Protein 3M0G (pdb70)

Foldseek 3Di:
DLVVLQVVLLVVLQVCLVLLVVDDDDLLSVLNVLLHDDSLLLLSLLQLLQVLLVHHCLSLLSNLLSLLVSLVCLVCCVVVVPQDDPRHGRSCNVPRPVSSPNSSVVSNVSSLVSLCDCSNDDPQLSVLLNVLQDCCRDCNQVVLVVLVVQQVVDPDHDDPVSVLVSQCRVQLSSSLSSNQNSCSSSVHDSQLSNQLSSLLSLLLQLLVCVVVPPCVHQNDVRSLVSSVVSLVRSQVSCPVSPCSCVSVNVSSVVSND/DLVVLLVVQLVVLQVVLVLLVVPDDDLLSVLNVLLHDDSLLLLSLQQLLLVLLVHHCLSLLSNLLSLLVSLLVLLCCVLVVPQDDPRHGHSCNVPHPVSSPSSSVVSNVSSLVSLCPCSNDDPQLSVVLNVLQDCCRDCNLVVLSVLVSVQVPDPPADDPVSVLSSQCSPFLSSSLSSNQNSVSSSVHDSQLSNQLSSLLSLLLQLLVVLVVCSDGLCNHQNNVRSLVSSVVSLVRSLVSCVVSPPSCVSVSVSSVVSNPD

InterPro domains:
  IPR000092 Polyprenyl synthetase-like [PF00348] (29-252)
  IPR008949 Isoprenoid synthase domain superfamily [G3DSA:1.10.600.10] (1-288)
  IPR008949 Isoprenoid synthase domain superfamily [SSF48576] (4-280)
  IPR033749 Polyprenyl synthetase, conserved site [PS00444] (207-219)
  IPR033749 Polyprenyl synthetase, conserved site [PS00723] (77-93)
  IPR053378 Prenyl diphosphate synthase [NF045485] (7-287)

GO terms:
  GO:0045337 farnesyl diphosphate biosynthetic process (P, IDA)
  GO:0004337 (2E,6E)-farnesyl diphosphate synthase activity (F, IDA)

Organism: Rhodobacter capsulatus (NCBI:txid1061)

Sequence (518 aa):
SLSERLKEVQDAVETAAAAIGRLPAGDLRDAAYAAQGGKRLRAFLAIESAAIHGISAQAPAALAVEALHAYSLVHDDPCDNDDLRRGLPTVHKKWDDATAVLAGDALQTLAFELCTDPVLGSAENRVALVAALAQASGAEGVYGQALDIAAETAAVPLTLDEIIRLQAGKTGALISFAAQAGAILAGADRGPLTAYATALGLAFQIADDILATFVSLLGLAGAKSRAADLVAEAEAALAPYGEAASTLRACARYVIESLSERLKEVQDAVETAAAAIGRLPAGDLRDAAYAAQGGKRLRAFLAIESAAIHGISAQAPAALAVEALHAYSLVHDDPCDNDDLRRGLPTVHKKWDDATAVLAGDALQTLAFELCTDPVLGSAENRVALVAALAQASGAEGVYGQALDIAAETAAVPLTLDEIIRLQAGKTGALISFAAQAGAILAGADRGPLTAYATALGLAFQIADDILDVKATFVSLLGLAGAKSRAADLVAEAEAALAPYGEAASTLRACARYVIER

Radius of gyration: 23.73 Å; Cα contacts (8 Å, |Δi|>4): 856; chains: 2; bounding box: 51×57×70 Å

Solvent-accessible surface area: 20728 Å² total

Structure (mmCIF, N/CA/C/O backbone):
data_3M0G
#
_entry.id   3M0G
#
_cell.length_a   49.230
_cell.length_b   90.680
_cell.length_c   133.000
_cell.angle_alpha   90.000
_cell.angle_beta   90.000
_cell.angle_gamma   90.000
#
_symmetry.space_group_name_H-M   'P 21 21 21'
#
loop_
_entity.id
_entity.type
_entity.pdbx_description
1 polymer 'Farnesyl diphosphate synthase'
2 water water
#
loop_
_atom_site.group_PDB
_atom_site.id
_atom_site.type_symbol
_atom_site.label_atom_id
_atom_site.label_alt_id
_atom_site.label_comp_id
_atom_site.label_asym_id
_atom_site.label_entity_id
_atom_site.label_seq_id
_atom_site.pdbx_PDB_ins_code
_atom_site.Cartn_x
_atom_site.Cartn_y
_atom_site.Cartn_z
_atom_site.occupancy
_atom_site.B_iso_or_equiv
_atom_site.auth_seq_id
_atom_site.auth_comp_id
_atom_site.auth_asym_id
_atom_site.auth_atom_id
_atom_site.pdbx_PDB_model_num
ATOM 1 N N . SER A 1 2 ? 55.642 28.746 64.436 1.00 19.43 2 SER A N 1
ATOM 2 C CA . SER A 1 2 ? 56.252 30.031 64.893 1.00 19.80 2 SER A CA 1
ATOM 3 C C . SER A 1 2 ? 55.201 30.992 65.467 1.00 20.03 2 SER A C 1
ATOM 4 O O . SER A 1 2 ? 55.374 31.516 66.575 1.00 20.17 2 SER A O 1
ATOM 7 N N . LEU A 1 3 ? 54.121 31.226 64.719 1.00 20.29 3 LEU A N 1
ATOM 8 C CA . LEU A 1 3 ? 52.963 31.947 65.259 1.00 20.61 3 LEU A CA 1
ATOM 9 C C . LEU A 1 3 ? 52.378 31.130 66.415 1.00 19.97 3 LEU A C 1
ATOM 10 O O . LEU A 1 3 ? 51.954 31.684 67.425 1.00 19.69 3 LEU A O 1
ATOM 15 N N . SER A 1 4 ? 52.374 29.810 66.249 1.00 19.84 4 SER A N 1
ATOM 16 C CA . SER A 1 4 ? 51.913 28.884 67.281 1.00 19.71 4 SER A CA 1
ATOM 17 C C . SER A 1 4 ? 52.663 29.020 68.610 1.00 19.60 4 SER A C 1
ATOM 18 O O . SER A 1 4 ? 52.048 28.973 69.679 1.00 19.90 4 SER A O 1
ATOM 21 N N . GLU A 1 5 ? 53.983 29.182 68.543 1.00 19.29 5 GLU A N 1
ATOM 22 C CA . GLU A 1 5 ? 54.795 29.374 69.748 1.00 19.41 5 GLU A CA 1
ATOM 23 C C . GLU A 1 5 ? 54.716 30.816 70.232 1.00 18.87 5 GLU A C 1
ATOM 24 O O . GLU A 1 5 ? 54.890 31.088 71.420 1.00 18.06 5 GLU A O 1
ATOM 30 N N . ARG A 1 6 ? 54.455 31.737 69.309 1.00 18.92 6 ARG A N 1
ATOM 31 C CA . ARG A 1 6 ? 54.363 33.154 69.660 1.00 19.11 6 ARG A CA 1
ATOM 32 C C . ARG A 1 6 ? 53.086 33.400 70.444 1.00 18.16 6 ARG A C 1
ATOM 33 O O . ARG A 1 6 ? 53.078 34.179 71.401 1.00 17.72 6 ARG A O 1
ATOM 41 N N . LEU A 1 7 ? 52.015 32.721 70.031 1.00 17.52 7 LEU A N 1
ATOM 42 C CA . LEU A 1 7 ? 50.734 32.788 70.729 1.00 17.07 7 LEU A CA 1
ATOM 43 C C . LEU A 1 7 ? 50.758 32.106 72.107 1.00 17.00 7 LEU A C 1
ATOM 44 O O . LEU A 1 7 ? 50.208 32.641 73.082 1.00 16.44 7 LEU A O 1
ATOM 49 N N . LYS A 1 8 ? 51.392 30.936 72.191 1.00 17.59 8 LYS A N 1
ATOM 50 C CA . LYS A 1 8 ? 51.499 30.233 73.472 1.00 17.94 8 LYS A CA 1
ATOM 51 C C . LYS A 1 8 ? 52.350 30.993 74.500 1.00 17.45 8 LYS A C 1
ATOM 52 O O . LYS A 1 8 ? 52.007 31.000 75.675 1.00 16.96 8 LYS A O 1
ATOM 58 N N . GLU A 1 9 ? 53.423 31.655 74.049 1.00 17.64 9 GLU A N 1
ATOM 59 C CA . GLU A 1 9 ? 54.236 32.538 74.917 1.00 17.53 9 GLU A CA 1
ATOM 60 C C . GLU A 1 9 ? 53.467 33.793 75.362 1.00 16.49 9 GLU A C 1
ATOM 61 O O . GLU A 1 9 ? 53.725 34.350 76.443 1.00 15.83 9 GLU A O 1
ATOM 67 N N . VAL A 1 10 ? 52.559 34.254 74.504 1.00 15.39 10 VAL A N 1
ATOM 68 C CA . VAL A 1 10 ? 51.618 35.311 74.862 1.00 14.72 10 VAL A CA 1
ATOM 69 C C . VAL A 1 10 ? 50.541 34.763 75.820 1.00 13.78 10 VAL A C 1
ATOM 70 O O . VAL A 1 10 ? 50.195 35.429 76.793 1.00 13.40 10 VAL A O 1
ATOM 74 N N . GLN A 1 11 ? 50.074 33.530 75.591 1.00 12.94 11 GLN A N 1
ATOM 75 C CA . GLN A 1 11 ? 49.026 32.932 76.441 1.00 12.81 11 GLN A CA 1
ATOM 76 C C . GLN A 1 11 ? 49.478 32.686 77.876 1.00 12.92 11 GLN A C 1
ATOM 77 O O . GLN A 1 11 ? 48.693 32.885 78.810 1.00 12.76 11 GLN A O 1
ATOM 83 N N . ASP A 1 12 ? 50.728 32.241 78.041 1.00 13.18 12 ASP A N 1
ATOM 84 C CA . ASP A 1 12 ? 51.311 31.977 79.362 1.00 13.16 12 ASP A CA 1
ATOM 85 C C . ASP A 1 12 ? 51.558 33.277 80.108 1.00 11.63 12 ASP A C 1
ATOM 86 O O . ASP A 1 12 ? 51.392 33.333 81.339 1.00 11.19 12 ASP A O 1
ATOM 91 N N . ALA A 1 13 ? 52.005 34.295 79.367 1.00 10.65 13 ALA A N 1
ATOM 92 C CA . ALA A 1 13 ? 52.352 35.614 79.934 1.00 9.69 13 ALA A CA 1
ATOM 93 C C . ALA A 1 13 ? 51.125 36.439 80.358 1.00 8.68 13 ALA A C 1
ATOM 94 O O . ALA A 1 13 ? 51.130 37.120 81.404 1.00 8.87 13 ALA A O 1
ATOM 96 N N . VAL A 1 14 ? 50.083 36.378 79.548 1.00 6.46 14 VAL A N 1
ATOM 97 C CA . VAL A 1 14 ? 48.779 36.887 79.942 1.00 6.80 14 VAL A CA 1
ATOM 98 C C . VAL A 1 14 ? 48.193 36.127 81.148 1.00 7.11 14 VAL A C 1
ATOM 99 O O . VAL A 1 14 ? 47.741 36.745 82.101 1.00 7.01 14 VAL A O 1
ATOM 103 N N . GLU A 1 15 ? 48.229 34.795 81.113 1.00 8.04 15 GLU A N 1
ATOM 104 C CA . GLU A 1 15 ? 47.706 33.976 82.222 1.00 10.17 15 GLU A CA 1
ATOM 105 C C . GLU A 1 15 ? 48.315 34.341 83.587 1.00 11.14 15 GLU A C 1
ATOM 106 O O . GLU A 1 15 ? 47.595 34.429 84.584 1.00 11.32 15 GLU A O 1
ATOM 112 N N . THR A 1 16 ? 49.632 34.548 83.632 1.00 11.48 16 THR A N 1
ATOM 113 C CA . THR A 1 16 ? 50.303 34.912 84.880 1.00 12.07 16 THR A CA 1
ATOM 114 C C . THR A 1 16 ? 49.944 36.342 85.3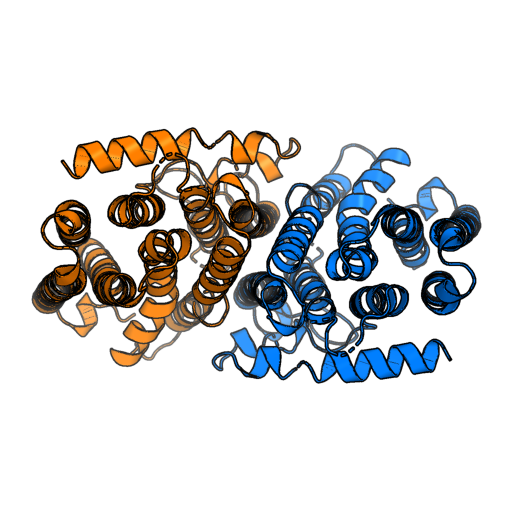03 1.00 11.92 16 THR A C 1
ATOM 115 O O . THR A 1 16 ? 49.586 36.592 86.466 1.00 11.88 16 THR A O 1
ATOM 119 N N . ALA A 1 17 ? 50.010 37.263 84.343 1.00 11.04 17 ALA A N 1
ATOM 120 C CA . ALA A 1 17 ? 49.713 38.677 84.586 1.00 9.94 17 ALA A CA 1
ATOM 121 C C . ALA A 1 17 ? 48.271 38.913 85.010 1.00 10.04 17 ALA A C 1
ATOM 122 O O . ALA A 1 17 ? 48.008 39.756 85.885 1.00 10.10 17 ALA A O 1
ATOM 132 N N . ALA A 1 19 ? 46.375 36.577 86.522 1.00 11.78 19 ALA A N 1
ATOM 133 C CA . ALA A 1 19 ? 46.265 35.979 87.853 1.00 12.67 19 ALA A CA 1
ATOM 134 C C . ALA A 1 19 ? 46.721 36.957 88.934 1.00 13.03 19 ALA A C 1
ATOM 135 O O . ALA A 1 19 ? 46.023 37.150 89.942 1.00 12.86 19 ALA A O 1
ATOM 137 N N . ALA A 1 20 ? 47.867 37.602 88.705 1.00 13.18 20 ALA A N 1
ATOM 138 C CA . ALA A 1 20 ? 48.434 38.557 89.666 1.00 13.21 20 ALA A CA 1
ATOM 139 C C . ALA A 1 20 ? 47.583 39.820 89.848 1.00 12.75 20 ALA A C 1
ATOM 140 O O . ALA A 1 20 ? 47.413 40.313 90.984 1.00 12.17 20 ALA A O 1
ATOM 142 N N . ALA A 1 21 ? 47.053 40.337 88.736 1.00 12.32 21 ALA A N 1
ATOM 143 C CA . ALA A 1 21 ? 46.182 41.498 88.764 1.00 12.02 21 ALA A CA 1
ATOM 144 C C . ALA A 1 21 ? 44.936 41.230 89.605 1.00 12.17 21 ALA A C 1
ATOM 145 O O . ALA A 1 21 ? 44.569 42.053 90.434 1.00 12.40 21 ALA A O 1
ATOM 147 N N . ILE A 1 22 ? 44.290 40.083 89.390 1.00 12.10 22 ILE A N 1
ATOM 148 C CA . ILE A 1 22 ? 43.061 39.746 90.126 1.00 12.27 22 ILE A CA 1
ATOM 149 C C . ILE A 1 22 ? 43.397 39.374 91.580 1.00 12.37 22 ILE A C 1
ATOM 150 O O . ILE A 1 22 ? 42.640 39.679 92.501 1.00 11.99 22 ILE A O 1
ATOM 155 N N . GLY A 1 23 ? 44.561 38.756 91.771 1.00 12.94 23 GLY A N 1
ATOM 156 C CA . GLY A 1 23 ? 45.044 38.351 93.084 1.00 13.75 23 GLY A CA 1
ATOM 157 C C . GLY A 1 23 ? 45.227 39.469 94.094 1.00 14.54 23 GLY A C 1
ATOM 158 O O . GLY A 1 23 ? 45.162 39.229 95.307 1.00 15.17 23 GLY A O 1
ATOM 159 N N . ARG A 1 24 ? 45.450 40.689 93.612 1.00 14.47 24 ARG A N 1
ATOM 160 C CA . ARG A 1 24 ? 45.630 41.821 94.522 1.00 15.57 24 ARG A CA 1
ATOM 161 C C . ARG A 1 24 ? 44.313 42.380 95.082 1.00 14.54 24 ARG A C 1
ATOM 162 O O . ARG A 1 24 ? 44.335 43.234 95.957 1.00 15.04 24 ARG A O 1
ATOM 170 N N . LEU A 1 25 ? 43.183 41.873 94.591 1.00 13.20 25 LEU A N 1
ATOM 171 C CA . LEU A 1 25 ? 41.853 42.270 95.089 1.00 11.92 25 LEU A CA 1
ATOM 172 C C . LEU A 1 25 ? 41.539 41.532 96.395 1.00 11.18 25 LEU A C 1
ATOM 173 O O . LEU A 1 25 ? 42.133 40.490 96.670 1.00 10.77 25 LEU A O 1
ATOM 178 N N . PRO A 1 26 ? 40.585 42.063 97.197 1.00 11.20 26 PRO A N 1
ATOM 179 C CA . PRO A 1 26 ? 40.133 41.363 98.394 1.00 11.22 26 PRO A CA 1
ATOM 180 C C . PRO A 1 26 ? 39.573 39.981 98.080 1.00 10.64 26 PRO A C 1
ATOM 181 O O . PRO A 1 26 ? 39.033 39.755 96.994 1.00 10.68 26 PRO A O 1
ATOM 185 N N . ALA A 1 27 ? 39.692 39.077 99.040 1.00 9.90 27 ALA A N 1
ATOM 186 C CA . ALA A 1 27 ? 39.240 37.711 98.873 1.00 10.03 27 ALA A CA 1
ATOM 187 C C . ALA A 1 27 ? 37.722 37.609 98.878 1.00 9.41 27 ALA A C 1
ATOM 188 O O . ALA A 1 27 ? 37.011 38.531 99.291 1.00 9.22 27 ALA A O 1
ATOM 190 N N . GLY A 1 28 ? 37.234 36.475 98.406 1.00 9.32 28 GLY A N 1
ATOM 191 C CA . GLY A 1 28 ? 35.806 36.172 98.474 1.00 9.24 28 GLY A CA 1
ATOM 192 C C . GLY A 1 28 ? 35.341 35.513 97.204 1.00 8.56 28 GLY A C 1
ATOM 193 O O . GLY A 1 28 ? 36.128 35.254 96.305 1.00 7.00 28 GLY A O 1
ATOM 194 N N . ASP A 1 29 ? 34.039 35.263 97.134 1.00 9.26 29 ASP A N 1
ATOM 195 C CA . ASP A 1 29 ? 33.416 34.684 95.948 1.00 8.34 29 ASP A CA 1
ATOM 196 C C . ASP A 1 29 ? 33.592 35.543 94.728 1.00 6.69 29 ASP A C 1
ATOM 197 O O . ASP A 1 29 ? 33.697 35.054 93.612 1.00 5.50 29 ASP A O 1
ATOM 202 N N . LEU A 1 30 ? 33.577 36.855 94.932 1.00 5.43 30 LEU A N 1
ATOM 203 C CA . LEU A 1 30 ? 33.620 37.738 93.813 1.00 4.77 30 LEU A CA 1
ATOM 204 C C . LEU A 1 30 ? 34.949 37.634 93.092 1.00 4.96 30 LEU A C 1
ATOM 205 O O . LEU A 1 30 ? 34.975 37.636 91.869 1.00 5.31 30 LEU A O 1
ATOM 210 N N . ARG A 1 31 ? 36.044 37.563 93.853 1.00 4.86 31 ARG A N 1
ATOM 211 C CA . ARG A 1 31 ? 37.373 37.521 93.278 1.00 5.42 31 ARG A CA 1
ATOM 212 C C . ARG A 1 31 ? 37.603 36.122 92.705 1.00 6.53 31 ARG A C 1
ATOM 213 O O . ARG A 1 31 ? 38.316 35.940 91.701 1.00 6.72 31 ARG A O 1
ATOM 221 N N . ASP A 1 32 ? 36.955 35.150 93.336 1.00 7.67 32 ASP A N 1
ATOM 222 C CA . ASP A 1 32 ? 37.003 33.765 92.893 1.00 8.96 32 ASP A CA 1
ATOM 223 C C . ASP A 1 32 ? 36.386 33.671 91.496 1.00 9.05 32 ASP A C 1
ATOM 224 O O . ASP A 1 32 ? 36.972 33.058 90.577 1.00 8.70 32 ASP A O 1
ATOM 229 N N . ALA A 1 33 ? 35.206 34.284 91.353 1.00 9.17 33 ALA A N 1
ATOM 230 C CA . ALA A 1 33 ? 34.479 34.305 90.084 1.00 9.68 33 ALA A CA 1
ATOM 231 C C . ALA A 1 33 ? 35.233 35.029 88.986 1.00 10.38 33 ALA A C 1
ATOM 232 O O . ALA A 1 33 ? 35.273 34.558 87.849 1.00 10.57 33 ALA A O 1
ATOM 242 N N . ALA A 1 35 ? 38.582 35.568 88.708 1.00 10.93 35 ALA A N 1
ATOM 243 C CA . ALA A 1 35 ? 39.763 34.778 88.349 1.00 11.15 35 ALA A CA 1
ATOM 244 C C . ALA A 1 35 ? 39.378 33.655 87.400 1.00 10.31 35 ALA A C 1
ATOM 245 O O . ALA A 1 35 ? 40.016 33.471 86.383 1.00 10.20 35 ALA A O 1
ATOM 247 N N . TYR A 1 36 ? 38.295 32.951 87.726 1.00 10.67 36 TYR A N 1
ATOM 248 C CA . TYR A 1 36 ? 37.806 31.811 86.939 1.00 11.09 36 TYR A CA 1
ATOM 249 C C . TYR A 1 36 ? 37.375 32.260 85.533 1.00 10.99 36 TYR A C 1
ATOM 250 O O . TYR A 1 36 ? 37.709 31.623 84.533 1.00 10.41 36 TYR A O 1
ATOM 259 N N . ALA A 1 37 ? 36.685 33.397 85.470 1.00 11.24 37 ALA A N 1
ATOM 260 C CA . ALA A 1 37 ? 36.135 33.927 84.213 1.00 11.33 37 ALA A CA 1
ATOM 261 C C . ALA A 1 37 ? 37.233 34.423 83.249 1.00 11.86 37 ALA A C 1
ATOM 262 O O . ALA A 1 37 ? 37.139 34.237 82.022 1.00 12.76 37 ALA A O 1
ATOM 264 N N . ALA A 1 38 ? 38.273 35.027 83.819 1.00 11.86 38 ALA A N 1
ATOM 265 C CA . ALA A 1 38 ? 39.382 35.594 83.047 1.00 12.19 38 ALA A CA 1
ATOM 266 C C . ALA A 1 38 ? 40.499 34.591 82.763 1.00 12.96 38 ALA A C 1
ATOM 267 O O . ALA A 1 38 ? 41.414 34.887 81.973 1.00 13.27 38 ALA A O 1
ATOM 269 N N . GLN A 1 39 ? 40.395 33.403 83.380 1.00 13.03 39 GLN A N 1
ATOM 270 C CA . GLN A 1 39 ? 41.331 32.288 83.197 1.00 13.82 39 GLN A CA 1
ATOM 271 C C . GLN A 1 39 ? 41.127 31.569 81.860 1.00 14.48 39 GLN A C 1
ATOM 272 O O . GLN A 1 39 ? 39.990 31.323 81.433 1.00 14.35 39 GLN A O 1
ATOM 278 N N . GLY A 1 40 ? 42.244 31.253 81.211 1.00 15.27 40 GLY A N 1
ATOM 279 C CA . GLY A 1 40 ? 42.255 30.528 79.944 1.00 15.73 40 GLY A CA 1
ATOM 280 C C . GLY A 1 40 ? 41.740 31.326 78.759 1.00 16.33 40 GLY A C 1
ATOM 281 O O . GLY A 1 40 ? 41.697 32.562 78.786 1.00 16.62 40 GLY A O 1
ATOM 282 N N . GLY A 1 41 ? 41.329 30.606 77.717 1.00 16.52 41 GLY A N 1
ATOM 283 C CA . GLY A 1 41 ? 40.981 31.210 76.433 1.00 15.88 41 GLY A CA 1
ATOM 284 C C . GLY A 1 41 ? 42.198 31.258 75.525 1.00 14.79 41 GLY A C 1
ATOM 285 O O . GLY A 1 41 ? 43.334 31.119 75.994 1.00 14.21 41 GLY A O 1
ATOM 286 N N . LYS A 1 42 ? 41.963 31.477 74.232 1.00 13.90 42 LYS A N 1
ATOM 287 C CA . LYS A 1 42 ? 43.036 31.504 73.232 1.00 13.04 42 LYS A CA 1
ATOM 288 C C . LYS A 1 42 ? 43.839 32.814 73.252 1.00 11.68 42 LYS A C 1
ATOM 289 O O . LYS A 1 42 ? 44.946 32.870 72.705 1.00 11.22 42 LYS A O 1
ATOM 295 N N . ARG A 1 43 ? 43.262 33.844 73.880 1.00 10.75 43 ARG A N 1
ATOM 296 C CA . ARG A 1 43 ? 43.834 35.192 73.986 1.00 9.99 43 ARG A CA 1
ATOM 297 C C . ARG A 1 43 ? 44.028 35.941 72.681 1.00 9.31 43 ARG A C 1
ATOM 298 O O . ARG A 1 43 ? 44.957 36.733 72.585 1.00 8.60 43 ARG A O 1
ATOM 306 N N . LEU A 1 44 ? 43.145 35.759 71.694 1.00 9.70 44 LEU A N 1
ATOM 307 C CA . LEU A 1 44 ? 43.351 36.452 70.396 1.00 9.90 44 LEU A CA 1
ATOM 308 C C . LEU A 1 44 ? 43.527 37.970 70.577 1.00 7.98 44 LEU A C 1
ATOM 309 O O . LEU A 1 44 ? 44.437 38.572 70.015 1.00 7.57 44 LEU A O 1
ATOM 314 N N . ARG A 1 45 ? 42.643 38.560 71.371 1.00 6.66 45 ARG A N 1
ATOM 315 C CA . ARG A 1 45 ? 42.617 40.002 71.614 1.00 5.47 45 ARG A CA 1
ATOM 316 C C . ARG A 1 45 ? 43.857 40.525 72.355 1.00 5.02 45 ARG A C 1
ATOM 317 O O . ARG A 1 45 ? 44.394 41.595 72.019 1.00 4.53 45 ARG A O 1
ATOM 325 N N . ALA A 1 46 ? 44.268 39.811 73.394 1.00 5.68 46 ALA A N 1
ATOM 326 C CA . ALA A 1 46 ? 45.537 40.061 74.063 1.00 6.29 46 ALA A CA 1
ATOM 327 C C . ALA A 1 46 ? 46.679 39.951 73.037 1.00 6.86 46 ALA A C 1
ATOM 328 O O . ALA A 1 46 ? 47.569 40.792 73.004 1.00 7.67 46 ALA A O 1
ATOM 330 N N . PHE A 1 47 ? 46.635 38.928 72.190 1.00 7.28 47 PHE A N 1
ATOM 331 C CA . PHE A 1 47 ? 47.687 38.724 71.197 1.00 7.83 47 PHE A CA 1
ATOM 332 C C . PHE A 1 47 ? 47.758 39.915 70.231 1.00 8.68 47 PHE A C 1
ATOM 333 O O . PHE A 1 47 ? 48.861 40.437 69.958 1.00 8.65 47 PHE A O 1
ATOM 341 N N . LEU A 1 48 ? 46.590 40.358 69.757 1.00 8.80 48 LEU A N 1
ATOM 342 C CA . LEU A 1 48 ? 46.473 41.558 68.914 1.00 9.76 48 LEU A CA 1
ATOM 343 C C . LEU A 1 48 ? 47.038 42.828 69.520 1.00 9.57 48 LEU A C 1
ATOM 344 O O . LEU A 1 48 ? 47.676 43.624 68.823 1.00 9.42 48 LEU A O 1
ATOM 349 N N . ALA A 1 49 ? 46.774 43.038 70.806 1.00 9.04 49 ALA A N 1
ATOM 350 C CA . ALA A 1 49 ? 47.256 44.234 71.463 1.00 9.56 49 ALA A CA 1
ATOM 351 C C . ALA A 1 49 ? 48.784 44.141 71.522 1.00 9.01 49 ALA A C 1
ATOM 352 O O . ALA A 1 49 ? 49.467 45.092 71.177 1.00 9.76 49 ALA A O 1
ATOM 354 N N . ILE A 1 50 ? 49.304 42.972 71.896 1.00 7.73 50 ILE A N 1
ATOM 355 C CA . ILE A 1 50 ? 50.752 42.793 72.106 1.00 8.05 50 ILE A CA 1
ATOM 356 C C . ILE A 1 50 ? 51.520 42.905 70.783 1.00 7.78 50 ILE A C 1
ATOM 357 O O . ILE A 1 50 ? 52.623 43.472 70.727 1.00 7.70 50 ILE A O 1
ATOM 362 N N . GLU A 1 51 ? 50.915 42.386 69.720 1.00 8.15 51 GLU A N 1
ATOM 363 C CA . GLU A 1 51 ? 51.563 42.335 68.423 1.00 8.88 51 GLU A CA 1
ATOM 364 C C . GLU A 1 51 ? 51.435 43.659 67.666 1.00 8.92 51 GLU A C 1
ATOM 365 O O . GLU A 1 51 ? 52.289 43.989 66.864 1.00 9.03 51 GLU A O 1
ATOM 371 N N . SER A 1 52 ? 50.368 44.415 67.925 1.00 9.48 52 SER A N 1
ATOM 372 C CA . SER A 1 52 ? 50.235 45.761 67.368 1.00 9.89 52 SER A CA 1
ATOM 373 C C . SER A 1 52 ? 51.217 46.734 68.010 1.00 9.66 52 SER A C 1
ATOM 374 O O . SER A 1 52 ? 51.668 47.694 67.370 1.00 8.89 52 SER A O 1
ATOM 377 N N . ALA A 1 53 ? 51.536 46.503 69.284 1.00 9.96 53 ALA A N 1
ATOM 378 C CA . ALA A 1 53 ? 52.537 47.329 69.963 1.00 9.48 53 ALA A CA 1
ATOM 379 C C . ALA A 1 53 ? 53.934 47.026 69.407 1.00 9.46 53 ALA A C 1
ATOM 380 O O . ALA A 1 53 ? 54.748 47.944 69.186 1.00 8.11 53 ALA A O 1
ATOM 382 N N . ALA A 1 54 ? 54.178 45.742 69.150 1.00 10.10 54 ALA A N 1
ATOM 383 C CA . ALA A 1 54 ? 55.467 45.273 68.636 1.00 11.18 54 ALA A CA 1
ATOM 384 C C . ALA A 1 54 ? 55.746 45.848 67.252 1.00 11.29 54 ALA A C 1
ATOM 385 O O . ALA A 1 54 ? 56.890 46.134 66.920 1.00 11.87 54 ALA A O 1
ATOM 387 N N . ILE A 1 55 ? 54.684 46.048 66.475 1.00 11.48 55 ILE A N 1
ATOM 388 C CA . ILE A 1 55 ? 54.795 46.587 65.132 1.00 12.23 55 ILE A CA 1
ATOM 389 C C . ILE A 1 55 ? 55.239 48.051 65.219 1.00 12.94 55 ILE A C 1
ATOM 390 O O . ILE A 1 55 ? 55.896 48.568 64.322 1.00 13.47 55 ILE A O 1
ATOM 395 N N . HIS A 1 56 ? 54.919 48.697 66.336 1.00 12.56 56 HIS A N 1
ATOM 396 C CA . HIS A 1 56 ? 55.320 50.079 66.545 1.00 12.87 56 HIS A CA 1
ATOM 397 C C . HIS A 1 56 ? 56.538 50.204 67.459 1.00 13.42 56 HIS A C 1
ATOM 398 O O . HIS A 1 56 ? 56.900 51.314 67.882 1.00 13.84 56 HIS A O 1
ATOM 405 N N . GLY A 1 57 ? 57.172 49.065 67.747 1.00 13.55 57 GLY A N 1
ATOM 406 C CA . GLY A 1 57 ? 58.430 49.029 68.496 1.00 13.67 57 GLY A CA 1
ATOM 407 C C . GLY A 1 57 ? 58.224 49.093 69.998 1.00 13.69 57 GLY A C 1
ATOM 408 O O . GLY A 1 57 ? 59.125 49.503 70.735 1.00 14.43 57 GLY A O 1
ATOM 409 N N . ILE A 1 58 ? 57.034 48.691 70.445 1.00 13.03 58 ILE A N 1
ATOM 410 C CA . ILE A 1 58 ? 56.665 48.722 71.868 1.00 12.92 58 ILE A CA 1
ATOM 411 C C . ILE A 1 58 ? 56.715 47.321 72.488 1.00 13.36 58 ILE A C 1
ATOM 412 O O . ILE A 1 58 ? 56.111 46.372 71.963 1.00 13.32 58 ILE A O 1
ATOM 417 N N . SER A 1 59 ? 57.438 47.209 73.603 1.00 13.34 59 SER A N 1
ATOM 418 C CA . SER A 1 59 ? 57.663 45.935 74.288 1.00 13.58 59 SER A CA 1
ATOM 419 C C . SER A 1 59 ? 56.373 45.331 74.871 1.00 13.70 59 SER A C 1
ATOM 420 O O . SER A 1 59 ? 55.434 46.060 75.218 1.00 13.60 59 SER A O 1
ATOM 431 N N . ALA A 1 61 ? 55.867 44.101 77.792 1.00 11.43 61 ALA A N 1
ATOM 432 C CA . ALA A 1 61 ? 55.660 44.604 79.160 1.00 11.11 61 ALA A CA 1
ATOM 433 C C . ALA A 1 61 ? 54.992 45.976 79.184 1.00 11.18 61 ALA A C 1
ATOM 434 O O . ALA A 1 61 ? 54.139 46.244 80.037 1.00 10.85 61 ALA A O 1
ATOM 436 N N . GLN A 1 62 ? 55.375 46.837 78.243 1.00 11.17 62 GLN A N 1
ATOM 437 C CA . GLN A 1 62 ? 54.743 48.144 78.115 1.00 11.52 62 GLN A CA 1
ATOM 438 C C . GLN A 1 62 ? 53.313 48.062 77.565 1.00 10.02 62 GLN A C 1
ATOM 439 O O . GLN A 1 62 ? 52.483 48.917 77.860 1.00 9.85 62 GLN A O 1
ATOM 445 N N . ALA A 1 63 ? 53.014 47.002 76.822 1.00 9.16 63 ALA A N 1
ATOM 446 C CA . ALA A 1 63 ? 51.676 46.811 76.262 1.00 8.48 63 ALA A CA 1
ATOM 447 C C . ALA A 1 63 ? 50.785 45.901 77.102 1.00 8.62 63 ALA A C 1
ATOM 448 O O . ALA A 1 63 ? 49.569 45.856 76.885 1.00 7.56 63 ALA A O 1
ATOM 458 N N . PRO A 1 65 ? 49.382 45.939 80.082 1.00 7.95 65 PRO A N 1
ATOM 459 C CA . PRO A 1 65 ? 48.096 46.359 80.691 1.00 7.38 65 PRO A CA 1
ATOM 460 C C . PRO A 1 65 ? 46.927 46.501 79.701 1.00 6.52 65 PRO A C 1
ATOM 461 O O . PRO A 1 65 ? 45.779 46.292 80.080 1.00 5.63 65 PRO A O 1
ATOM 465 N N . ALA A 1 66 ? 47.220 46.843 78.449 1.00 6.67 66 ALA A N 1
ATOM 466 C CA . ALA A 1 66 ? 46.178 46.948 77.428 1.00 5.59 66 ALA A CA 1
ATOM 467 C C . ALA A 1 66 ? 45.712 45.558 76.970 1.00 5.88 66 ALA A C 1
ATOM 468 O O . ALA A 1 66 ? 44.526 45.352 76.746 1.00 6.28 66 ALA A O 1
ATOM 470 N N . ALA A 1 67 ? 46.656 44.623 76.842 1.00 6.39 67 ALA A N 1
ATOM 471 C CA . ALA A 1 67 ? 46.373 43.212 76.541 1.00 7.23 67 ALA A CA 1
ATOM 472 C C . ALA A 1 67 ? 45.481 42.615 77.633 1.00 7.34 67 ALA A C 1
ATOM 473 O O . ALA A 1 67 ? 44.490 41.940 77.339 1.00 7.58 67 ALA A O 1
ATOM 475 N N . LEU A 1 68 ? 45.863 42.850 78.889 1.00 6.85 68 LEU A N 1
ATOM 476 C CA . LEU A 1 68 ? 45.026 42.534 80.047 1.00 5.50 68 LEU A CA 1
ATOM 477 C C . LEU A 1 68 ? 43.641 43.221 80.019 1.00 4.62 68 LEU A C 1
ATOM 478 O O . LEU A 1 68 ? 42.635 42.569 80.237 1.00 5.20 68 LEU A O 1
ATOM 483 N N . ALA A 1 69 ? 43.580 44.519 79.717 1.00 3.28 69 ALA A N 1
ATOM 484 C CA . ALA A 1 69 ? 42.289 45.238 79.718 1.00 3.37 69 ALA A CA 1
ATOM 485 C C . ALA A 1 69 ? 41.270 44.695 78.715 1.00 3.07 69 ALA A C 1
ATOM 486 O O . ALA A 1 69 ? 40.101 44.535 79.043 1.00 4.15 69 ALA A O 1
ATOM 488 N N . VAL A 1 70 ? 41.709 44.426 77.501 1.00 2.61 70 VAL A N 1
ATOM 489 C CA . VAL A 1 70 ? 40.794 43.911 76.474 1.00 2.68 70 VAL A CA 1
ATOM 490 C C . VAL A 1 70 ? 40.352 42.474 76.839 1.00 2.94 70 VAL A C 1
ATOM 491 O O . VAL A 1 70 ? 39.208 42.108 76.609 1.00 4.19 70 VAL A O 1
ATOM 495 N N . GLU A 1 71 ? 41.258 41.672 77.396 1.00 2.35 71 GLU A N 1
ATOM 496 C CA . GLU A 1 71 ? 40.919 40.330 77.899 1.00 2.00 71 GLU A CA 1
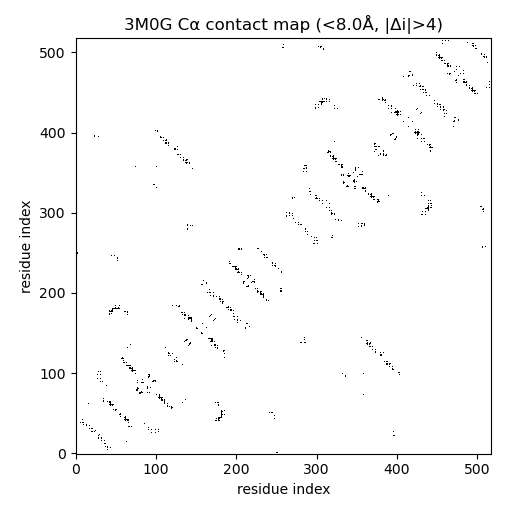ATOM 497 C C . GLU A 1 71 ? 39.935 40.396 79.088 1.00 2.66 71 GLU A C 1
ATOM 498 O O . GLU A 1 71 ? 39.025 39.595 79.169 1.00 2.00 71 GLU A O 1
ATOM 504 N N . ALA A 1 72 ? 40.108 41.391 79.966 1.00 4.18 72 ALA A N 1
ATOM 505 C CA . ALA A 1 72 ? 39.207 41.627 81.103 1.00 5.28 72 ALA A CA 1
ATOM 506 C C . ALA A 1 72 ? 37.817 42.032 80.631 1.00 6.07 72 ALA A C 1
ATOM 507 O O . ALA A 1 72 ? 36.808 41.544 81.152 1.00 5.95 72 ALA A O 1
ATOM 509 N N . LEU A 1 73 ? 37.785 42.976 79.679 1.00 6.98 73 LEU A N 1
ATOM 510 C CA . LEU A 1 73 ? 36.567 43.435 79.035 1.00 7.30 73 LEU A CA 1
ATOM 511 C C . LEU A 1 73 ? 35.850 42.282 78.315 1.00 7.32 73 LEU A C 1
ATOM 512 O O . LEU A 1 73 ? 34.637 42.121 78.472 1.00 6.99 73 LEU A O 1
ATOM 517 N N . HIS A 1 74 ? 36.590 41.491 77.534 1.00 7.16 74 HIS A N 1
ATOM 518 C CA . HIS A 1 74 ? 36.029 40.313 76.848 1.00 7.19 74 HIS A CA 1
ATOM 519 C C . HIS A 1 74 ? 35.443 39.274 77.823 1.00 5.35 74 HIS A C 1
ATOM 520 O O . HIS A 1 74 ? 34.331 38.762 77.607 1.00 4.68 74 HIS A O 1
ATOM 527 N N . ALA A 1 75 ? 36.159 39.006 78.909 1.00 3.81 75 ALA A N 1
ATOM 528 C CA . ALA A 1 75 ? 35.682 38.029 79.914 1.00 3.65 75 ALA A CA 1
ATOM 529 C C . ALA A 1 75 ? 34.407 38.487 80.596 1.00 3.01 75 ALA A C 1
ATOM 530 O O . ALA A 1 75 ? 33.524 37.693 80.859 1.00 2.00 75 ALA A O 1
ATOM 532 N N . TYR A 1 76 ? 34.315 39.781 80.899 1.00 3.30 76 TYR A N 1
ATOM 533 C CA . TYR A 1 76 ? 33.096 40.323 81.487 1.00 3.79 76 TYR A CA 1
ATOM 534 C C . TYR A 1 76 ? 31.915 40.150 80.530 1.00 3.71 76 TYR A C 1
ATOM 535 O O . TYR A 1 76 ? 30.787 39.898 80.973 1.00 3.03 76 TYR A O 1
ATOM 544 N N . SER A 1 77 ? 32.162 40.334 79.234 1.00 4.29 77 SER A N 1
ATOM 545 C CA . SER A 1 77 ? 31.067 40.314 78.275 1.00 5.54 77 SER A CA 1
ATOM 546 C C . SER A 1 77 ? 30.499 38.902 78.233 1.00 6.01 77 SER A C 1
ATOM 547 O O . SER A 1 77 ? 29.273 38.720 78.171 1.00 6.03 77 SER A O 1
ATOM 550 N N . LEU A 1 78 ? 31.397 37.924 78.312 1.00 6.69 78 LEU A N 1
ATOM 551 C CA . LEU A 1 78 ? 31.034 36.493 78.394 1.00 7.07 78 LEU A CA 1
ATOM 552 C C . LEU A 1 78 ? 30.180 36.144 79.616 1.00 7.62 78 LEU A C 1
ATOM 553 O O . LEU A 1 78 ? 29.113 35.530 79.499 1.00 8.18 78 LEU A O 1
ATOM 558 N N . VAL A 1 79 ? 30.665 36.533 80.783 1.00 7.44 79 VAL A N 1
ATOM 559 C CA . VAL A 1 79 ? 29.983 36.265 82.042 1.00 6.20 79 VAL A CA 1
ATOM 560 C C . VAL A 1 79 ? 28.532 36.748 81.963 1.00 5.51 79 VAL A C 1
ATOM 561 O O . VAL A 1 79 ? 27.625 36.013 82.348 1.00 5.75 79 VAL A O 1
ATOM 565 N N . HIS A 1 80 ? 28.317 37.982 81.481 1.00 3.96 80 HIS A N 1
ATOM 566 C CA . HIS A 1 80 ? 26.958 38.503 81.326 1.00 4.21 80 HIS A CA 1
ATOM 567 C C . HIS A 1 80 ? 26.155 37.799 80.224 1.00 4.25 80 HIS A C 1
ATOM 568 O O . HIS A 1 80 ? 25.005 37.421 80.437 1.00 4.05 80 HIS A O 1
ATOM 575 N N . ASP A 1 81 ? 26.764 37.635 79.062 1.00 5.26 81 ASP A N 1
ATOM 576 C CA . ASP A 1 81 ? 26.076 37.055 77.913 1.00 7.62 81 ASP A CA 1
ATOM 577 C C . ASP A 1 81 ? 25.676 35.602 78.127 1.00 8.04 81 ASP A C 1
ATOM 578 O O . ASP A 1 81 ? 24.690 35.135 77.536 1.00 8.23 81 ASP A O 1
ATOM 583 N N . ASP A 1 82 ? 26.442 34.902 78.965 1.00 8.34 82 ASP A N 1
ATOM 584 C CA . ASP A 1 82 ? 26.176 33.506 79.330 1.00 9.49 82 ASP A CA 1
ATOM 585 C C . ASP A 1 82 ? 24.900 33.367 80.187 1.00 10.34 82 ASP A C 1
ATOM 586 O O . ASP A 1 82 ? 24.313 32.287 80.259 1.00 10.13 82 ASP A O 1
ATOM 599 N N . PRO A 1 84 ? 21.110 33.447 82.085 1.00 15.69 84 PRO A N 1
ATOM 600 C CA . PRO A 1 84 ? 19.795 32.929 81.683 1.00 16.33 84 PRO A CA 1
ATOM 601 C C . PRO A 1 84 ? 18.912 33.880 80.857 1.00 16.99 84 PRO A C 1
ATOM 602 O O . PRO A 1 84 ? 18.224 33.420 79.936 1.00 17.42 84 PRO A O 1
ATOM 606 N N . CYS A 1 85 ? 18.953 35.180 81.146 1.00 17.47 85 CYS A N 1
ATOM 607 C CA . CYS A 1 85 ? 18.170 36.156 80.374 1.00 17.70 85 CYS A CA 1
ATOM 608 C C . CYS A 1 85 ? 18.785 36.488 79.012 1.00 18.39 85 CYS A C 1
ATOM 609 O O . CYS A 1 85 ? 18.165 37.173 78.191 1.00 17.98 85 CYS A O 1
ATOM 620 N N . ASP A 1 87 ? 22.172 34.534 76.570 1.00 19.12 87 ASP A N 1
ATOM 621 C CA . ASP A 1 87 ? 22.446 33.331 75.757 1.00 19.00 87 ASP A CA 1
ATOM 622 C C . ASP A 1 87 ? 22.140 32.017 76.501 1.00 18.97 87 ASP A C 1
ATOM 623 O O . ASP A 1 87 ? 21.961 30.966 75.872 1.00 19.29 87 ASP A O 1
ATOM 628 N N . ASN A 1 88 ? 22.074 32.080 77.831 1.00 18.55 88 ASN A N 1
ATOM 629 C CA . ASN A 1 88 ? 21.677 30.927 78.658 1.00 17.86 88 ASN A CA 1
ATOM 630 C C . ASN A 1 88 ? 22.527 29.682 78.366 1.00 17.79 88 ASN A C 1
ATOM 631 O O . ASN A 1 88 ? 22.005 28.635 77.963 1.00 17.89 88 ASN A O 1
ATOM 636 N N . ASP A 1 89 ? 23.839 29.819 78.546 1.00 17.76 89 ASP A N 1
ATOM 637 C CA . ASP A 1 89 ? 24.777 28.707 78.394 1.00 18.42 89 ASP A CA 1
ATOM 638 C C . ASP A 1 89 ? 25.176 28.145 79.761 1.00 17.96 89 ASP A C 1
ATOM 639 O O . ASP A 1 89 ? 25.481 28.895 80.685 1.00 17.34 89 ASP A O 1
ATOM 644 N N . ASP A 1 90 ? 25.153 26.817 79.869 1.00 17.80 90 ASP A N 1
ATOM 645 C CA . ASP A 1 90 ? 25.509 26.100 81.095 1.00 17.68 90 ASP A CA 1
ATOM 646 C C . ASP A 1 90 ? 27.013 25.808 81.180 1.00 16.94 90 ASP A C 1
ATOM 647 O O . ASP A 1 90 ? 27.568 25.666 82.276 1.00 16.93 90 ASP A O 1
ATOM 652 N N . LEU A 1 91 ? 27.656 25.691 80.018 1.00 15.99 91 LEU A N 1
ATOM 653 C CA . LEU A 1 91 ? 29.069 25.347 79.931 1.00 16.36 91 LEU A CA 1
ATOM 654 C C . LEU A 1 91 ? 29.826 26.314 79.028 1.00 17.32 91 LEU A C 1
ATOM 655 O O . LEU A 1 91 ? 29.273 26.840 78.063 1.00 17.52 91 LEU A O 1
ATOM 660 N N . ARG A 1 92 ? 31.091 26.543 79.368 1.00 17.90 92 ARG A N 1
ATOM 661 C CA . ARG A 1 92 ? 32.032 27.270 78.534 1.00 18.62 92 ARG A CA 1
ATOM 662 C C . ARG A 1 92 ? 33.412 26.654 78.718 1.00 19.53 92 ARG A C 1
ATOM 663 O O . ARG A 1 92 ? 33.860 26.428 79.860 1.00 19.14 92 ARG A O 1
ATOM 671 N N . ARG A 1 93 ? 34.068 26.390 77.585 1.00 20.67 93 ARG A N 1
ATOM 672 C CA . ARG A 1 93 ? 35.357 25.697 77.516 1.00 21.60 93 ARG A CA 1
ATOM 673 C C . ARG A 1 93 ? 35.379 24.469 78.438 1.00 21.20 93 ARG A C 1
ATOM 674 O O . ARG A 1 93 ? 36.230 24.358 79.320 1.00 21.63 93 ARG A O 1
ATOM 682 N N . GLY A 1 94 ? 34.414 23.571 78.231 1.00 20.29 94 GLY A N 1
ATOM 683 C CA . GLY A 1 94 ? 34.291 22.324 78.995 1.00 18.96 94 GLY A CA 1
ATOM 684 C C . GLY A 1 94 ? 33.900 22.429 80.467 1.00 17.86 94 GLY A C 1
ATOM 685 O O . GLY A 1 94 ? 33.789 21.412 81.146 1.00 18.05 94 GLY A O 1
ATOM 686 N N . LEU A 1 95 ? 33.681 23.649 80.960 1.00 17.15 95 LEU A N 1
ATOM 687 C CA . LEU A 1 95 ? 33.442 23.885 82.392 1.00 16.14 95 LEU A CA 1
ATOM 688 C C . LEU A 1 95 ? 32.181 24.723 82.649 1.00 14.42 95 LEU A C 1
ATOM 689 O O . LEU A 1 95 ? 31.796 25.526 81.795 1.00 14.80 95 LEU A O 1
ATOM 694 N N . PRO A 1 96 ? 31.522 24.527 83.817 1.00 12.29 96 PRO A N 1
ATOM 695 C CA . PRO A 1 96 ? 30.321 25.313 84.118 1.00 10.53 96 PRO A CA 1
ATOM 696 C C . PRO A 1 96 ? 30.594 26.807 84.027 1.00 9.29 96 PRO A C 1
ATOM 697 O O . PRO A 1 96 ? 31.638 27.263 84.474 1.00 9.56 96 PRO A O 1
ATOM 701 N N . THR A 1 97 ? 29.676 27.544 83.412 1.00 8.12 97 THR A N 1
ATOM 702 C CA . THR A 1 97 ? 29.749 29.019 83.372 1.00 7.31 97 THR A CA 1
ATOM 703 C C . THR A 1 97 ? 29.642 29.627 84.786 1.00 6.79 97 THR A C 1
ATOM 704 O O . THR A 1 97 ? 29.222 28.954 85.731 1.00 6.38 97 THR A O 1
ATOM 708 N N . VAL A 1 98 ? 30.008 30.903 84.930 1.00 6.45 98 VAL A N 1
ATOM 709 C CA . VAL A 1 98 ? 30.010 31.580 86.250 1.00 7.30 98 VAL A CA 1
ATOM 710 C C . VAL A 1 98 ? 28.692 31.549 87.043 1.00 8.37 98 VAL A C 1
ATOM 711 O O . VAL A 1 98 ? 28.724 31.384 88.263 1.00 9.56 98 VAL A O 1
ATOM 715 N N . HIS A 1 99 ? 27.556 31.776 86.375 1.00 7.93 99 HIS A N 1
ATOM 716 C CA . HIS A 1 99 ? 26.254 31.808 87.062 1.00 7.95 99 HIS A CA 1
ATOM 717 C C . HIS A 1 99 ? 25.819 30.404 87.484 1.00 7.91 99 HIS A C 1
ATOM 718 O O . HIS A 1 99 ? 25.001 30.245 88.399 1.00 7.57 99 HIS A O 1
ATOM 725 N N . LYS A 1 100 ? 26.372 29.395 86.818 1.00 8.81 100 LYS A N 1
ATOM 726 C CA . LYS A 1 100 ? 26.158 28.006 87.246 1.00 9.17 100 LYS A CA 1
ATOM 727 C C . LYS A 1 100 ? 27.017 27.673 88.461 1.00 9.21 100 LYS A C 1
ATOM 728 O O . LYS A 1 100 ? 26.509 27.201 89.481 1.00 10.07 100 LYS A O 1
ATOM 734 N N . LYS A 1 101 ? 28.321 27.895 88.347 1.00 9.11 101 LYS A N 1
ATOM 735 C CA . LYS A 1 101 ? 29.266 27.540 89.414 1.00 9.52 101 LYS A CA 1
ATOM 736 C C . LYS A 1 101 ? 29.067 28.350 90.705 1.00 9.01 101 LYS A C 1
ATOM 737 O O . LYS A 1 101 ? 29.212 27.803 91.802 1.00 9.82 101 LYS A O 1
ATOM 743 N N . TRP A 1 102 ? 28.769 29.644 90.568 1.00 7.95 102 TRP A N 1
ATOM 744 C CA . TRP A 1 102 ? 28.364 30.490 91.697 1.00 7.61 102 TRP A CA 1
ATOM 745 C C . TRP A 1 102 ? 26.837 30.695 91.681 1.00 8.42 102 TRP A C 1
ATOM 746 O O . TRP A 1 102 ? 26.097 29.751 91.973 1.00 8.59 102 TRP A O 1
ATOM 757 N N . ASP A 1 103 ? 26.375 31.899 91.335 1.00 8.91 103 ASP A N 1
ATOM 758 C CA . ASP A 1 103 ? 24.946 32.144 91.068 1.00 9.93 103 ASP A CA 1
ATOM 759 C C . ASP A 1 103 ? 24.766 33.316 90.102 1.00 9.04 103 ASP A C 1
ATOM 760 O O . ASP A 1 103 ? 25.753 33.899 89.643 1.00 7.98 103 ASP A O 1
ATOM 765 N N . ASP A 1 104 ? 23.510 33.626 89.768 1.00 9.12 104 ASP A N 1
ATOM 766 C CA . ASP A 1 104 ? 23.210 34.687 88.804 1.00 9.16 104 ASP A CA 1
ATOM 767 C C . ASP A 1 104 ? 23.701 36.020 89.314 1.00 8.39 104 ASP A C 1
ATOM 768 O O . ASP A 1 104 ? 24.217 36.827 88.538 1.00 8.68 104 ASP A O 1
ATOM 773 N N . ALA A 1 105 ? 23.540 36.243 90.620 1.00 6.86 105 ALA A N 1
ATOM 774 C CA . ALA A 1 105 ? 23.962 37.495 91.233 1.00 4.90 105 ALA A CA 1
ATOM 775 C C . ALA A 1 105 ? 25.492 37.676 91.116 1.00 5.20 105 ALA A C 1
ATOM 776 O O . ALA A 1 105 ? 25.964 38.771 90.770 1.00 5.34 105 ALA A O 1
ATOM 778 N N . THR A 1 106 ? 26.246 36.616 91.422 1.00 4.76 106 THR A N 1
ATOM 779 C CA . THR A 1 106 ? 27.728 36.638 91.383 1.00 4.02 106 THR A CA 1
ATOM 780 C C . THR A 1 106 ? 28.215 36.868 89.945 1.00 3.74 106 THR A C 1
ATOM 781 O O . THR A 1 106 ? 29.263 37.485 89.741 1.00 5.01 106 THR A O 1
ATOM 785 N N . ALA A 1 107 ? 27.488 36.337 88.960 1.00 3.03 107 ALA A N 1
ATOM 786 C CA . ALA A 1 107 ? 27.803 36.603 87.543 1.00 3.06 107 ALA A CA 1
ATOM 787 C C . ALA A 1 107 ? 27.625 38.070 87.162 1.00 3.24 107 ALA A C 1
ATOM 788 O O . ALA A 1 107 ? 28.455 38.632 86.442 1.00 3.45 107 ALA A O 1
ATOM 790 N N . VAL A 1 108 ? 26.507 38.656 87.593 1.00 3.61 108 VAL A N 1
ATOM 791 C CA . VAL A 1 108 ? 26.259 40.093 87.391 1.00 4.21 108 VAL A CA 1
ATOM 792 C C . VAL A 1 108 ? 27.431 40.874 87.936 1.00 4.37 108 VAL A C 1
ATOM 793 O O . VAL A 1 108 ? 28.061 41.653 87.219 1.00 6.08 108 VAL A O 1
ATOM 797 N N . LEU A 1 109 ? 27.728 40.671 89.215 1.00 3.64 109 LEU A N 1
ATOM 798 C CA . LEU A 1 109 ? 28.785 41.420 89.897 1.00 3.45 109 LEU A CA 1
ATOM 799 C C . LEU A 1 109 ? 30.225 41.150 89.415 1.00 3.50 109 LEU A C 1
ATOM 800 O O . LEU A 1 109 ? 31.028 42.061 89.314 1.00 3.85 109 LEU A O 1
ATOM 805 N N . ALA A 1 110 ? 30.557 39.901 89.099 1.00 3.00 110 ALA A N 1
ATOM 806 C CA . ALA A 1 110 ? 31.891 39.602 88.552 1.00 2.57 110 ALA A CA 1
ATOM 807 C C . ALA A 1 110 ? 32.100 40.272 87.190 1.00 3.02 110 ALA A C 1
ATOM 808 O O . ALA A 1 110 ? 33.190 40.786 86.893 1.00 2.91 110 ALA A O 1
ATOM 810 N N . GLY A 1 111 ? 31.055 40.283 86.362 1.00 2.80 111 GLY A N 1
ATOM 811 C CA . GLY A 1 111 ? 31.167 40.874 85.037 1.00 3.52 111 GLY A CA 1
ATOM 812 C C . GLY A 1 111 ? 31.323 42.372 85.231 1.00 4.53 111 GLY A C 1
ATOM 813 O O . GLY A 1 111 ? 32.173 43.001 84.609 1.00 5.28 111 GLY A O 1
ATOM 814 N N . ASP A 1 112 ? 30.511 42.907 86.134 1.00 3.74 112 ASP A N 1
ATOM 815 C CA . ASP A 1 112 ? 30.563 44.319 86.494 1.00 2.59 112 ASP A CA 1
ATOM 816 C C . ASP A 1 112 ? 31.979 44.699 86.936 1.00 3.20 112 ASP A C 1
ATOM 817 O O . ASP A 1 112 ? 32.561 45.615 86.388 1.00 3.86 112 ASP A O 1
ATOM 822 N N . ALA A 1 113 ? 32.565 43.961 87.879 1.00 3.55 113 ALA A N 1
ATOM 823 C CA . ALA A 1 113 ? 33.925 44.291 88.344 1.00 3.81 113 ALA A CA 1
ATOM 824 C C . ALA A 1 113 ? 35.022 44.020 87.316 1.00 4.26 113 ALA A C 1
ATOM 825 O O . ALA A 1 113 ? 36.066 44.640 87.381 1.00 4.31 113 ALA A O 1
ATOM 827 N N . LEU A 1 114 ? 34.794 43.088 86.402 1.00 5.36 114 LEU A N 1
ATOM 828 C CA . LEU A 1 114 ? 35.751 42.828 85.332 1.00 6.37 114 LEU A CA 1
ATOM 829 C C . LEU A 1 114 ? 35.844 43.987 84.348 1.00 5.75 114 LEU A C 1
ATOM 830 O O . LEU A 1 114 ? 36.929 44.285 83.845 1.00 4.66 114 LEU A O 1
ATOM 835 N N . GLN A 1 115 ? 34.706 44.627 84.078 1.00 6.08 115 GLN A N 1
ATOM 836 C CA . GLN A 1 115 ? 34.697 45.845 83.270 1.00 5.69 115 GLN A CA 1
ATOM 837 C C . GLN A 1 115 ? 35.448 46.986 83.950 1.00 5.26 115 GLN A C 1
ATOM 838 O O . GLN A 1 115 ? 36.224 47.693 83.294 1.00 4.35 115 GLN A O 1
ATOM 844 N N . THR A 1 116 ? 35.225 47.161 85.256 1.00 5.19 116 THR A N 1
ATOM 845 C CA . THR A 1 116 ? 35.937 48.199 85.992 1.00 3.88 116 THR A CA 1
ATOM 846 C C . THR A 1 116 ? 37.437 47.945 85.985 1.00 2.78 116 THR A C 1
ATOM 847 O O . THR A 1 116 ? 38.212 48.869 85.861 1.00 2.17 116 THR A O 1
ATOM 851 N N . LEU A 1 117 ? 37.834 46.680 86.132 1.00 2.93 117 LEU A N 1
ATOM 852 C CA . LEU A 1 117 ? 39.243 46.304 86.067 1.00 3.13 117 LEU A CA 1
ATOM 853 C C . LEU A 1 117 ? 39.872 46.617 84.703 1.00 3.52 117 LEU A C 1
ATOM 854 O O . LEU A 1 117 ? 41.037 47.008 84.619 1.00 4.22 117 LEU A O 1
ATOM 859 N N . ALA A 1 118 ? 39.109 46.463 83.623 1.00 3.34 118 ALA A N 1
ATOM 860 C CA . ALA A 1 118 ? 39.664 46.760 82.314 1.00 3.13 118 ALA A CA 1
ATOM 861 C C . ALA A 1 118 ? 40.031 48.245 82.216 1.00 4.67 118 ALA A C 1
ATOM 862 O O . ALA A 1 118 ? 41.104 48.596 81.685 1.00 4.57 118 ALA A O 1
ATOM 864 N N . PHE A 1 119 ? 39.174 49.093 82.772 1.00 3.86 119 PHE A N 1
ATOM 865 C CA . PHE A 1 119 ? 39.403 50.560 82.769 1.00 4.95 119 PHE A CA 1
ATOM 866 C C . PHE A 1 119 ? 40.560 50.963 83.706 1.00 5.83 119 PHE A C 1
ATOM 867 O O . PHE A 1 119 ? 41.406 51.788 83.328 1.00 7.53 119 PHE A O 1
ATOM 875 N N . GLU A 1 120 ? 40.646 50.347 84.882 1.00 4.58 120 GLU A N 1
ATOM 876 C CA . GLU A 1 120 ? 41.855 50.487 85.728 1.00 5.09 120 GLU A CA 1
ATOM 877 C C . GLU A 1 120 ? 43.162 50.126 85.023 1.00 5.26 120 GLU A C 1
ATOM 878 O O . GLU A 1 120 ? 44.141 50.841 85.127 1.00 5.31 120 GLU A O 1
ATOM 884 N N . LEU A 1 121 ? 43.173 48.981 84.340 1.00 6.25 121 LEU A N 1
ATOM 885 C CA . LEU A 1 121 ? 44.340 48.529 83.592 1.00 6.56 121 LEU A CA 1
ATOM 886 C C . LEU A 1 121 ? 44.878 49.611 82.657 1.00 5.98 121 LEU A C 1
ATOM 887 O O . LEU A 1 121 ? 46.094 49.795 82.571 1.00 4.89 121 LEU A O 1
ATOM 892 N N . CYS A 1 122 ? 43.959 50.320 81.992 1.00 6.57 122 CYS A N 1
ATOM 893 C CA . CYS A 1 122 ? 44.265 51.417 81.050 1.00 7.89 122 CYS A CA 1
ATOM 894 C C . CYS A 1 122 ? 44.957 52.662 81.650 1.00 8.55 122 CYS A C 1
ATOM 895 O O . CYS A 1 122 ? 45.506 53.483 80.905 1.00 8.53 122 CYS A O 1
ATOM 898 N N . THR A 1 123 ? 44.937 52.795 82.978 1.00 8.31 123 THR A N 1
ATOM 899 C CA . THR A 1 123 ? 45.645 53.881 83.668 1.00 7.71 123 THR A CA 1
ATOM 900 C C . THR A 1 123 ? 47.093 53.546 84.111 1.00 8.25 123 THR A C 1
ATOM 901 O O . THR A 1 123 ? 47.793 54.417 84.624 1.00 8.05 123 THR A O 1
ATOM 905 N N . ASP A 1 124 ? 47.515 52.284 83.965 1.00 8.14 124 ASP A N 1
ATOM 906 C CA . ASP A 1 124 ? 48.850 51.841 84.382 1.00 8.22 124 ASP A CA 1
ATOM 907 C C . ASP A 1 124 ? 49.963 52.686 83.747 1.00 8.41 124 ASP A C 1
ATOM 908 O O . ASP A 1 124 ? 50.049 52.771 82.524 1.00 8.80 124 ASP A O 1
ATOM 913 N N . PRO A 1 125 ? 50.828 53.302 84.580 1.00 8.21 125 PRO A N 1
ATOM 914 C CA . PRO A 1 125 ? 51.932 54.168 84.107 1.00 7.55 125 PRO A CA 1
ATOM 915 C C . PRO A 1 125 ? 52.870 53.482 83.106 1.00 6.62 125 PRO A C 1
ATOM 916 O O . PRO A 1 125 ? 53.491 54.141 82.278 1.00 5.62 125 PRO A O 1
ATOM 920 N N . VAL A 1 126 ? 52.974 52.161 83.168 1.00 6.74 126 VAL A N 1
ATOM 921 C CA . VAL A 1 126 ? 53.890 51.468 82.269 1.00 6.78 126 VAL A CA 1
ATOM 922 C C . VAL A 1 126 ? 53.517 51.656 80.785 1.00 7.10 126 VAL A C 1
ATOM 923 O O . VAL A 1 126 ? 54.380 51.542 79.911 1.00 6.37 126 VAL A O 1
ATOM 927 N N . LEU A 1 127 ? 52.248 51.966 80.525 1.00 7.86 127 LEU A N 1
ATOM 928 C CA . LEU A 1 127 ? 51.728 52.083 79.164 1.00 8.72 127 LEU A CA 1
ATOM 929 C C . LEU A 1 127 ? 52.342 53.276 78.460 1.00 9.29 127 LEU A C 1
ATOM 930 O O . LEU A 1 127 ? 52.429 53.303 77.240 1.00 8.76 127 LEU A O 1
ATOM 935 N N . GLY A 1 128 ? 52.770 54.257 79.242 1.00 9.89 128 GLY A N 1
ATOM 936 C CA . GLY A 1 128 ? 53.378 55.460 78.685 1.00 10.77 128 GLY A CA 1
ATOM 937 C C . GLY A 1 128 ? 52.709 56.734 79.168 1.00 10.81 128 GLY A C 1
ATOM 938 O O . GLY A 1 128 ? 52.183 56.798 80.290 1.00 11.54 128 GLY A O 1
ATOM 939 N N . SER A 1 129 ? 52.711 57.740 78.305 1.00 10.47 129 SER A N 1
ATOM 940 C CA . SER A 1 129 ? 52.238 59.069 78.659 1.00 10.50 129 SER A CA 1
ATOM 941 C C . SER A 1 129 ? 50.761 59.063 79.016 1.00 9.50 129 SER A C 1
ATOM 942 O O . SER A 1 129 ? 50.009 58.211 78.559 1.00 8.80 129 SER A O 1
ATOM 945 N N . ALA A 1 130 ? 50.363 60.043 79.818 1.00 8.92 130 ALA A N 1
ATOM 946 C CA . ALA A 1 130 ? 48.971 60.234 80.187 1.00 9.30 130 ALA A CA 1
ATOM 947 C C . ALA A 1 130 ? 48.080 60.473 78.961 1.00 9.54 130 ALA A C 1
ATOM 948 O O . ALA A 1 130 ? 46.971 59.934 78.895 1.00 9.89 130 ALA A O 1
ATOM 950 N N . GLU A 1 131 ? 48.570 61.250 77.984 1.00 9.10 131 GLU A N 1
ATOM 951 C CA . GLU A 1 131 ? 47.795 61.517 76.771 1.00 8.87 131 GLU A CA 1
ATOM 952 C C . GLU A 1 131 ? 47.462 60.226 76.038 1.00 8.02 131 GLU A C 1
ATOM 953 O O . GLU A 1 131 ? 46.334 60.040 75.586 1.00 6.77 131 GLU A O 1
ATOM 959 N N . ASN A 1 132 ? 48.436 59.327 75.957 1.00 7.91 132 ASN A N 1
ATOM 960 C CA . ASN A 1 132 ? 48.204 58.020 75.336 1.00 7.79 132 ASN A CA 1
ATOM 961 C C . ASN A 1 132 ? 47.298 57.072 76.159 1.00 7.43 132 ASN A C 1
ATOM 962 O O . ASN A 1 132 ? 46.523 56.294 75.581 1.00 7.24 132 ASN A O 1
ATOM 967 N N . ARG A 1 133 ? 47.372 57.159 77.491 1.00 6.43 133 ARG A N 1
ATOM 968 C CA . ARG A 1 133 ? 46.498 56.368 78.348 1.00 6.94 133 ARG A CA 1
ATOM 969 C C . ARG A 1 133 ? 45.035 56.824 78.251 1.00 6.48 133 ARG A C 1
ATOM 970 O O . ARG A 1 133 ? 44.151 55.988 78.170 1.00 6.29 133 ARG A O 1
ATOM 978 N N . VAL A 1 134 ? 44.796 58.142 78.226 1.00 5.55 134 VAL A N 1
ATOM 979 C CA . VAL A 1 134 ? 43.441 58.687 78.087 1.00 5.24 134 VAL A CA 1
ATOM 980 C C . VAL A 1 134 ? 42.821 58.372 76.712 1.00 3.90 134 VAL A C 1
ATOM 981 O O . VAL A 1 134 ? 41.614 58.142 76.613 1.00 3.15 134 VAL A O 1
ATOM 985 N N . ALA A 1 135 ? 43.668 58.365 75.682 1.00 2.31 135 ALA A N 1
ATOM 986 C CA . ALA A 1 135 ? 43.311 57.926 74.338 1.00 2.57 135 ALA A CA 1
ATOM 987 C C . ALA A 1 135 ? 42.971 56.439 74.364 1.00 2.32 135 ALA A C 1
ATOM 988 O O . ALA A 1 135 ? 41.989 56.051 73.757 1.00 3.50 135 ALA A O 1
ATOM 990 N N . LEU A 1 136 ? 43.750 55.643 75.100 1.00 2.00 136 LEU A N 1
ATOM 991 C CA . LEU A 1 136 ? 43.454 54.197 75.286 1.00 2.80 136 LEU A CA 1
ATOM 992 C C . LEU A 1 136 ? 42.078 53.977 75.957 1.00 4.59 136 LEU A C 1
ATOM 993 O O . LEU A 1 136 ? 41.300 53.089 75.568 1.00 5.54 136 LEU A O 1
ATOM 998 N N . VAL A 1 137 ? 41.811 54.778 76.976 1.00 5.20 137 VAL A N 1
ATOM 999 C CA . VAL A 1 137 ? 40.536 54.753 77.712 1.00 5.90 137 VAL A CA 1
ATOM 1000 C C . VAL A 1 137 ? 39.356 55.078 76.809 1.00 6.52 137 VAL A C 1
ATOM 1001 O O . VAL A 1 137 ? 38.402 54.308 76.773 1.00 6.87 137 VAL A O 1
ATOM 1005 N N . ALA A 1 138 ? 39.413 56.204 76.089 1.00 7.38 138 ALA A N 1
ATOM 1006 C CA . ALA A 1 138 ? 38.321 56.584 75.179 1.00 7.85 138 ALA A CA 1
ATOM 1007 C C . ALA A 1 138 ? 38.040 55.510 74.152 1.00 8.33 138 ALA A C 1
ATOM 1008 O O . ALA A 1 138 ? 36.881 55.178 73.936 1.00 7.57 138 ALA A O 1
ATOM 1010 N N . ALA A 1 139 ? 39.104 54.984 73.529 1.00 7.74 139 ALA A N 1
ATOM 1011 C CA . ALA A 1 139 ? 38.996 53.934 72.530 1.00 6.80 139 ALA A CA 1
ATOM 1012 C C . ALA A 1 139 ? 38.375 52.660 73.112 1.00 6.64 139 ALA A C 1
ATOM 1013 O O . ALA A 1 139 ? 37.575 51.994 72.443 1.00 5.62 139 ALA A O 1
ATOM 1015 N N . LEU A 1 140 ? 38.741 52.321 74.353 1.00 6.00 140 LEU A N 1
ATOM 1016 C CA . LEU A 1 140 ? 38.128 51.169 75.012 1.00 5.69 140 LEU A CA 1
ATOM 1017 C C . LEU A 1 140 ? 36.622 51.384 75.240 1.00 4.92 140 LEU A C 1
ATOM 1018 O O . LEU A 1 140 ? 35.844 50.516 74.929 1.00 5.39 140 LEU A O 1
ATOM 1023 N N . ALA A 1 141 ? 36.226 52.552 75.750 1.00 4.91 141 ALA A N 1
ATOM 1024 C CA . ALA A 1 141 ? 34.799 52.881 75.986 1.00 4.49 141 ALA A CA 1
ATOM 1025 C C . ALA A 1 141 ? 33.992 53.017 74.698 1.00 4.82 141 ALA A C 1
ATOM 1026 O O . ALA A 1 141 ? 32.826 52.605 74.629 1.00 4.46 141 ALA A O 1
ATOM 1028 N N . GLN A 1 142 ? 34.604 53.580 73.664 1.00 5.32 142 GLN A N 1
ATOM 1029 C CA . GLN A 1 142 ? 33.918 53.674 72.364 1.00 5.08 142 GLN A CA 1
ATOM 1030 C C . GLN A 1 142 ? 33.609 52.289 71.823 1.00 4.55 142 GLN A C 1
ATOM 1031 O O . GLN A 1 142 ? 32.499 52.038 71.323 1.00 4.73 142 GLN A O 1
ATOM 1037 N N . ALA A 1 143 ? 34.582 51.393 71.968 1.00 4.60 143 ALA A N 1
ATOM 1038 C CA . ALA A 1 143 ? 34.500 50.014 71.507 1.00 4.33 143 ALA A CA 1
ATOM 1039 C C . ALA A 1 143 ? 33.561 49.122 72.330 1.00 4.97 143 ALA A C 1
ATOM 1040 O O . ALA A 1 143 ? 32.916 48.233 71.754 1.00 4.86 143 ALA A O 1
ATOM 1042 N N . SER A 1 144 ? 33.480 49.350 73.655 1.00 5.80 144 SER A N 1
ATOM 1043 C CA . SER A 1 144 ? 32.766 48.440 74.594 1.00 5.26 144 SER A CA 1
ATOM 1044 C C . SER A 1 144 ? 31.296 48.792 74.911 1.00 5.82 144 SER A C 1
ATOM 1045 O O . SER A 1 144 ? 30.545 47.934 75.338 1.00 4.43 144 SER A O 1
ATOM 1048 N N . GLY A 1 145 ? 30.921 50.070 74.799 1.00 6.36 145 GLY A N 1
ATOM 1049 C CA . GLY A 1 145 ? 29.582 50.543 75.217 1.00 6.76 145 GLY A CA 1
ATOM 1050 C C . GLY A 1 145 ? 28.450 50.631 74.195 1.00 7.39 145 GLY A C 1
ATOM 1051 O O . GLY A 1 145 ? 28.431 49.900 73.197 1.00 7.59 145 GLY A O 1
ATOM 1052 N N . ALA A 1 146 ? 27.512 51.547 74.456 1.00 8.21 146 ALA A N 1
ATOM 1053 C CA . ALA A 1 146 ? 26.298 51.753 73.638 1.00 8.41 146 ALA A CA 1
ATOM 1054 C C . ALA A 1 146 ? 26.530 52.250 72.206 1.00 8.95 146 ALA A C 1
ATOM 1055 O O . ALA A 1 146 ? 25.592 52.439 71.449 1.00 8.82 146 ALA A O 1
ATOM 1057 N N . GLU A 1 147 ? 27.787 52.469 71.852 1.00 11.61 147 GLU A N 1
ATOM 1058 C CA . GLU A 1 147 ? 28.165 52.765 70.477 1.00 12.47 147 GLU A CA 1
ATOM 1059 C C . GLU A 1 147 ? 28.818 51.563 69.853 1.00 11.34 147 GLU A C 1
ATOM 1060 O O . GLU A 1 147 ? 29.156 51.577 68.669 1.00 11.55 147 GLU A O 1
ATOM 1066 N N . GLY A 1 148 ? 29.021 50.532 70.653 1.00 10.28 148 GLY A N 1
ATOM 1067 C CA . GLY A 1 148 ? 29.883 49.433 70.249 1.00 10.41 148 GLY A CA 1
ATOM 1068 C C . GLY A 1 148 ? 29.414 48.047 70.620 1.00 11.09 148 GLY A C 1
ATOM 1069 O O . GLY A 1 148 ? 28.416 47.565 70.104 1.00 11.74 148 GLY A O 1
ATOM 1078 N N . VAL A 1 150 ? 28.143 46.615 73.468 1.00 9.46 150 VAL A N 1
ATOM 1079 C CA . VAL A 1 150 ? 26.840 46.503 74.119 1.00 8.34 150 VAL A CA 1
ATOM 1080 C C . VAL A 1 150 ? 25.729 46.814 73.106 1.00 8.55 150 VAL A C 1
ATOM 1081 O O . VAL A 1 150 ? 24.734 46.104 73.053 1.00 8.94 150 VAL A O 1
ATOM 1085 N N . TYR A 1 151 ? 25.942 47.835 72.275 1.00 8.43 151 TYR A N 1
ATOM 1086 C CA . TYR A 1 151 ? 25.012 48.171 71.202 1.00 8.65 151 TYR A CA 1
ATOM 1087 C C . TYR A 1 151 ? 24.732 46.961 70.299 1.00 8.36 151 TYR A C 1
ATOM 1088 O O . TYR A 1 151 ? 23.568 46.631 70.037 1.00 7.96 151 TYR A O 1
ATOM 1097 N N . GLY A 1 152 ? 25.803 46.321 69.827 1.00 7.66 152 GLY A N 1
ATOM 1098 C CA . GLY A 1 152 ? 25.719 45.086 69.048 1.00 7.29 152 GLY A CA 1
ATOM 1099 C C . GLY A 1 152 ? 25.090 43.896 69.766 1.00 7.58 152 GLY A C 1
ATOM 1100 O O . GLY A 1 152 ? 24.377 43.093 69.148 1.00 6.85 152 GLY A O 1
ATOM 1101 N N . GLN A 1 153 ? 25.337 43.759 71.066 1.00 7.65 153 GLN A N 1
ATOM 1102 C CA . GLN A 1 153 ? 24.667 42.702 71.823 1.00 8.50 153 GLN A CA 1
ATOM 1103 C C . GLN A 1 153 ? 23.148 42.952 71.956 1.00 8.73 153 GLN A C 1
ATOM 1104 O O . GLN A 1 153 ? 22.349 42.012 71.927 1.00 8.69 153 GLN A O 1
ATOM 1110 N N . ALA A 1 154 ? 22.762 44.220 72.080 1.00 8.92 154 ALA A N 1
ATOM 1111 C CA . ALA A 1 154 ? 21.350 44.599 72.220 1.00 9.02 154 ALA A CA 1
ATOM 1112 C C . ALA A 1 154 ? 20.597 44.397 70.904 1.00 10.22 154 ALA A C 1
ATOM 1113 O O . ALA A 1 154 ? 19.426 43.999 70.896 1.00 9.66 154 ALA A O 1
ATOM 1115 N N . LEU A 1 155 ? 21.284 44.656 69.795 1.00 11.71 155 LEU A N 1
ATOM 1116 C CA . LEU A 1 155 ? 20.723 44.418 68.466 1.00 13.34 155 LEU A CA 1
ATOM 1117 C C . LEU A 1 155 ? 20.552 42.918 68.228 1.00 14.75 155 LEU A C 1
ATOM 1118 O O . LEU A 1 155 ? 19.553 42.476 67.644 1.00 14.55 155 LEU A O 1
ATOM 1123 N N . ASP A 1 156 ? 21.527 42.142 68.701 1.00 16.19 156 ASP A N 1
ATOM 1124 C CA . ASP A 1 156 ? 21.483 40.680 68.604 1.00 17.79 156 ASP A CA 1
ATOM 1125 C C . ASP A 1 156 ? 20.267 40.070 69.301 1.00 18.06 156 ASP A C 1
ATOM 1126 O O . ASP A 1 156 ? 19.565 39.240 68.710 1.00 18.15 156 ASP A O 1
ATOM 1131 N N . ILE A 1 157 ? 20.010 40.492 70.540 1.00 18.57 157 ILE A N 1
ATOM 1132 C CA . ILE A 1 157 ? 18.855 40.015 71.311 1.00 19.45 157 ILE A CA 1
ATOM 1133 C C . ILE A 1 157 ? 17.521 40.330 70.613 1.00 20.29 157 ILE A C 1
ATOM 1134 O O . ILE A 1 157 ? 16.594 39.514 70.643 1.00 20.76 157 ILE A O 1
ATOM 1139 N N . ALA A 1 158 ? 17.431 41.498 69.977 1.00 20.67 158 ALA A N 1
ATOM 1140 C CA . ALA A 1 158 ? 16.220 41.884 69.247 1.00 21.25 158 ALA A CA 1
ATOM 1141 C C . ALA A 1 158 ? 16.020 41.040 67.983 1.00 21.89 158 ALA A C 1
ATOM 1142 O O . ALA A 1 158 ? 14.892 40.709 67.640 1.00 21.80 158 ALA A O 1
ATOM 1144 N N . ALA A 1 159 ? 17.123 40.696 67.311 1.00 22.78 159 ALA A N 1
ATOM 1145 C CA . ALA A 1 159 ? 17.099 39.917 66.063 1.00 24.00 159 ALA A CA 1
ATOM 1146 C C . ALA A 1 159 ? 16.315 38.606 66.172 1.00 25.23 159 ALA A C 1
ATOM 1147 O O . ALA A 1 159 ? 15.445 38.330 65.347 1.00 25.26 159 ALA A O 1
ATOM 1149 N N . GLU A 1 160 ? 16.612 37.818 67.202 1.00 26.39 160 GLU A N 1
ATOM 1150 C CA . GLU A 1 160 ? 16.015 36.484 67.360 1.00 27.50 160 GLU A CA 1
ATOM 1151 C C . GLU A 1 160 ? 14.538 36.479 67.777 1.00 27.72 160 GLU A C 1
ATOM 1152 O O . GLU A 1 160 ? 13.957 35.417 68.012 1.00 27.77 160 GLU A O 1
ATOM 1158 N N . THR A 1 161 ? 13.937 37.662 67.867 1.00 27.96 161 THR A N 1
ATOM 1159 C CA . THR A 1 161 ? 12.508 37.784 68.152 1.00 28.16 161 THR A CA 1
ATOM 1160 C C . THR A 1 161 ? 11.802 38.698 67.138 1.00 28.32 161 THR A C 1
ATOM 1161 O O . THR A 1 161 ? 10.606 38.985 67.272 1.00 28.59 161 THR A O 1
ATOM 1165 N N . ALA A 1 162 ? 12.554 39.130 66.125 1.00 28.09 162 ALA A N 1
ATOM 1166 C CA . ALA A 1 162 ? 12.072 40.055 65.104 1.00 27.65 162 ALA A CA 1
ATOM 1167 C C . ALA A 1 162 ? 11.184 39.366 64.070 1.00 27.58 162 ALA A C 1
ATOM 1168 O O . ALA A 1 162 ? 11.243 38.143 63.893 1.00 27.37 162 ALA A O 1
ATOM 1170 N N . ALA A 1 163 ? 10.386 40.174 63.375 1.00 27.63 163 ALA A N 1
ATOM 1171 C CA . ALA A 1 163 ? 9.343 39.683 62.480 1.00 28.30 163 ALA A CA 1
ATOM 1172 C C . ALA A 1 163 ? 9.850 38.679 61.432 1.00 28.85 163 ALA A C 1
ATOM 1173 O O . ALA A 1 163 ? 9.260 37.609 61.256 1.00 29.27 163 ALA A O 1
ATOM 1175 N N . VAL A 1 164 ? 10.941 39.033 60.754 1.00 28.84 164 VAL A N 1
ATOM 1176 C CA . VAL A 1 164 ? 11.609 38.152 59.784 1.00 28.74 164 VAL A CA 1
ATOM 1177 C C . VAL A 1 164 ? 13.134 38.261 59.922 1.00 28.08 164 VAL A C 1
ATOM 1178 O O . VAL A 1 164 ? 13.629 39.250 60.472 1.00 27.95 164 VAL A O 1
ATOM 1182 N N . PRO A 1 165 ? 13.882 37.235 59.450 1.00 27.57 165 PRO A N 1
ATOM 1183 C CA . PRO A 1 165 ? 15.350 37.268 59.461 1.00 27.21 165 PRO A CA 1
ATOM 1184 C C . PRO A 1 165 ? 15.953 38.599 59.011 1.00 26.79 165 PRO A C 1
ATOM 1185 O O . PRO A 1 165 ? 15.373 39.296 58.179 1.00 26.21 165 PRO A O 1
ATOM 1189 N N . LEU A 1 166 ? 17.105 38.943 59.586 1.00 27.10 166 LEU A N 1
ATOM 1190 C CA . LEU A 1 166 ? 17.898 40.097 59.158 1.00 27.11 166 LEU A CA 1
ATOM 1191 C C . LEU A 1 166 ? 18.507 39.856 57.782 1.00 27.51 166 LEU A C 1
ATOM 1192 O O . LEU A 1 166 ? 18.583 38.713 57.326 1.00 27.38 166 LEU A O 1
ATOM 1197 N N . THR A 1 167 ? 18.942 40.935 57.132 1.00 28.22 167 THR A N 1
ATOM 1198 C CA . THR A 1 167 ? 19.616 40.847 55.838 1.00 29.12 167 THR A CA 1
ATOM 1199 C C . THR A 1 167 ? 21.137 40.920 55.991 1.00 29.91 167 THR A C 1
ATOM 1200 O O . THR A 1 167 ? 21.645 41.150 57.093 1.00 29.95 167 THR A O 1
ATOM 1204 N N . LEU A 1 168 ? 21.842 40.723 54.876 1.00 30.24 168 LEU A N 1
ATOM 1205 C CA . LEU A 1 168 ? 23.300 40.808 54.815 1.00 30.58 168 LEU A CA 1
ATOM 1206 C C . LEU A 1 168 ? 23.851 42.055 55.504 1.00 30.80 168 LEU A C 1
ATOM 1207 O 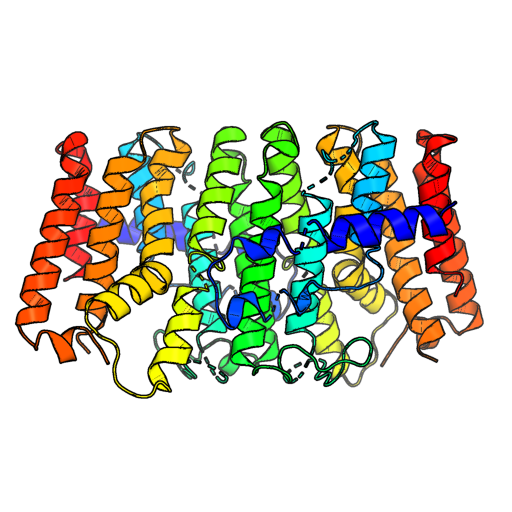O . LEU A 1 168 ? 24.625 41.935 56.457 1.00 30.93 168 LEU A O 1
ATOM 1212 N N . ASP A 1 169 ? 23.453 43.239 55.031 1.00 30.76 169 ASP A N 1
ATOM 1213 C CA . ASP A 1 169 ? 23.919 44.505 55.620 1.00 30.57 169 ASP A CA 1
ATOM 1214 C C . ASP A 1 169 ? 23.715 44.534 57.122 1.00 30.38 169 ASP A C 1
ATOM 1215 O O . ASP A 1 169 ? 24.597 44.962 57.867 1.00 30.37 169 ASP A O 1
ATOM 1220 N N . GLU A 1 170 ? 22.541 44.082 57.551 1.00 30.07 170 GLU A N 1
ATOM 1221 C CA . GLU A 1 170 ? 22.124 44.196 58.942 1.00 29.40 170 GLU A CA 1
ATOM 1222 C C . GLU A 1 170 ? 22.991 43.376 59.884 1.00 28.66 170 GLU A C 1
ATOM 1223 O O . GLU A 1 170 ? 23.449 43.894 60.901 1.00 28.40 170 GLU A O 1
ATOM 1229 N N . ILE A 1 171 ? 23.217 42.108 59.540 1.00 28.53 171 ILE A N 1
ATOM 1230 C CA . ILE A 1 171 ? 24.084 41.236 60.340 1.00 28.43 171 ILE A CA 1
ATOM 1231 C C . ILE A 1 171 ? 25.553 41.697 60.320 1.00 28.38 171 ILE A C 1
ATOM 1232 O O . ILE A 1 171 ? 26.310 41.402 61.249 1.00 28.33 171 ILE A O 1
ATOM 1237 N N . ILE A 1 172 ? 25.941 42.433 59.274 1.00 28.15 172 ILE A N 1
ATOM 1238 C CA . ILE A 1 172 ? 27.283 43.029 59.194 1.00 27.82 172 ILE A CA 1
ATOM 1239 C C . ILE A 1 172 ? 27.450 44.180 60.200 1.00 27.74 172 ILE A C 1
ATOM 1240 O O . ILE A 1 172 ? 28.437 44.211 60.946 1.00 27.35 172 ILE A O 1
ATOM 1245 N N . ARG A 1 173 ? 26.486 45.106 60.232 1.00 27.81 173 ARG A N 1
ATOM 1246 C CA . ARG A 1 173 ? 26.498 46.208 61.208 1.00 28.03 173 ARG A CA 1
ATOM 1247 C C . ARG A 1 173 ? 26.429 45.653 62.633 1.00 27.14 173 ARG A C 1
ATOM 1248 O O . ARG A 1 173 ? 27.156 46.103 63.523 1.00 26.51 173 ARG A O 1
ATOM 1256 N N . LEU A 1 174 ? 25.558 44.659 62.816 1.00 26.75 174 LEU A N 1
ATOM 1257 C CA . LEU A 1 174 ? 25.380 43.949 64.082 1.00 26.25 174 LEU A CA 1
ATOM 1258 C C . LEU A 1 174 ? 26.676 43.348 64.628 1.00 25.52 174 LEU A C 1
ATOM 1259 O O . LEU A 1 174 ? 27.002 43.518 65.803 1.00 25.54 174 LEU A O 1
ATOM 1264 N N . GLN A 1 175 ? 27.408 42.638 63.776 1.00 24.96 175 GLN A N 1
ATOM 1265 C CA . GLN A 1 175 ? 28.641 41.998 64.211 1.00 24.12 175 GLN A CA 1
ATOM 1266 C C . GLN A 1 175 ? 29.804 42.982 64.342 1.00 22.51 175 GLN A C 1
ATOM 1267 O O . GLN A 1 175 ? 30.679 42.783 65.174 1.00 22.09 175 GLN A O 1
ATOM 1273 N N . ALA A 1 176 ? 29.792 44.040 63.525 1.00 21.40 176 ALA A N 1
ATOM 1274 C CA . ALA A 1 176 ? 30.748 45.146 63.636 1.00 20.51 176 ALA A CA 1
ATOM 1275 C C . ALA A 1 176 ? 30.778 45.751 65.042 1.00 19.51 176 ALA A C 1
ATOM 1276 O O . ALA A 1 176 ? 31.829 46.160 65.527 1.00 19.31 176 ALA A O 1
ATOM 1278 N N . GLY A 1 177 ? 29.617 45.806 65.686 1.00 18.68 177 GLY A N 1
ATOM 1279 C CA . GLY A 1 177 ? 29.526 46.275 67.063 1.00 17.57 177 GLY A CA 1
ATOM 1280 C C . GLY A 1 177 ? 29.892 45.169 68.033 1.00 16.73 177 GLY A C 1
ATOM 1281 O O . GLY A 1 177 ? 30.878 45.279 68.767 1.00 16.25 177 GLY A O 1
ATOM 1282 N N . LYS A 1 178 ? 29.119 44.085 67.990 1.00 16.53 178 LYS A N 1
ATOM 1283 C CA . LYS A 1 178 ? 29.161 43.004 68.982 1.00 16.88 178 LYS A CA 1
ATOM 1284 C C . LYS A 1 178 ? 30.505 42.276 69.038 1.00 16.42 178 LYS A C 1
ATOM 1285 O O . LYS A 1 178 ? 30.941 41.869 70.104 1.00 16.52 178 LYS A O 1
ATOM 1291 N N . THR A 1 179 ? 31.153 42.133 67.884 1.00 15.67 179 THR A N 1
ATOM 1292 C CA . THR A 1 179 ? 32.389 41.364 67.760 1.00 14.96 179 THR A CA 1
ATOM 1293 C C . THR A 1 179 ? 33.537 42.256 67.286 1.00 12.89 179 THR A C 1
ATOM 1294 O O . THR A 1 179 ? 34.625 42.238 67.856 1.00 12.23 179 THR A O 1
ATOM 1298 N N . GLY A 1 180 ? 33.260 43.044 66.253 1.00 12.06 180 GLY A N 1
ATOM 1299 C CA . GLY A 1 180 ? 34.267 43.841 65.574 1.00 11.11 180 GLY A CA 1
ATOM 1300 C C . GLY A 1 180 ? 34.883 44.941 66.406 1.00 10.78 180 GLY A C 1
ATOM 1301 O O . GLY A 1 180 ? 36.090 45.151 66.338 1.00 10.48 180 GLY A O 1
ATOM 1302 N N . ALA A 1 181 ? 34.059 45.654 67.181 1.00 10.62 181 ALA A N 1
ATOM 1303 C CA . ALA A 1 181 ? 34.559 46.791 67.946 1.00 10.68 181 ALA A CA 1
ATOM 1304 C C . ALA A 1 181 ? 35.678 46.424 68.930 1.00 11.11 181 ALA A C 1
ATOM 1305 O O . ALA A 1 181 ? 36.712 47.113 68.984 1.00 11.29 181 ALA A O 1
ATOM 1307 N N . LEU A 1 182 ? 35.513 45.326 69.677 1.00 11.20 182 LEU A N 1
ATOM 1308 C CA . LEU A 1 182 ? 36.545 44.963 70.662 1.00 11.15 182 LEU A CA 1
ATOM 1309 C C . LEU A 1 182 ? 37.855 44.484 70.009 1.00 11.01 182 LEU A C 1
ATOM 1310 O O . LEU A 1 182 ? 38.949 44.702 70.550 1.00 11.38 182 LEU A O 1
ATOM 1315 N N . ILE A 1 183 ? 37.737 43.820 68.860 1.00 10.55 183 ILE A N 1
ATOM 1316 C CA . ILE A 1 183 ? 38.909 43.365 68.122 1.00 10.53 183 ILE A CA 1
ATOM 1317 C C . ILE A 1 183 ? 39.661 44.569 67.539 1.00 9.29 183 ILE A C 1
ATOM 1318 O O . ILE A 1 183 ? 40.896 44.572 67.475 1.00 7.96 183 ILE A O 1
ATOM 1323 N N . SER A 1 184 ? 38.904 45.585 67.124 1.00 9.59 184 SER A N 1
ATOM 1324 C CA . SER A 1 184 ? 39.468 46.820 66.558 1.00 8.58 184 SER A CA 1
ATOM 1325 C C . SER A 1 184 ? 40.208 47.614 67.637 1.00 7.95 184 SER A C 1
ATOM 1326 O O . SER A 1 184 ? 41.283 48.183 67.374 1.00 7.20 184 SER A O 1
ATOM 1329 N N . PHE A 1 185 ? 39.660 47.619 68.858 1.00 5.79 185 PHE A N 1
ATOM 1330 C CA . PHE A 1 185 ? 40.394 48.224 69.973 1.00 5.29 185 PHE A CA 1
ATOM 1331 C C . PHE A 1 185 ? 41.743 47.534 70.176 1.00 4.86 185 PHE A C 1
ATOM 1332 O O . PHE A 1 185 ? 42.761 48.205 70.333 1.00 5.44 185 PHE A O 1
ATOM 1340 N N . ALA A 1 186 ? 41.741 46.197 70.161 1.00 4.32 186 ALA A N 1
ATOM 1341 C CA . ALA A 1 186 ? 42.944 45.423 70.451 1.00 5.05 186 ALA A CA 1
ATOM 1342 C C . ALA A 1 186 ? 43.980 45.664 69.353 1.00 5.78 186 ALA A C 1
ATOM 1343 O O . ALA A 1 186 ? 45.183 45.786 69.619 1.00 5.83 186 ALA A O 1
ATOM 1345 N N . ALA A 1 187 ? 43.497 45.751 68.119 1.00 5.54 187 ALA A N 1
ATOM 1346 C CA . ALA A 1 187 ? 44.381 45.913 66.986 1.00 6.04 187 ALA A CA 1
ATOM 1347 C C . ALA A 1 187 ? 44.944 47.337 66.935 1.00 7.18 187 ALA A C 1
ATOM 1348 O O . ALA A 1 187 ? 46.055 47.536 66.443 1.00 7.38 187 ALA A O 1
ATOM 1350 N N . GLN A 1 188 ? 44.181 48.299 67.464 1.00 6.71 188 GLN A N 1
ATOM 1351 C CA . GLN A 1 188 ? 44.557 49.711 67.444 1.00 7.70 188 GLN A CA 1
ATOM 1352 C C . GLN A 1 188 ? 45.443 50.101 68.622 1.00 8.10 188 GLN A C 1
ATOM 1353 O O . GLN A 1 188 ? 46.162 51.100 68.522 1.00 8.67 188 GLN A O 1
ATOM 1359 N N . ALA A 1 189 ? 45.392 49.317 69.707 1.00 7.79 189 ALA A N 1
ATOM 1360 C CA . ALA A 1 189 ? 46.117 49.610 70.945 1.00 8.50 189 ALA A CA 1
ATOM 1361 C C . ALA A 1 189 ? 47.577 49.923 70.683 1.00 8.68 189 ALA A C 1
ATOM 1362 O O . ALA A 1 189 ? 48.121 50.874 71.261 1.00 8.84 189 ALA A O 1
ATOM 1364 N N . GLY A 1 190 ? 48.206 49.133 69.810 1.00 8.33 190 GLY A N 1
ATOM 1365 C CA . GLY A 1 190 ? 49.616 49.376 69.477 1.00 8.68 190 GLY A CA 1
ATOM 1366 C C . GLY A 1 190 ? 49.846 50.764 68.912 1.00 8.10 190 GLY A C 1
ATOM 1367 O O . GLY A 1 190 ? 50.747 51.478 69.351 1.00 7.81 190 GLY A O 1
ATOM 1368 N N . ALA A 1 191 ? 49.003 51.163 67.961 1.00 8.58 191 ALA A N 1
ATOM 1369 C CA . ALA A 1 191 ? 49.091 52.509 67.369 1.00 8.50 191 ALA A CA 1
ATOM 1370 C C . ALA A 1 191 ? 48.776 53.611 68.385 1.00 9.17 191 ALA A C 1
ATOM 1371 O O . ALA A 1 191 ? 49.393 54.700 68.374 1.00 9.30 191 ALA A O 1
ATOM 1373 N N . ILE A 1 192 ? 47.820 53.320 69.266 1.00 8.94 192 ILE A N 1
ATOM 1374 C CA . ILE A 1 192 ? 47.398 54.264 70.295 1.00 8.00 192 ILE A CA 1
ATOM 1375 C C . ILE A 1 192 ? 48.562 54.531 71.223 1.00 7.95 192 ILE A C 1
ATOM 1376 O O . ILE A 1 192 ? 48.866 55.679 71.508 1.00 7.31 192 ILE A O 1
ATOM 1381 N N . LEU A 1 193 ? 49.229 53.462 71.651 1.00 8.26 193 LEU A N 1
ATOM 1382 C CA . LEU A 1 193 ? 50.339 53.560 72.593 1.00 9.39 193 LEU A CA 1
ATOM 1383 C C . LEU A 1 193 ? 51.606 54.172 72.001 1.00 10.74 193 LEU A C 1
ATOM 1384 O O . LEU A 1 193 ? 52.471 54.637 72.748 1.00 11.67 193 LEU A O 1
ATOM 1389 N N . ALA A 1 194 ? 51.723 54.168 70.674 1.00 11.08 194 ALA A N 1
ATOM 1390 C CA . ALA A 1 194 ? 52.855 54.812 70.019 1.00 11.85 194 ALA A CA 1
ATOM 1391 C C . ALA A 1 194 ? 52.503 56.217 69.555 1.00 13.08 194 ALA A C 1
ATOM 1392 O O . ALA A 1 194 ? 53.370 56.945 69.057 1.00 14.03 194 ALA A O 1
ATOM 1394 N N . GLY A 1 195 ? 51.237 56.598 69.721 1.00 13.46 195 GLY A N 1
ATOM 1395 C CA . GLY A 1 195 ? 50.747 57.873 69.202 1.00 13.99 195 GLY A CA 1
ATOM 1396 C C . GLY A 1 195 ? 50.922 57.975 67.695 1.00 14.49 195 GLY A C 1
ATOM 1397 O O . GLY A 1 195 ? 51.345 59.017 67.189 1.00 14.62 195 GLY A O 1
ATOM 1398 N N . ALA A 1 196 ? 50.594 56.888 66.986 1.00 14.40 196 ALA A N 1
ATOM 1399 C CA . ALA A 1 196 ? 50.716 56.817 65.526 1.00 14.63 196 ALA A CA 1
ATOM 1400 C C . ALA A 1 196 ? 49.371 56.638 64.805 1.00 13.85 196 ALA A C 1
ATOM 1401 O O . ALA A 1 196 ? 48.335 56.364 65.433 1.00 13.57 196 ALA A O 1
ATOM 1403 N N . ASP A 1 197 ? 49.411 56.800 63.483 1.00 12.91 197 ASP A N 1
ATOM 1404 C CA . ASP A 1 197 ? 48.265 56.579 62.591 1.00 12.53 197 ASP A CA 1
ATOM 1405 C C . ASP A 1 197 ? 47.577 55.227 62.858 1.00 11.13 197 ASP A C 1
ATOM 1406 O O . ASP A 1 197 ? 48.190 54.175 62.677 1.00 11.21 197 ASP A O 1
ATOM 1411 N N . ARG A 1 198 ? 46.310 55.263 63.280 1.00 9.94 198 ARG A N 1
ATOM 1412 C CA . ARG A 1 198 ? 45.543 54.051 63.595 1.00 8.66 198 ARG A CA 1
ATOM 1413 C C . ARG A 1 198 ? 44.909 53.440 62.347 1.00 8.72 198 ARG A C 1
ATOM 1414 O O . ARG A 1 198 ? 44.326 52.360 62.409 1.00 8.74 198 ARG A O 1
ATOM 1422 N N . GLY A 1 199 ? 45.043 54.135 61.216 1.00 8.59 199 GLY A N 1
ATOM 1423 C CA . GLY A 1 199 ? 44.293 53.810 60.001 1.00 8.76 199 GLY A CA 1
ATOM 1424 C C . GLY A 1 199 ? 44.392 52.368 59.562 1.00 8.11 199 GLY A C 1
ATOM 1425 O O . GLY A 1 199 ? 43.390 51.670 59.537 1.00 8.07 199 GLY A O 1
ATOM 1426 N N . PRO A 1 200 ? 45.604 51.923 59.205 1.00 9.06 200 PRO A N 1
ATOM 1427 C CA . PRO A 1 200 ? 45.816 50.555 58.714 1.00 9.26 200 PRO A CA 1
ATOM 1428 C C . PRO A 1 200 ? 45.367 49.462 59.689 1.00 8.49 200 PRO A C 1
ATOM 1429 O O . PRO A 1 200 ? 44.816 48.452 59.263 1.00 8.88 200 PRO A O 1
ATOM 1433 N N . LEU A 1 201 ? 45.616 49.648 60.979 1.00 7.80 201 LEU A N 1
ATOM 1434 C CA . LEU A 1 201 ? 45.233 48.643 61.979 1.00 7.60 201 LEU A CA 1
ATOM 1435 C C . LEU A 1 201 ? 43.720 48.536 62.127 1.00 8.58 201 LEU A C 1
ATOM 1436 O O . LEU A 1 201 ? 43.198 47.436 62.257 1.00 9.28 201 LEU A O 1
ATOM 1441 N N . THR A 1 202 ? 43.042 49.682 62.079 1.00 9.04 202 THR A N 1
ATOM 1442 C CA . THR A 1 202 ? 41.565 49.771 62.057 1.00 10.00 202 THR A CA 1
ATOM 1443 C C . THR A 1 202 ? 40.956 49.012 60.879 1.00 11.04 202 THR A C 1
ATOM 1444 O O . THR A 1 202 ? 39.976 48.274 61.043 1.00 12.48 202 THR A O 1
ATOM 1448 N N . ALA A 1 203 ? 41.530 49.204 59.691 1.00 10.81 203 ALA A N 1
ATOM 1449 C CA . ALA A 1 203 ? 41.035 48.551 58.490 1.00 10.31 203 ALA A CA 1
ATOM 1450 C C . ALA A 1 203 ? 41.377 47.070 58.549 1.00 9.92 203 ALA A C 1
ATOM 1451 O O . ALA A 1 203 ? 40.627 46.249 58.036 1.00 10.39 203 ALA A O 1
ATOM 1453 N N . TYR A 1 204 ? 42.506 46.738 59.180 1.00 8.94 204 TYR A N 1
ATOM 1454 C CA . TYR A 1 204 ? 42.905 45.340 59.407 1.00 8.78 204 TYR A CA 1
ATOM 1455 C C . TYR A 1 204 ? 41.865 44.636 60.258 1.00 7.89 204 TYR A C 1
ATOM 1456 O O . TYR A 1 204 ? 41.441 43.532 59.939 1.00 7.32 204 TYR A O 1
ATOM 1465 N N . ALA A 1 205 ? 41.464 45.299 61.338 1.00 8.49 205 ALA A N 1
ATOM 1466 C CA . ALA A 1 205 ? 40.531 44.744 62.310 1.00 8.82 205 ALA A CA 1
ATOM 1467 C C . ALA A 1 205 ? 39.121 44.595 61.744 1.00 10.43 205 ALA A C 1
ATOM 1468 O O . ALA A 1 205 ? 38.426 43.627 62.066 1.00 11.66 205 ALA A O 1
ATOM 1470 N N . THR A 1 206 ? 38.719 45.547 60.902 1.00 9.89 206 THR A N 1
ATOM 1471 C CA . THR A 1 206 ? 37.389 45.538 60.267 1.00 9.76 206 THR A CA 1
ATOM 1472 C C . THR A 1 206 ? 37.205 44.221 59.525 1.00 9.47 206 THR A C 1
ATOM 1473 O O . THR A 1 206 ? 36.275 43.456 59.822 1.00 9.11 206 THR A O 1
ATOM 1477 N N . ALA A 1 207 ? 38.124 43.956 58.597 1.00 9.11 207 ALA A N 1
ATOM 1478 C CA . ALA A 1 207 ? 38.137 42.734 57.819 1.00 9.62 207 ALA A CA 1
ATOM 1479 C C . ALA A 1 207 ? 38.287 41.486 58.689 1.00 10.13 207 ALA A C 1
ATOM 1480 O O . ALA A 1 207 ? 37.520 40.534 58.531 1.00 9.85 207 ALA A O 1
ATOM 1482 N N . LEU A 1 208 ? 39.262 41.495 59.603 1.00 10.64 208 LEU A N 1
ATOM 1483 C CA . LEU A 1 208 ? 39.530 40.338 60.463 1.00 11.81 208 LEU A CA 1
ATOM 1484 C C . LEU A 1 208 ? 38.350 39.967 61.368 1.00 12.12 208 LEU A C 1
ATOM 1485 O O . LEU A 1 208 ? 38.032 38.783 61.516 1.00 12.19 208 LEU A O 1
ATOM 1490 N N . GLY A 1 209 ? 37.723 40.978 61.969 1.00 12.18 209 GLY A N 1
ATOM 1491 C CA . GLY A 1 209 ? 36.517 40.782 62.786 1.00 13.37 209 GLY A CA 1
ATOM 1492 C C . GLY A 1 209 ? 35.374 40.094 62.049 1.00 14.40 209 GLY A C 1
ATOM 1493 O O . GLY A 1 209 ? 34.736 39.180 62.584 1.00 14.54 209 GLY A O 1
ATOM 1494 N N . LEU A 1 210 ? 35.110 40.526 60.820 1.00 15.06 210 LEU A N 1
ATOM 1495 C CA . LEU A 1 210 ? 34.080 39.894 60.011 1.00 16.31 210 LEU A CA 1
ATOM 1496 C C . LEU A 1 210 ? 34.428 38.425 59.719 1.00 17.10 210 LEU A C 1
ATOM 1497 O O . LEU A 1 210 ? 33.586 37.540 59.900 1.00 16.99 210 LEU A O 1
ATOM 1502 N N . ALA A 1 211 ? 35.673 38.169 59.319 1.00 17.53 211 ALA A N 1
ATOM 1503 C CA . ALA A 1 211 ? 36.114 36.804 59.009 1.00 18.82 211 ALA A CA 1
ATOM 1504 C C . ALA A 1 211 ? 36.091 35.907 60.243 1.00 19.85 211 ALA A C 1
ATOM 1505 O O . ALA A 1 211 ? 35.811 34.715 60.142 1.00 19.33 211 ALA A O 1
ATOM 1507 N N . PHE A 1 212 ? 36.401 36.496 61.396 1.00 21.91 212 PHE A N 1
ATOM 1508 C CA . PHE A 1 212 ? 36.364 35.810 62.680 1.00 23.79 212 PHE A CA 1
ATOM 1509 C C . PHE A 1 212 ? 34.945 35.271 62.869 1.00 25.28 212 PHE A C 1
ATOM 1510 O O . PHE A 1 212 ? 34.747 34.066 63.036 1.00 25.50 212 PHE A O 1
ATOM 1518 N N . GLN A 1 213 ? 33.962 36.164 62.769 1.00 26.44 213 GLN A N 1
ATOM 1519 C CA . GLN A 1 213 ? 32.561 35.817 62.960 1.00 27.30 213 GLN A CA 1
ATOM 1520 C C . GLN A 1 213 ? 32.073 34.790 61.940 1.00 28.07 213 GLN A C 1
ATOM 1521 O O . GLN A 1 213 ? 31.334 33.874 62.289 1.00 28.02 213 GLN A O 1
ATOM 1527 N N . ILE A 1 214 ? 32.503 34.949 60.687 1.00 28.78 214 ILE A N 1
ATOM 1528 C CA . ILE A 1 214 ? 32.134 34.050 59.591 1.00 29.09 214 ILE A CA 1
ATOM 1529 C C . ILE A 1 214 ? 32.696 32.631 59.770 1.00 29.94 214 ILE A C 1
ATOM 1530 O O . ILE A 1 214 ? 31.992 31.645 59.524 1.00 29.56 214 ILE A O 1
ATOM 1535 N N . ALA A 1 215 ? 33.957 32.534 60.196 1.00 30.72 215 ALA A N 1
ATOM 1536 C CA . ALA A 1 215 ? 34.565 31.238 60.503 1.00 31.81 215 ALA A CA 1
ATOM 1537 C C . ALA A 1 215 ? 33.934 30.639 61.756 1.00 33.14 215 ALA A C 1
ATOM 1538 O O . ALA A 1 215 ? 33.844 29.417 61.891 1.00 33.26 215 ALA A O 1
ATOM 1540 N N . ASP A 1 216 ? 33.495 31.520 62.655 1.00 34.35 216 ASP A N 1
ATOM 1541 C CA . ASP A 1 216 ? 32.895 31.152 63.930 1.00 35.71 216 ASP A CA 1
ATOM 1542 C C . ASP A 1 216 ? 31.423 30.782 63.751 1.00 36.76 216 ASP A C 1
ATOM 1543 O O . ASP A 1 216 ? 30.730 30.451 64.723 1.00 37.07 216 ASP A O 1
ATOM 1548 N N . ASP A 1 217 ? 30.950 30.859 62.508 1.00 37.26 217 ASP A N 1
ATOM 1549 C CA . ASP A 1 217 ? 29.598 30.443 62.160 1.00 37.77 217 ASP A CA 1
ATOM 1550 C C . ASP A 1 217 ? 29.601 28.991 61.714 1.00 38.26 217 ASP A C 1
ATOM 1551 O O . ASP A 1 217 ? 28.613 28.284 61.900 1.00 38.22 217 ASP A O 1
ATOM 1556 N N . ILE A 1 218 ? 30.717 28.555 61.129 1.00 38.89 218 ILE A N 1
ATOM 1557 C CA . ILE A 1 218 ? 30.915 27.148 60.771 1.00 39.30 218 ILE A CA 1
ATOM 1558 C C . ILE A 1 218 ? 30.886 26.267 62.034 1.00 39.84 218 ILE A C 1
ATOM 1559 O O . ILE A 1 218 ? 31.923 25.965 62.636 1.00 39.90 218 ILE A O 1
ATOM 1564 N N . LEU A 1 219 ? 29.668 25.904 62.437 1.00 40.25 219 LEU A N 1
ATOM 1565 C CA . LEU A 1 219 ? 29.426 24.977 63.540 1.00 40.46 219 LEU A CA 1
ATOM 1566 C C . LEU A 1 219 ? 29.102 23.592 62.981 1.00 40.46 219 LEU A C 1
ATOM 1567 O O . LEU A 1 219 ? 28.029 23.382 62.406 1.00 40.41 219 LEU A O 1
ATOM 1572 N N . ALA A 1 241 ? 19.099 34.595 61.090 1.00 36.01 241 ALA A N 1
ATOM 1573 C CA . ALA A 1 241 ? 20.169 33.601 61.104 1.00 36.04 241 ALA A CA 1
ATOM 1574 C C . ALA A 1 241 ? 21.548 34.171 60.714 1.00 36.02 241 ALA A C 1
ATOM 1575 O O . ALA A 1 241 ? 21.810 35.361 60.901 1.00 36.01 241 ALA A O 1
ATOM 1577 N N . THR A 1 242 ? 22.401 33.308 60.159 1.00 36.08 242 THR A N 1
ATOM 1578 C CA . THR A 1 242 ? 23.850 33.539 60.027 1.00 36.02 242 THR A CA 1
ATOM 1579 C C . THR A 1 242 ? 24.338 33.880 58.609 1.00 35.88 242 THR A C 1
ATOM 1580 O O . THR A 1 242 ? 23.538 34.017 57.680 1.00 35.96 242 THR A O 1
ATOM 1584 N N . PHE A 1 243 ? 25.659 34.010 58.457 1.00 35.79 243 PHE A N 1
ATOM 1585 C CA . PHE A 1 243 ? 26.289 34.244 57.148 1.00 35.63 243 PHE A CA 1
ATOM 1586 C C . PHE A 1 243 ? 26.161 33.032 56.228 1.00 35.31 243 PHE A C 1
ATOM 1587 O O . PHE A 1 243 ? 26.056 33.181 55.011 1.00 35.13 243 PHE A O 1
ATOM 1595 N N . VAL A 1 244 ? 26.171 31.840 56.821 1.00 35.35 244 VAL A N 1
ATOM 1596 C CA . VAL A 1 244 ? 26.052 30.579 56.082 1.00 35.62 244 VAL A CA 1
ATOM 1597 C C . VAL A 1 244 ? 24.626 30.380 55.546 1.00 36.32 244 VAL A C 1
ATOM 1598 O O . VAL A 1 244 ? 24.423 29.719 54.522 1.00 36.41 244 VAL A O 1
ATOM 1602 N N . SER A 1 245 ? 23.647 30.970 56.230 1.00 36.78 245 SER A N 1
ATOM 1603 C CA . SER A 1 245 ? 22.256 30.905 55.783 1.00 37.22 245 SER A CA 1
ATOM 1604 C C . SER A 1 245 ? 21.995 31.756 54.536 1.00 37.36 245 SER A C 1
ATOM 1605 O O . SER A 1 245 ? 21.172 31.384 53.693 1.00 37.62 245 SER A O 1
ATOM 1608 N N . LEU A 1 246 ? 22.704 32.881 54.422 1.00 37.26 246 LEU A N 1
ATOM 1609 C CA . LEU A 1 246 ? 22.480 33.852 53.344 1.00 37.37 246 LEU A CA 1
ATOM 1610 C C . LEU A 1 246 ? 23.529 33.797 52.229 1.00 37.55 246 LEU A C 1
ATOM 1611 O O . LEU A 1 246 ? 23.320 34.363 51.153 1.00 37.79 246 LEU A O 1
ATOM 1616 N N . LEU A 1 247 ? 24.652 33.128 52.490 1.00 37.35 247 LEU A N 1
ATOM 1617 C CA . LEU A 1 247 ? 25.739 33.025 51.510 1.00 37.28 247 LEU A CA 1
ATOM 1618 C C . LEU A 1 247 ? 26.094 31.581 51.131 1.00 37.31 247 LEU A C 1
ATOM 1619 O O . LEU A 1 247 ? 26.730 31.344 50.099 1.00 37.26 247 LEU A O 1
ATOM 1624 N N . GLY A 1 248 ? 25.674 30.628 51.962 1.00 37.36 248 GLY A N 1
ATOM 1625 C CA . GLY A 1 248 ? 25.874 29.207 51.686 1.00 37.42 248 GLY A CA 1
ATOM 1626 C C . GLY A 1 248 ? 27.011 28.584 52.472 1.00 37.62 248 GLY A C 1
ATOM 1627 O O . GLY A 1 248 ? 27.690 29.263 53.246 1.00 37.54 248 GLY A O 1
ATOM 1628 N N . LEU A 1 249 ? 27.210 27.284 52.267 1.00 37.81 249 LEU A N 1
ATOM 1629 C CA . LEU A 1 249 ? 28.305 26.535 52.890 1.00 37.69 249 LEU A CA 1
ATOM 1630 C C . LEU A 1 249 ? 29.668 26.988 52.373 1.00 37.51 249 LEU A C 1
ATOM 1631 O O . LEU A 1 249 ? 30.585 27.227 53.160 1.00 37.67 249 LEU A O 1
ATOM 1636 N N . ALA A 1 250 ? 29.783 27.108 51.051 1.00 37.26 250 ALA A N 1
ATOM 1637 C CA . ALA A 1 250 ? 31.049 27.428 50.391 1.00 36.90 250 ALA A CA 1
ATOM 1638 C C . ALA A 1 250 ? 31.214 28.926 50.153 1.00 36.53 250 ALA A C 1
ATOM 1639 O O . ALA A 1 250 ? 32.337 29.446 50.162 1.00 36.81 250 ALA A O 1
ATOM 1641 N N . GLY A 1 251 ? 30.093 29.610 49.935 1.00 35.72 251 GLY A N 1
ATOM 1642 C CA . GLY A 1 251 ? 30.083 31.057 49.722 1.00 34.98 251 GLY A CA 1
ATOM 1643 C C . GLY A 1 251 ? 30.461 31.853 50.957 1.00 34.28 251 GLY A C 1
ATOM 1644 O O . GLY A 1 251 ? 30.736 33.051 50.868 1.00 34.42 251 GLY A O 1
ATOM 1645 N N . ALA A 1 252 ? 30.461 31.187 52.110 1.00 33.52 252 ALA A N 1
ATOM 1646 C CA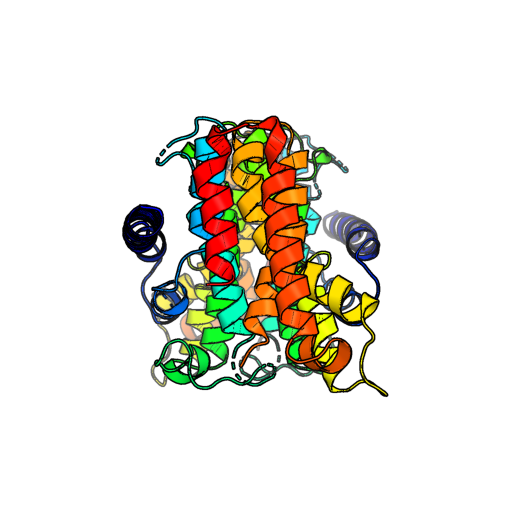 . ALA A 1 252 ? 30.895 31.792 53.368 1.00 32.60 252 ALA A CA 1
ATOM 1647 C C . ALA A 1 252 ? 32.382 31.549 53.596 1.00 31.75 252 ALA A C 1
ATOM 1648 O O . ALA A 1 252 ? 33.056 32.340 54.261 1.00 31.43 252 ALA A O 1
ATOM 1650 N N . LYS A 1 253 ? 32.884 30.447 53.042 1.00 31.11 253 LYS A N 1
ATOM 1651 C CA . LYS A 1 253 ? 34.300 30.098 53.131 1.00 30.46 253 LYS A CA 1
ATOM 1652 C C . LYS A 1 253 ? 35.124 31.066 52.295 1.00 30.06 253 LYS A C 1
ATOM 1653 O O . LYS A 1 253 ? 36.060 31.696 52.797 1.00 29.84 253 LYS A O 1
ATOM 1659 N N . SER A 1 254 ? 34.758 31.181 51.018 1.00 29.61 254 SER A N 1
ATOM 1660 C CA . SER A 1 254 ? 35.432 32.073 50.083 1.00 28.81 254 SER A CA 1
ATOM 1661 C C . SER A 1 254 ? 35.422 33.515 50.582 1.00 27.53 254 SER A C 1
ATOM 1662 O O . SER A 1 254 ? 36.420 34.221 50.444 1.00 27.58 254 SER A O 1
ATOM 1665 N N . ARG A 1 255 ? 34.297 33.932 51.162 1.00 26.19 255 ARG A N 1
ATOM 1666 C CA . ARG A 1 255 ? 34.132 35.278 51.716 1.00 24.68 255 ARG A CA 1
ATOM 1667 C C . ARG A 1 255 ? 35.097 35.556 52.870 1.00 23.14 255 ARG A C 1
ATOM 1668 O O . ARG A 1 255 ? 35.686 36.633 52.944 1.00 22.57 255 ARG A O 1
ATOM 1676 N N . ALA A 1 256 ? 35.238 34.579 53.763 1.00 22.46 256 ALA A N 1
ATOM 1677 C CA . ALA A 1 256 ? 36.116 34.688 54.918 1.00 22.02 256 ALA A CA 1
ATOM 1678 C C . ALA A 1 256 ? 37.576 34.684 54.469 1.00 20.95 256 ALA A C 1
ATOM 1679 O O . ALA A 1 256 ? 38.382 35.458 54.972 1.00 20.96 256 ALA A O 1
ATOM 1681 N N . ALA A 1 257 ? 37.892 33.816 53.511 1.00 19.91 257 ALA A N 1
ATOM 1682 C CA . ALA A 1 257 ? 39.187 33.819 52.842 1.00 18.69 257 ALA A CA 1
ATOM 1683 C C . ALA A 1 257 ? 39.477 35.164 52.182 1.00 17.73 257 ALA A C 1
ATOM 1684 O O . ALA A 1 257 ? 40.620 35.620 52.186 1.00 17.55 257 ALA A O 1
ATOM 1686 N N . ASP A 1 258 ? 38.449 35.789 51.601 1.00 16.77 258 ASP A N 1
ATOM 1687 C CA . ASP A 1 258 ? 38.627 37.084 50.934 1.00 15.67 258 ASP A CA 1
ATOM 1688 C C . ASP A 1 258 ? 38.994 38.139 51.955 1.00 14.40 258 ASP A C 1
ATOM 1689 O O . ASP A 1 258 ? 39.928 38.909 51.750 1.00 14.01 258 ASP A O 1
ATOM 1694 N N . LEU A 1 259 ? 38.252 38.143 53.060 1.00 13.53 259 LEU A N 1
ATOM 1695 C CA . LEU A 1 259 ? 38.411 39.121 54.120 1.00 12.60 259 LEU A CA 1
ATOM 1696 C C . LEU A 1 259 ? 39.741 39.009 54.850 1.00 11.67 259 LEU A C 1
ATOM 1697 O O . LEU A 1 259 ? 40.279 40.019 55.277 1.00 11.86 259 LEU A O 1
ATOM 1702 N N . VAL A 1 260 ? 40.246 37.785 55.002 1.00 10.79 260 VAL A N 1
ATOM 1703 C CA . VAL A 1 260 ? 41.605 37.550 55.521 1.00 10.08 260 VAL A CA 1
ATOM 1704 C C . VAL A 1 260 ? 42.603 38.238 54.591 1.00 9.25 260 VAL A C 1
ATOM 1705 O O . VAL A 1 260 ? 43.515 38.942 55.056 1.00 10.42 260 VAL A O 1
ATOM 1709 N N . ALA A 1 261 ? 42.405 38.069 53.282 1.00 7.55 261 ALA A N 1
ATOM 1710 C CA . ALA A 1 261 ? 43.284 38.698 52.302 1.00 6.40 261 ALA A CA 1
ATOM 1711 C C . ALA A 1 261 ? 43.250 40.222 52.454 1.00 5.07 261 ALA A C 1
ATOM 1712 O O . ALA A 1 261 ? 44.292 40.882 52.395 1.00 3.81 261 ALA A O 1
ATOM 1714 N N . GLU A 1 262 ? 42.054 40.769 52.680 1.00 5.11 262 GLU A N 1
ATOM 1715 C CA . GLU A 1 262 ? 41.884 42.217 52.869 1.00 5.04 262 GLU A CA 1
ATOM 1716 C C . GLU A 1 262 ? 42.532 42.695 54.154 1.00 5.46 262 GLU A C 1
ATOM 1717 O O . GLU A 1 262 ? 43.020 43.827 54.228 1.00 5.18 262 GLU A O 1
ATOM 1723 N N . ALA A 1 263 ? 42.468 41.851 55.178 1.00 6.10 263 ALA A N 1
ATOM 1724 C CA . ALA A 1 263 ? 43.058 42.145 56.484 1.00 6.98 263 ALA A CA 1
ATOM 1725 C C . ALA A 1 263 ? 44.559 42.304 56.323 1.00 7.70 263 ALA A C 1
ATOM 1726 O O . ALA A 1 263 ? 45.140 43.263 56.810 1.00 8.63 263 ALA A O 1
ATOM 1728 N N . GLU A 1 264 ? 45.172 41.361 55.620 1.00 7.73 264 GLU A N 1
ATOM 1729 C CA . GLU A 1 264 ? 46.607 41.370 55.345 1.00 7.66 264 GLU A CA 1
ATOM 1730 C C . GLU A 1 264 ? 47.044 42.612 54.544 1.00 7.40 264 GLU A C 1
ATOM 1731 O O . GLU A 1 264 ? 47.998 43.292 54.917 1.00 8.42 264 GLU A O 1
ATOM 1737 N N . ALA A 1 265 ? 46.318 42.916 53.479 1.00 6.52 265 ALA A N 1
ATOM 1738 C CA . ALA A 1 265 ? 46.576 44.086 52.638 1.00 5.88 265 ALA A CA 1
ATOM 1739 C C . ALA A 1 265 ? 46.442 45.426 53.351 1.00 6.34 265 ALA A C 1
ATOM 1740 O O . ALA A 1 265 ? 47.162 46.381 53.008 1.00 6.05 265 ALA A O 1
ATOM 1742 N N . ALA A 1 266 ? 45.526 45.512 54.330 1.00 5.68 266 ALA A N 1
ATOM 1743 C CA . ALA A 1 266 ? 45.393 46.731 55.110 1.00 5.42 266 ALA A CA 1
ATOM 1744 C C . ALA A 1 266 ? 46.726 47.088 55.760 1.00 5.92 266 ALA A C 1
ATOM 1745 O O . ALA A 1 266 ? 47.029 48.257 55.927 1.00 5.91 266 ALA A O 1
ATOM 1747 N N . LEU A 1 267 ? 47.509 46.077 56.129 1.00 7.17 267 LEU A N 1
ATOM 1748 C CA . LEU A 1 267 ? 48.806 46.316 56.772 1.00 8.16 267 LEU A CA 1
ATOM 1749 C C . LEU A 1 267 ? 50.004 46.474 55.808 1.00 8.76 267 LEU A C 1
ATOM 1750 O O . LEU A 1 267 ? 51.155 46.425 56.237 1.00 9.24 267 LEU A O 1
ATOM 1755 N N . ALA A 1 268 ? 49.737 46.684 54.521 1.00 8.93 268 ALA A N 1
ATOM 1756 C CA . ALA A 1 268 ? 50.807 46.893 53.533 1.00 9.63 268 ALA A CA 1
ATOM 1757 C C . ALA A 1 268 ? 51.778 48.045 53.862 1.00 10.18 268 ALA A C 1
ATOM 1758 O O . ALA A 1 268 ? 52.970 47.933 53.585 1.00 10.53 268 ALA A O 1
ATOM 1760 N N . PRO A 1 269 ? 51.282 49.156 54.450 1.00 10.43 269 PRO A N 1
ATOM 1761 C CA . PRO A 1 269 ? 52.227 50.230 54.776 1.00 10.93 269 PRO A CA 1
ATOM 1762 C C . PRO A 1 269 ? 53.343 49.829 55.758 1.00 10.19 269 PRO A C 1
ATOM 1763 O O . PRO A 1 269 ? 54.360 50.523 55.827 1.00 10.85 269 PRO A O 1
ATOM 1767 N N . TYR A 1 270 ? 53.161 48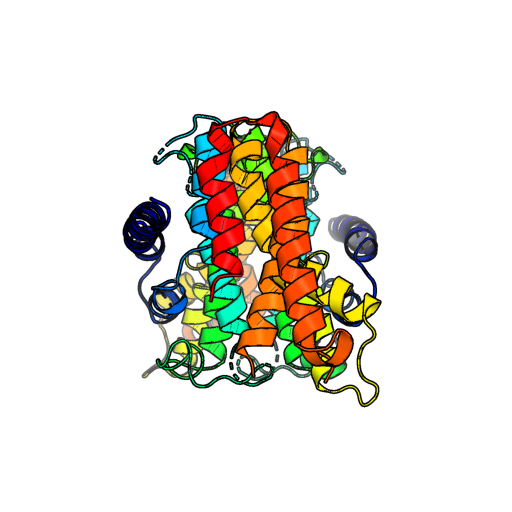.734 56.504 1.00 8.78 270 TYR A N 1
ATOM 1768 C CA . TYR A 1 270 ? 54.187 48.279 57.449 1.00 8.58 270 TYR A CA 1
ATOM 1769 C C . TYR A 1 270 ? 55.238 47.401 56.794 1.00 9.21 270 TYR A C 1
ATOM 1770 O O . TYR A 1 270 ? 56.306 47.137 57.380 1.00 8.21 270 TYR A O 1
ATOM 1779 N N . GLY A 1 271 ? 54.928 46.954 55.579 1.00 9.86 271 GLY A N 1
ATOM 1780 C CA . GLY A 1 271 ? 55.770 46.014 54.858 1.00 10.38 271 GLY A CA 1
ATOM 1781 C C . GLY A 1 271 ? 55.753 44.677 55.568 1.00 10.27 271 GLY A C 1
ATOM 1782 O O . GLY A 1 271 ? 54.745 44.307 56.202 1.00 9.50 271 GLY A O 1
ATOM 1783 N N . GLU A 1 272 ? 56.890 43.987 55.501 1.00 10.46 272 GLU A N 1
ATOM 1784 C CA . GLU A 1 272 ? 57.039 42.631 56.040 1.00 10.52 272 GLU A CA 1
ATOM 1785 C C . GLU A 1 272 ? 57.037 42.549 57.560 1.00 9.74 272 GLU A C 1
ATOM 1786 O O . GLU A 1 272 ? 56.861 41.472 58.107 1.00 10.06 272 GLU A O 1
ATOM 1792 N N . ALA A 1 273 ? 57.243 43.673 58.240 1.00 9.15 273 ALA A N 1
ATOM 1793 C CA . ALA A 1 273 ? 57.063 43.722 59.706 1.00 8.60 273 ALA A CA 1
ATOM 1794 C C . ALA A 1 273 ? 55.629 43.341 60.101 1.00 8.80 273 ALA A C 1
ATOM 1795 O O . ALA A 1 273 ? 55.344 43.046 61.276 1.00 9.05 273 ALA A O 1
ATOM 1797 N N . ALA A 1 274 ? 54.724 43.367 59.120 1.00 8.23 274 ALA A N 1
ATOM 1798 C CA . ALA A 1 274 ? 53.342 42.965 59.352 1.00 7.92 274 ALA A CA 1
ATOM 1799 C C . ALA A 1 274 ? 53.153 41.444 59.442 1.00 7.99 274 ALA A C 1
ATOM 1800 O O . ALA A 1 274 ? 52.034 40.979 59.602 1.00 7.75 274 ALA A O 1
ATOM 1802 N N . SER A 1 275 ? 54.234 40.675 59.336 1.00 8.40 275 SER A N 1
ATOM 1803 C CA . SER A 1 275 ? 54.120 39.214 59.147 1.00 8.91 275 SER A CA 1
ATOM 1804 C C . SER A 1 275 ? 53.424 38.416 60.276 1.00 9.39 275 SER A C 1
ATOM 1805 O O . SER A 1 275 ? 52.844 37.368 60.008 1.00 9.94 275 SER A O 1
ATOM 1808 N N . THR A 1 276 ? 53.491 38.899 61.519 1.00 9.18 276 THR A N 1
ATOM 1809 C CA . THR A 1 276 ? 52.880 38.201 62.662 1.00 9.16 276 THR A CA 1
ATOM 1810 C C . THR A 1 276 ? 51.351 38.412 62.729 1.00 9.21 276 THR A C 1
ATOM 1811 O O . THR A 1 276 ? 50.598 37.463 62.865 1.00 8.42 276 THR A O 1
ATOM 1815 N N . LEU A 1 277 ? 50.919 39.666 62.603 1.00 8.87 277 LEU A N 1
ATOM 1816 C CA . LEU A 1 277 ? 49.508 40.018 62.450 1.00 7.98 277 LEU A CA 1
ATOM 1817 C C . LEU A 1 277 ? 48.886 39.368 61.206 1.00 6.18 277 LEU A C 1
ATOM 1818 O O . LEU A 1 277 ? 47.761 38.877 61.251 1.00 5.14 277 LEU A O 1
ATOM 1823 N N . ARG A 1 278 ? 49.621 39.367 60.088 1.00 5.25 278 ARG A N 1
ATOM 1824 C CA . ARG A 1 278 ? 49.126 38.708 58.889 1.00 4.94 278 ARG A CA 1
ATOM 1825 C C . ARG A 1 278 ? 48.933 37.211 59.129 1.00 4.53 278 ARG A C 1
ATOM 1826 O O . ARG A 1 278 ? 47.925 36.637 58.701 1.00 6.05 278 ARG A O 1
ATOM 1834 N N . ALA A 1 279 ? 49.874 36.589 59.823 1.00 3.51 279 ALA A N 1
ATOM 1835 C CA . ALA A 1 279 ? 49.738 35.165 60.182 1.00 4.01 279 ALA A CA 1
ATOM 1836 C C . ALA A 1 279 ? 48.605 34.970 61.172 1.00 5.69 279 ALA A C 1
ATOM 1837 O O . ALA A 1 279 ? 47.863 34.008 61.080 1.00 4.97 279 ALA A O 1
ATOM 1839 N N . CYS A 1 280 ? 48.454 35.905 62.106 1.00 8.04 280 CYS A N 1
ATOM 1840 C CA . CYS A 1 280 ? 47.338 35.827 63.037 1.00 9.55 280 CYS A CA 1
ATOM 1841 C C . CYS A 1 280 ? 45.987 35.806 62.291 1.00 10.43 280 CYS A C 1
ATOM 1842 O O . CYS A 1 280 ? 45.121 34.997 62.602 1.00 11.16 280 CYS A O 1
ATOM 1845 N N . ALA A 1 281 ? 45.840 36.661 61.282 1.00 11.08 281 ALA A N 1
ATOM 1846 C CA . ALA A 1 281 ? 44.622 36.703 60.472 1.00 12.50 281 ALA A CA 1
ATOM 1847 C C . ALA A 1 281 ? 44.370 35.391 59.704 1.00 14.53 281 ALA A C 1
ATOM 1848 O O . ALA A 1 281 ? 43.251 34.892 59.686 1.00 15.69 281 ALA A O 1
ATOM 1850 N N . ARG A 1 282 ? 45.411 34.823 59.100 1.00 15.52 282 ARG A N 1
ATOM 1851 C CA . ARG A 1 282 ? 45.299 33.553 58.374 1.00 17.30 282 ARG A CA 1
ATOM 1852 C C . ARG A 1 282 ? 44.920 32.391 59.294 1.00 19.90 282 ARG A C 1
ATOM 1853 O O . ARG A 1 282 ? 44.348 31.405 58.846 1.00 20.31 282 ARG A O 1
ATOM 1861 N N . TYR A 1 283 ? 45.281 32.507 60.564 1.00 22.29 283 TYR A N 1
ATOM 1862 C CA . TYR A 1 283 ? 45.081 31.441 61.538 1.00 25.34 283 TYR A CA 1
ATOM 1863 C C . TYR A 1 283 ? 43.647 31.397 62.076 1.00 27.38 283 TYR A C 1
ATOM 1864 O O . TYR A 1 283 ? 43.143 30.320 62.398 1.00 27.69 283 TYR A O 1
ATOM 1873 N N . VAL A 1 284 ? 42.988 32.552 62.156 1.00 28.94 284 VAL A N 1
ATOM 1874 C CA . VAL A 1 284 ? 41.608 32.600 62.657 1.00 30.66 284 VAL A CA 1
ATOM 1875 C C . VAL A 1 284 ? 40.645 31.789 61.781 1.00 31.95 284 VAL A C 1
ATOM 1876 O O . VAL A 1 284 ? 39.589 31.360 62.252 1.00 32.17 284 VAL A O 1
ATOM 1880 N N . ILE A 1 285 ? 41.019 31.591 60.518 1.00 33.08 285 ILE A N 1
ATOM 1881 C CA . ILE A 1 285 ? 40.260 30.750 59.590 1.00 34.75 285 ILE A CA 1
ATOM 1882 C C . ILE A 1 285 ? 40.850 29.337 59.459 1.00 35.82 285 ILE A C 1
ATOM 1883 O O . ILE A 1 285 ? 40.462 28.581 58.570 1.00 35.90 285 ILE A O 1
ATOM 1888 N N . GLU A 1 286 ? 41.775 29.002 60.363 1.00 36.98 286 GLU A N 1
ATOM 1889 C CA . GLU A 1 286 ? 42.460 27.700 60.430 1.00 37.85 286 GLU A CA 1
ATOM 1890 C C . GLU A 1 286 ? 43.742 27.689 59.597 1.00 38.29 286 GLU A C 1
ATOM 1891 O O . GLU A 1 286 ? 44.793 28.151 60.053 1.00 38.48 286 GLU A O 1
ATOM 1897 N N . SER B 1 2 ? 23.109 78.990 100.439 1.00 18.95 2 SER B N 1
ATOM 1898 C CA . SER B 1 2 ? 21.864 78.180 100.374 1.00 18.55 2 SER B CA 1
ATOM 1899 C C . SER B 1 2 ? 22.176 76.796 99.813 1.00 18.64 2 SER B C 1
ATOM 1900 O O . SER B 1 2 ? 22.415 76.655 98.612 1.00 18.63 2 SER B O 1
ATOM 1903 N N . LEU B 1 3 ? 22.188 75.785 100.681 1.00 18.50 3 LEU B N 1
ATOM 1904 C CA . LEU B 1 3 ? 22.391 74.404 100.235 1.00 19.26 3 LEU B CA 1
ATOM 1905 C C . LEU B 1 3 ? 21.266 73.917 99.328 1.00 19.61 3 LEU B C 1
ATOM 1906 O O . LEU B 1 3 ? 21.527 73.244 98.330 1.00 19.55 3 LEU B O 1
ATOM 1911 N N . SER B 1 4 ? 20.028 74.268 99.675 1.00 19.71 4 SER B N 1
ATOM 1912 C CA . SER B 1 4 ? 18.850 73.800 98.943 1.00 20.27 4 SER B CA 1
ATOM 1913 C C . SER B 1 4 ? 18.815 74.328 97.512 1.00 20.08 4 SER B C 1
ATOM 1914 O O . SER B 1 4 ? 18.574 73.569 96.563 1.00 20.03 4 SER B O 1
ATOM 1917 N N . GLU B 1 5 ? 19.058 75.627 97.371 1.00 19.44 5 GLU B N 1
ATOM 1918 C CA . GLU B 1 5 ? 19.100 76.276 96.071 1.00 19.27 5 GLU B CA 1
ATOM 1919 C C . GLU B 1 5 ? 20.254 75.713 95.252 1.00 18.86 5 GLU B C 1
ATOM 1920 O O . GLU B 1 5 ? 20.078 75.393 94.085 1.00 18.64 5 GLU B O 1
ATOM 1926 N N . ARG B 1 6 ? 21.421 75.588 95.882 1.00 19.05 6 ARG B N 1
ATOM 1927 C CA . ARG B 1 6 ? 22.604 75.029 95.234 1.00 20.29 6 ARG B CA 1
ATOM 1928 C C . ARG B 1 6 ? 22.359 73.583 94.788 1.00 20.08 6 ARG B C 1
ATOM 1929 O O . ARG B 1 6 ? 22.774 73.180 93.700 1.00 20.13 6 ARG B O 1
ATOM 1937 N N . LEU B 1 7 ? 21.666 72.823 95.630 1.00 19.98 7 LEU B N 1
ATOM 1938 C CA . LEU B 1 7 ? 21.312 71.445 95.335 1.00 20.28 7 LEU B CA 1
ATOM 1939 C C . LEU B 1 7 ? 20.377 71.390 94.131 1.00 19.43 7 LEU B C 1
ATOM 1940 O O . LEU B 1 7 ? 20.529 70.539 93.254 1.00 18.59 7 LEU B O 1
ATOM 1945 N N . LYS B 1 8 ? 19.432 72.326 94.095 1.00 19.42 8 LYS B N 1
ATOM 1946 C CA . LYS B 1 8 ? 18.452 72.431 93.018 1.00 19.67 8 LYS B CA 1
ATOM 1947 C C . LYS B 1 8 ? 19.105 72.848 91.696 1.00 19.27 8 LYS B C 1
ATOM 1948 O O . LYS B 1 8 ? 18.748 72.319 90.638 1.00 19.38 8 LYS B O 1
ATOM 1954 N N . GLU B 1 9 ? 20.055 73.788 91.766 1.00 18.29 9 GLU B N 1
ATOM 1955 C CA . GLU B 1 9 ? 20.821 74.230 90.592 1.00 17.59 9 GLU B CA 1
ATOM 1956 C C . GLU B 1 9 ? 21.618 73.082 89.966 1.00 16.10 9 GLU B C 1
ATOM 1957 O O . GLU B 1 9 ? 21.642 72.936 88.738 1.00 15.10 9 GLU B O 1
ATOM 1963 N N . VAL B 1 10 ? 22.253 72.269 90.818 1.00 15.09 10 VAL B N 1
ATOM 1964 C CA . VAL B 1 10 ? 23.014 71.097 90.378 1.00 14.32 10 VAL B CA 1
ATOM 1965 C C . VAL B 1 10 ? 22.101 70.033 89.757 1.00 13.12 10 VAL B C 1
ATOM 1966 O O . VAL B 1 10 ? 22.411 69.523 88.687 1.00 12.05 10 VAL B O 1
ATOM 1970 N N . GLN B 1 11 ? 20.983 69.718 90.413 1.00 12.63 11 GLN B N 1
ATOM 1971 C CA . GLN B 1 11 ? 20.009 68.765 89.847 1.00 12.52 11 GLN B CA 1
ATOM 1972 C C . GLN B 1 11 ? 19.568 69.133 88.416 1.00 12.88 11 GLN B C 1
ATOM 1973 O O . GLN B 1 11 ? 19.625 68.296 87.503 1.00 12.85 11 GLN B O 1
ATOM 1979 N N . ASP B 1 12 ? 19.167 70.390 88.231 1.00 12.62 12 ASP B N 1
ATOM 1980 C CA . ASP B 1 12 ? 18.671 70.901 86.948 1.00 12.43 12 ASP B CA 1
ATOM 1981 C C . ASP B 1 12 ? 19.743 70.882 85.863 1.00 10.83 12 ASP B C 1
ATOM 1982 O O . ASP B 1 12 ? 19.456 70.599 84.703 1.00 10.18 12 ASP B O 1
ATOM 1987 N N . ALA B 1 13 ? 20.969 71.226 86.248 1.00 10.05 13 ALA B N 1
ATOM 1988 C CA . ALA B 1 13 ? 22.074 71.281 85.313 1.00 9.61 13 ALA B CA 1
ATOM 1989 C C . ALA B 1 13 ? 22.447 69.864 84.908 1.00 9.70 13 ALA B C 1
ATOM 1990 O O . ALA B 1 13 ? 22.653 69.595 83.726 1.00 9.89 13 ALA B O 1
ATOM 1992 N N . VAL B 1 14 ? 22.493 68.959 85.888 1.00 9.21 14 VAL B N 1
ATOM 1993 C CA . VAL B 1 14 ? 22.838 67.560 85.620 1.00 9.20 14 VAL B CA 1
ATOM 1994 C C . VAL B 1 14 ? 21.793 66.851 84.775 1.00 9.04 14 VAL B C 1
ATOM 1995 O O . VAL B 1 14 ? 22.153 66.131 83.847 1.00 9.82 14 VAL B O 1
ATOM 1999 N N . GLU B 1 15 ? 20.512 67.054 85.086 1.00 8.14 15 GLU B N 1
ATOM 2000 C CA . GLU B 1 15 ? 19.431 66.453 84.302 1.00 8.42 15 GLU B CA 1
ATOM 2001 C C . GLU B 1 15 ? 19.506 66.794 82.815 1.00 7.92 15 GLU B C 1
ATOM 2002 O O . GLU B 1 15 ? 19.318 65.922 81.970 1.00 7.44 15 GLU B O 1
ATOM 2008 N N . THR B 1 16 ? 19.799 68.062 82.504 1.00 8.32 16 THR B N 1
ATOM 2009 C CA . THR B 1 16 ? 19.883 68.538 81.137 1.00 8.58 16 THR B CA 1
ATOM 2010 C C . THR B 1 16 ? 21.105 67.955 80.445 1.00 8.40 16 THR B C 1
ATOM 2011 O O . THR B 1 16 ? 21.010 67.438 79.331 1.00 7.99 16 THR B O 1
ATOM 2015 N N . ALA B 1 17 ? 22.247 68.044 81.122 1.00 8.01 17 ALA B N 1
ATOM 2016 C CA . ALA B 1 17 ? 23.510 67.570 80.588 1.00 8.53 17 ALA B CA 1
ATOM 2017 C C . ALA B 1 17 ? 23.484 66.061 80.346 1.00 9.17 17 ALA B C 1
ATOM 2018 O O . ALA B 1 17 ? 23.914 65.605 79.284 1.00 8.46 17 ALA B O 1
ATOM 2028 N N . ALA B 1 19 ? 20.821 63.998 79.895 1.00 13.05 19 ALA B N 1
ATOM 2029 C CA . ALA B 1 19 ? 19.940 63.803 78.740 1.00 12.90 19 ALA B CA 1
ATOM 2030 C C . ALA B 1 19 ? 20.731 63.926 77.442 1.00 11.97 19 ALA B C 1
ATOM 2031 O O . ALA B 1 19 ? 20.747 63.003 76.633 1.00 10.87 19 ALA B O 1
ATOM 2033 N N . ALA B 1 20 ? 21.390 65.069 77.263 1.00 12.49 20 ALA B N 1
ATOM 2034 C CA . ALA B 1 20 ? 22.208 65.331 76.077 1.00 12.51 20 ALA B CA 1
ATOM 2035 C C . ALA B 1 20 ? 23.295 64.272 75.837 1.00 12.31 20 ALA B C 1
ATOM 2036 O O . ALA B 1 20 ? 23.456 63.792 74.711 1.00 12.25 20 ALA B O 1
ATOM 2038 N N . ALA B 1 21 ? 24.023 63.908 76.895 1.00 12.33 21 ALA B N 1
ATOM 2039 C CA . ALA B 1 21 ? 25.137 62.955 76.808 1.00 11.71 21 ALA B CA 1
ATOM 2040 C C . ALA B 1 21 ? 24.678 61.615 76.246 1.00 11.69 21 ALA B C 1
ATOM 2041 O O . ALA B 1 21 ? 25.320 61.051 75.357 1.00 11.42 21 ALA B O 1
ATOM 2043 N N . ILE B 1 22 ? 23.554 61.131 76.766 1.00 11.90 22 ILE B N 1
ATOM 2044 C CA . ILE B 1 22 ? 22.970 59.853 76.354 1.00 12.15 22 ILE B CA 1
ATOM 2045 C C . ILE B 1 22 ? 22.304 59.979 74.977 1.00 12.45 22 ILE B C 1
ATOM 2046 O O . ILE B 1 22 ? 22.232 59.007 74.216 1.00 10.96 22 ILE B O 1
ATOM 2051 N N . GLY B 1 23 ? 21.824 61.183 74.679 1.00 13.60 23 GLY B N 1
ATOM 2052 C CA . GLY B 1 23 ? 21.120 61.480 73.430 1.00 15.52 23 GLY B CA 1
ATOM 2053 C C . GLY B 1 23 ? 21.918 61.214 72.165 1.00 17.13 23 GLY B C 1
ATOM 2054 O O . GLY B 1 23 ? 21.344 60.854 71.137 1.00 17.89 23 GLY B O 1
ATOM 2055 N N . ARG B 1 24 ? 23.238 61.377 72.231 1.00 17.99 24 ARG B N 1
ATOM 2056 C CA . ARG B 1 24 ? 24.069 61.190 71.040 1.00 19.08 24 ARG B CA 1
ATOM 2057 C C . ARG B 1 24 ? 24.397 59.723 70.742 1.00 18.14 24 ARG B C 1
ATOM 2058 O O . ARG B 1 24 ? 24.896 59.404 69.671 1.00 18.05 24 ARG B O 1
ATOM 2066 N N . LEU B 1 25 ? 24.088 58.834 71.686 1.00 17.42 25 LEU B N 1
ATOM 2067 C CA . LEU B 1 25 ? 24.187 57.389 71.462 1.00 17.00 25 LEU B CA 1
ATOM 2068 C C . LEU B 1 25 ? 23.143 56.933 70.425 1.00 17.18 25 LEU B C 1
ATOM 2069 O O . LEU B 1 25 ? 22.135 57.611 70.240 1.00 16.76 25 LEU B O 1
ATOM 2074 N N . PRO B 1 26 ? 23.397 55.810 69.716 1.00 17.81 26 PRO B N 1
ATOM 2075 C CA . PRO B 1 26 ? 22.383 55.396 68.735 1.00 18.31 26 PRO B CA 1
ATOM 2076 C C . PRO B 1 26 ? 21.022 55.075 69.373 1.00 17.94 26 PRO B C 1
ATOM 2077 O O . PRO B 1 26 ? 20.961 54.630 70.523 1.00 17.73 26 PRO B O 1
ATOM 2081 N N . ALA B 1 27 ? 19.950 55.307 68.616 1.00 17.40 27 ALA B N 1
ATOM 2082 C CA . ALA B 1 27 ? 18.575 55.072 69.069 1.00 16.49 27 ALA B CA 1
ATOM 2083 C C . ALA B 1 27 ? 18.324 53.604 69.401 1.00 15.70 27 ALA B C 1
ATOM 2084 O O . ALA B 1 27 ? 19.022 52.724 68.898 1.00 15.75 27 ALA B O 1
ATOM 2086 N N . GLY B 1 28 ? 17.330 53.350 70.247 1.00 14.92 28 GLY B N 1
ATOM 2087 C CA . GLY B 1 28 ? 16.923 51.983 70.575 1.00 14.27 28 GLY B CA 1
ATOM 2088 C C . GLY B 1 28 ? 16.517 51.785 72.023 1.00 13.30 28 GLY B C 1
ATOM 2089 O O . GLY B 1 28 ? 16.613 52.708 72.831 1.00 13.47 28 GLY B O 1
ATOM 2090 N N . ASP B 1 29 ? 16.071 50.573 72.346 1.00 12.66 29 ASP B N 1
ATOM 2091 C CA . ASP B 1 29 ? 15.660 50.206 73.705 1.00 12.45 29 ASP B CA 1
ATOM 2092 C C . ASP B 1 29 ? 16.798 50.402 74.714 1.00 11.07 29 ASP B C 1
ATOM 2093 O O . ASP B 1 29 ? 16.570 50.838 75.854 1.00 10.98 29 ASP B O 1
ATOM 2098 N N . LEU B 1 30 ? 18.018 50.083 74.283 1.00 10.11 30 LEU B N 1
ATOM 2099 C CA . LEU B 1 30 ? 19.201 50.240 75.124 1.00 9.21 30 LEU B CA 1
ATOM 2100 C C . LEU B 1 30 ? 19.423 51.705 75.510 1.00 8.58 30 LEU B C 1
ATOM 2101 O O . LEU B 1 30 ? 19.673 51.991 76.679 1.00 8.01 30 LEU B O 1
ATOM 2106 N N . ARG B 1 31 ? 19.307 52.626 74.548 1.00 8.51 31 ARG B N 1
ATOM 2107 C CA . ARG B 1 31 ? 19.428 54.062 74.867 1.00 9.85 31 ARG B CA 1
ATOM 2108 C C . ARG B 1 31 ? 18.298 54.610 75.752 1.00 10.59 31 ARG B C 1
ATOM 2109 O O . ARG B 1 31 ? 18.559 55.373 76.696 1.00 10.20 31 ARG B O 1
ATOM 2117 N N . ASP B 1 32 ? 17.057 54.231 75.441 1.00 11.29 32 ASP B N 1
ATOM 2118 C CA . ASP B 1 32 ? 15.889 54.598 76.262 1.00 11.88 32 ASP B CA 1
ATOM 2119 C C . ASP B 1 32 ? 16.014 54.114 77.708 1.00 11.40 32 ASP B C 1
ATOM 2120 O O . ASP B 1 32 ? 15.699 54.851 78.649 1.00 11.05 32 ASP B O 1
ATOM 2125 N N . ALA B 1 33 ? 16.440 52.864 77.867 1.00 10.92 33 ALA B N 1
ATOM 2126 C CA . ALA B 1 33 ? 16.656 52.273 79.177 1.00 11.20 33 ALA B CA 1
ATOM 2127 C C . ALA B 1 33 ? 17.714 53.041 79.968 1.00 10.64 33 ALA B C 1
ATOM 2128 O O . ALA B 1 33 ? 17.515 53.345 81.147 1.00 9.99 33 ALA B O 1
ATOM 2138 N N . ALA B 1 35 ? 18.741 56.182 79.390 1.00 8.53 35 ALA B N 1
ATOM 2139 C CA . ALA B 1 35 ? 18.182 57.515 79.614 1.00 8.06 35 ALA B CA 1
ATOM 2140 C C . ALA B 1 35 ? 17.234 57.503 80.819 1.00 8.50 35 ALA B C 1
ATOM 2141 O O . ALA B 1 35 ? 17.297 58.386 81.690 1.00 8.66 35 ALA B O 1
ATOM 2143 N N . TYR B 1 36 ? 16.386 56.478 80.871 1.00 8.95 36 TYR B N 1
ATOM 2144 C CA . TYR B 1 36 ? 15.404 56.293 81.960 1.00 9.66 36 TYR B CA 1
ATOM 2145 C C . TYR B 1 36 ? 16.110 56.102 83.309 1.00 10.71 36 TYR B C 1
ATOM 2146 O O . TYR B 1 36 ? 15.721 56.699 84.307 1.00 10.12 36 TYR B O 1
ATOM 2155 N N . ALA B 1 37 ? 17.171 55.292 83.314 1.00 12.27 37 ALA B N 1
ATOM 2156 C CA . ALA B 1 37 ? 17.906 54.953 84.547 1.00 13.39 37 ALA B CA 1
ATOM 2157 C C . ALA B 1 37 ? 18.666 56.140 85.102 1.00 14.83 37 ALA B C 1
ATOM 2158 O O . ALA B 1 37 ? 18.803 56.284 86.313 1.00 15.71 37 ALA B O 1
ATOM 2160 N N . ALA B 1 38 ? 19.134 57.001 84.208 1.00 14.94 38 ALA B N 1
ATOM 2161 C CA . ALA B 1 38 ? 19.921 58.164 84.588 1.00 15.11 38 ALA B CA 1
ATOM 2162 C C . ALA B 1 38 ? 19.097 59.423 84.867 1.00 15.31 38 ALA B C 1
ATOM 2163 O O . ALA B 1 38 ? 19.661 60.450 85.210 1.00 14.79 38 ALA B O 1
ATOM 2165 N N . GLN B 1 39 ? 17.772 59.332 84.727 1.00 16.11 39 GLN B N 1
ATOM 2166 C CA . GLN B 1 39 ? 16.861 60.451 84.971 1.00 16.54 39 GLN B CA 1
ATOM 2167 C C . GLN B 1 39 ? 16.601 60.607 86.466 1.00 17.04 39 GLN B C 1
ATOM 2168 O O . GLN B 1 39 ? 16.443 59.611 87.186 1.00 17.23 39 GLN B O 1
ATOM 2174 N N . GLY B 1 40 ? 16.560 61.855 86.927 1.00 17.21 40 GLY B N 1
ATOM 2175 C CA . GLY B 1 40 ? 16.143 62.165 88.298 1.00 17.53 40 GLY B CA 1
ATOM 2176 C C . GLY B 1 40 ? 17.147 61.799 89.376 1.00 17.43 40 GLY B C 1
ATOM 2177 O O . GLY B 1 40 ? 18.313 61.545 89.084 1.00 17.62 40 GLY B O 1
ATOM 2178 N N . GLY B 1 41 ? 16.683 61.769 90.623 1.00 17.60 41 GLY B N 1
ATOM 2179 C CA . GLY B 1 41 ? 17.551 61.535 91.775 1.00 17.84 41 GLY B CA 1
ATOM 2180 C C . GLY B 1 41 ? 17.989 62.848 92.400 1.00 17.97 41 GLY B C 1
ATOM 2181 O O . GLY B 1 41 ? 17.969 63.896 91.741 1.00 18.26 41 GLY B O 1
ATOM 2182 N N . LYS B 1 42 ? 18.392 62.785 93.669 1.00 17.40 42 LYS B N 1
ATOM 2183 C CA . LYS B 1 42 ? 18.774 63.975 94.426 1.00 17.10 42 LYS B CA 1
ATOM 2184 C C . LYS B 1 42 ? 20.137 64.523 93.986 1.00 15.71 42 LYS B C 1
ATOM 2185 O O . LYS B 1 42 ? 20.468 65.684 94.259 1.00 16.09 42 LYS B O 1
ATOM 2191 N N . ARG B 1 43 ? 20.912 63.687 93.292 1.00 14.02 43 ARG B N 1
ATOM 2192 C CA . ARG B 1 43 ? 22.183 64.086 92.673 1.00 11.67 43 ARG B CA 1
ATOM 2193 C C . ARG B 1 43 ? 23.285 64.409 93.702 1.00 10.97 43 ARG B C 1
ATOM 2194 O O . ARG B 1 43 ? 24.110 65.289 93.450 1.00 10.08 43 ARG B O 1
ATOM 2202 N N . LEU B 1 44 ? 23.296 63.714 94.849 1.00 11.07 44 LEU B N 1
ATOM 2203 C CA . LEU B 1 44 ? 24.314 63.959 95.911 1.00 11.51 44 LEU B CA 1
ATOM 2204 C C . LEU B 1 44 ? 25.749 63.909 95.378 1.00 10.26 44 LEU B C 1
ATOM 2205 O O . LEU B 1 44 ? 26.553 64.787 95.648 1.00 9.92 44 LEU B O 1
ATOM 2210 N N . ARG B 1 45 ? 26.050 62.875 94.607 1.00 9.21 45 ARG B N 1
ATOM 2211 C CA . ARG B 1 45 ? 27.406 62.623 94.148 1.00 9.11 45 ARG B CA 1
ATOM 2212 C C . ARG B 1 45 ? 27.856 63.687 93.148 1.00 8.89 45 ARG B C 1
ATOM 2213 O O . ARG B 1 45 ? 28.935 64.273 93.289 1.00 7.15 45 ARG B O 1
ATOM 2221 N N . ALA B 1 46 ? 26.994 63.958 92.170 1.00 10.32 46 ALA B N 1
ATOM 2222 C CA . ALA B 1 46 ? 27.217 65.015 91.198 1.00 10.77 46 ALA B CA 1
ATOM 2223 C C . ALA B 1 46 ? 27.427 66.341 91.935 1.00 11.30 46 ALA B C 1
ATOM 2224 O O . ALA B 1 46 ? 28.259 67.159 91.544 1.00 11.11 46 ALA B O 1
ATOM 2226 N N . PHE B 1 47 ? 26.701 66.519 93.041 1.00 11.11 47 PHE B N 1
ATOM 2227 C CA . PHE B 1 47 ? 26.808 67.730 93.830 1.00 10.73 47 PHE B CA 1
ATOM 2228 C C . PHE B 1 47 ? 28.187 67.816 94.490 1.00 8.08 47 PHE B C 1
ATOM 2229 O O . PHE B 1 47 ? 28.850 68.829 94.405 1.00 6.81 47 PHE B O 1
ATOM 2237 N N . LEU B 1 48 ? 28.635 66.727 95.098 1.00 5.88 48 LEU B N 1
ATOM 2238 C CA . LEU B 1 48 ? 29.955 66.644 95.732 1.00 4.69 48 LEU B CA 1
ATOM 2239 C C . LEU B 1 48 ? 31.147 66.850 94.789 1.00 4.18 48 LEU B C 1
ATOM 2240 O O . LEU B 1 48 ? 32.181 67.416 95.196 1.00 6.23 48 LEU B O 1
ATOM 2245 N N . ALA B 1 49 ? 30.989 66.424 93.543 1.00 2.13 49 ALA B N 1
ATOM 2246 C CA . ALA B 1 49 ? 32.014 66.592 92.527 1.00 2.63 49 ALA B CA 1
ATOM 2247 C C . ALA B 1 49 ? 32.106 68.060 92.180 1.00 2.80 49 ALA B C 1
ATOM 2248 O O . ALA B 1 49 ? 33.190 68.654 92.201 1.00 3.24 49 ALA B O 1
ATOM 2250 N N . ILE B 1 50 ? 30.953 68.647 91.874 1.00 4.16 50 ILE B N 1
ATOM 2251 C CA . ILE B 1 50 ? 30.895 70.066 91.488 1.00 5.15 50 ILE B CA 1
ATOM 2252 C C . ILE B 1 50 ? 31.311 71.005 92.619 1.00 5.35 50 ILE B C 1
ATOM 2253 O O . ILE B 1 50 ? 31.903 72.093 92.383 1.00 4.59 50 ILE B O 1
ATOM 2258 N N . GLU B 1 51 ? 30.941 70.620 93.840 1.00 5.14 51 GLU B N 1
ATOM 2259 C CA . GLU B 1 51 ? 31.207 71.444 94.991 1.00 7.18 51 GLU B CA 1
ATOM 2260 C C . GLU B 1 51 ? 32.669 71.377 95.386 1.00 7.22 51 GLU B C 1
ATOM 2261 O O . GLU B 1 51 ? 33.253 72.366 95.794 1.00 5.68 51 GLU B O 1
ATOM 2267 N N . SER B 1 52 ? 33.266 70.203 95.235 1.00 7.82 52 SER B N 1
ATOM 2268 C CA . SER B 1 52 ? 34.667 70.029 95.577 1.00 7.55 52 SER B CA 1
ATOM 2269 C C . SER B 1 52 ? 35.556 70.637 94.504 1.00 7.03 52 SER B C 1
ATOM 2270 O O . SER B 1 52 ? 36.677 71.041 94.799 1.00 7.87 52 SER B O 1
ATOM 2273 N N . ALA B 1 53 ? 35.052 70.717 93.269 1.00 5.87 53 ALA B N 1
ATOM 2274 C CA . ALA B 1 53 ? 35.763 71.418 92.197 1.00 5.30 53 ALA B CA 1
ATOM 2275 C C . ALA B 1 53 ? 35.751 72.912 92.477 1.00 5.49 53 ALA B C 1
ATOM 2276 O O . ALA B 1 53 ? 36.790 73.577 92.386 1.00 5.33 53 ALA B O 1
ATOM 2278 N N . ALA B 1 54 ? 34.581 73.414 92.864 1.00 4.73 54 ALA B N 1
ATOM 2279 C CA . ALA B 1 54 ? 34.418 74.828 93.213 1.00 5.46 54 ALA B CA 1
ATOM 2280 C C . ALA B 1 54 ? 35.413 75.316 94.269 1.00 6.03 54 ALA B C 1
ATOM 2281 O O . ALA B 1 54 ? 35.936 76.423 94.163 1.00 6.87 54 ALA B O 1
ATOM 2283 N N . ILE B 1 55 ? 35.640 74.517 95.305 1.00 6.98 55 ILE B N 1
ATOM 2284 C CA . ILE B 1 55 ? 36.588 74.850 96.378 1.00 9.24 55 ILE B CA 1
ATOM 2285 C C . ILE B 1 55 ? 37.999 75.064 95.836 1.00 10.67 55 ILE B C 1
ATOM 2286 O O . ILE B 1 55 ? 38.790 75.830 96.399 1.00 11.03 55 ILE B O 1
ATOM 2291 N N . HIS B 1 56 ? 38.293 74.395 94.728 1.00 11.39 56 HIS B N 1
ATOM 2292 C CA . HIS B 1 56 ? 39.582 74.526 94.054 1.00 12.95 56 HIS B CA 1
ATOM 2293 C C . HIS B 1 56 ? 39.510 75.505 92.886 1.00 14.03 56 HIS B C 1
ATOM 2294 O O . HIS B 1 56 ? 40.373 75.504 91.991 1.00 15.61 56 HIS B O 1
ATOM 2301 N N . GLY B 1 57 ? 38.479 76.346 92.909 1.00 13.12 57 GLY B N 1
ATOM 2302 C CA . GLY B 1 57 ? 38.295 77.422 91.932 1.00 12.78 57 GLY B CA 1
ATOM 2303 C C . GLY B 1 57 ? 37.931 76.978 90.531 1.00 12.35 57 GLY B C 1
ATOM 2304 O O . GLY B 1 57 ? 38.084 77.744 89.576 1.00 12.30 57 GLY B O 1
ATOM 2305 N N . ILE B 1 58 ? 37.461 75.736 90.406 1.00 12.24 58 ILE B N 1
ATOM 2306 C CA . ILE B 1 58 ? 37.119 75.145 89.112 1.00 12.55 58 ILE B CA 1
ATOM 2307 C C . ILE B 1 58 ? 35.616 75.287 88.848 1.00 12.98 58 ILE B C 1
ATOM 2308 O O . ILE B 1 58 ? 34.801 75.009 89.735 1.00 11.94 58 ILE B O 1
ATOM 2313 N N . SER B 1 59 ? 35.269 75.728 87.631 1.00 13.97 59 SER B N 1
ATOM 2314 C CA . SER B 1 59 ? 33.874 75.972 87.237 1.00 15.00 59 SER B CA 1
ATOM 2315 C C . SER B 1 59 ? 33.020 74.712 87.195 1.00 15.26 59 SER B C 1
ATOM 2316 O O . SER B 1 59 ? 33.541 73.610 87.107 1.00 15.02 59 SER B O 1
ATOM 2327 N N . ALA B 1 61 ? 30.951 74.019 84.669 1.00 15.16 61 ALA B N 1
ATOM 2328 C CA . ALA B 1 61 ? 31.137 73.597 83.278 1.00 14.39 61 ALA B CA 1
ATOM 2329 C C . ALA B 1 61 ? 32.401 72.741 83.069 1.00 14.35 61 ALA B C 1
ATOM 2330 O O . ALA B 1 61 ? 32.356 71.701 82.384 1.00 13.97 61 ALA B O 1
ATOM 2332 N N . GLN B 1 62 ? 33.517 73.152 83.669 1.00 13.97 62 GLN B N 1
ATOM 2333 C CA . GLN B 1 62 ? 34.722 72.315 83.642 1.00 13.54 62 GLN B CA 1
ATOM 2334 C C . GLN B 1 62 ? 34.544 71.019 84.451 1.00 13.06 62 GLN B C 1
ATOM 2335 O O . GLN B 1 62 ? 35.066 69.970 84.067 1.00 12.45 62 GLN B O 1
ATOM 2341 N N . ALA B 1 63 ? 33.808 71.094 85.559 1.00 13.34 63 ALA B N 1
ATOM 2342 C CA . ALA B 1 63 ? 33.584 69.907 86.432 1.00 13.01 63 ALA B CA 1
ATOM 2343 C C . ALA B 1 63 ? 32.496 68.948 85.957 1.00 13.16 63 ALA B C 1
ATOM 2344 O O . ALA B 1 63 ? 32.430 67.799 86.419 1.00 12.94 63 ALA B O 1
ATOM 2354 N N . PRO B 1 65 ? 31.595 66.970 83.298 1.00 12.04 65 PRO B N 1
ATOM 2355 C CA . PRO B 1 65 ? 31.800 65.582 82.873 1.00 11.81 65 PRO B CA 1
ATOM 2356 C C . PRO B 1 65 ? 32.119 64.642 84.039 1.00 10.57 65 PRO B C 1
ATOM 2357 O O . PRO B 1 65 ? 31.756 63.479 83.985 1.00 10.08 65 PRO B O 1
ATOM 2361 N N . ALA B 1 66 ? 32.783 65.147 85.075 1.00 10.83 66 ALA B N 1
ATOM 2362 C CA . ALA B 1 66 ? 33.068 64.333 86.255 1.00 11.02 66 ALA B CA 1
ATOM 2363 C C . ALA B 1 66 ? 31.794 64.051 87.056 1.00 11.58 66 ALA B C 1
ATOM 2364 O O . ALA B 1 66 ? 31.591 62.932 87.544 1.00 12.14 66 ALA B O 1
ATOM 2366 N N . ALA B 1 67 ? 30.945 65.067 87.166 1.00 11.86 67 ALA B N 1
ATOM 2367 C CA . ALA B 1 67 ? 29.647 64.953 87.825 1.00 10.99 67 ALA B CA 1
ATOM 2368 C C . ALA B 1 67 ? 28.777 63.968 87.078 1.00 10.83 67 ALA B C 1
ATOM 2369 O O . ALA B 1 67 ? 28.096 63.145 87.685 1.00 10.61 67 ALA B O 1
ATOM 2371 N N . LEU B 1 68 ? 28.806 64.065 85.751 1.00 11.67 68 LEU B N 1
ATOM 2372 C CA . LEU B 1 68 ? 28.065 63.151 84.898 1.00 11.79 68 LEU B CA 1
ATOM 2373 C C . LEU B 1 68 ? 28.554 61.716 85.055 1.00 9.90 68 LEU B C 1
ATOM 2374 O O . LEU B 1 68 ? 27.754 60.778 85.178 1.00 9.68 68 LEU B O 1
ATOM 2379 N N . ALA B 1 69 ? 29.872 61.543 85.079 1.00 8.43 69 ALA B N 1
ATOM 2380 C CA . ALA B 1 69 ? 30.454 60.203 85.202 1.00 6.85 69 ALA B CA 1
ATOM 2381 C C . ALA B 1 69 ? 30.011 59.499 86.478 1.00 6.23 69 ALA B C 1
ATOM 2382 O O . ALA B 1 69 ? 29.668 58.298 86.432 1.00 5.69 69 ALA B O 1
ATOM 2384 N N . VAL B 1 70 ? 30.047 60.210 87.611 1.00 4.93 70 VAL B N 1
ATOM 2385 C CA . VAL B 1 70 ? 29.658 59.605 88.884 1.00 6.00 70 VAL B CA 1
ATOM 2386 C C . VAL B 1 70 ? 28.169 59.305 88.957 1.00 6.72 70 VAL B C 1
ATOM 2387 O O . VAL B 1 70 ? 27.782 58.298 89.535 1.00 6.18 70 VAL B O 1
ATOM 2391 N N . GLU B 1 71 ? 27.344 60.167 88.361 1.00 8.30 71 GLU B N 1
ATOM 2392 C CA . GLU B 1 71 ? 25.907 59.887 88.282 1.00 8.86 71 GLU B CA 1
ATOM 2393 C C . GLU B 1 71 ? 25.615 58.705 87.355 1.00 8.80 71 GLU B C 1
ATOM 2394 O O . GLU B 1 71 ? 24.761 57.855 87.648 1.00 8.52 71 GLU B O 1
ATOM 2400 N N . ALA B 1 72 ? 26.340 58.646 86.239 1.00 9.23 72 ALA B N 1
ATOM 2401 C CA . ALA B 1 72 ? 26.275 57.487 85.348 1.00 8.55 72 ALA B CA 1
ATOM 2402 C C . ALA B 1 72 ? 26.646 56.192 86.062 1.00 7.98 72 ALA B C 1
ATOM 2403 O O . ALA B 1 72 ? 25.960 55.182 85.917 1.00 7.99 72 ALA B O 1
ATOM 2405 N N . LEU B 1 73 ? 27.747 56.217 86.819 1.00 6.99 73 LEU B N 1
ATOM 2406 C CA . LEU B 1 73 ? 28.222 55.034 87.516 1.00 7.21 73 LEU B CA 1
ATOM 2407 C C . LEU B 1 73 ? 27.172 54.638 88.577 1.00 7.53 73 LEU B C 1
ATOM 2408 O O . LEU B 1 73 ? 26.852 53.455 88.734 1.00 7.85 73 LEU B O 1
ATOM 2413 N N . HIS B 1 74 ? 26.633 55.623 89.286 1.00 8.16 74 HIS B N 1
ATOM 2414 C CA . HIS B 1 74 ? 25.620 55.342 90.318 1.00 8.01 74 HIS B CA 1
ATOM 2415 C C . HIS B 1 74 ? 24.387 54.717 89.684 1.00 6.78 74 HIS B C 1
ATOM 2416 O O . HIS B 1 74 ? 23.830 53.728 90.211 1.00 6.96 74 HIS B O 1
ATOM 2423 N N . ALA B 1 75 ? 23.989 55.268 88.532 1.00 5.77 75 ALA B N 1
ATOM 2424 C CA . ALA B 1 75 ? 22.762 54.837 87.848 1.00 5.72 75 ALA B CA 1
ATOM 2425 C C . ALA B 1 75 ? 22.863 53.375 87.466 1.00 5.20 75 ALA B C 1
ATOM 2426 O O . ALA B 1 75 ? 21.931 52.598 87.677 1.00 5.54 75 ALA B O 1
ATOM 2428 N N . TYR B 1 76 ? 24.008 52.995 86.903 1.00 4.27 76 TYR B N 1
ATOM 2429 C CA . TYR B 1 76 ? 24.198 51.617 86.474 1.00 4.52 76 TYR B CA 1
ATOM 2430 C C . TYR B 1 76 ? 24.109 50.644 87.676 1.00 4.42 76 TYR B C 1
ATOM 2431 O O . TYR B 1 76 ? 23.565 49.529 87.557 1.00 3.38 76 TYR B O 1
ATOM 2440 N N . SER B 1 77 ? 24.670 51.053 88.811 1.00 4.67 77 SER B N 1
ATOM 2441 C CA . SER B 1 77 ? 24.717 50.213 89.993 1.00 5.70 77 SER B CA 1
ATOM 2442 C C . SER B 1 77 ? 23.299 49.876 90.462 1.00 6.00 77 SER B C 1
ATOM 2443 O O . SER B 1 77 ? 22.998 48.737 90.745 1.00 5.73 77 SER B O 1
ATOM 2446 N N . LEU B 1 78 ? 22.438 50.884 90.492 1.00 6.90 78 LEU B N 1
ATOM 2447 C CA . LEU B 1 78 ? 21.017 50.720 90.779 1.00 7.37 78 LEU B CA 1
ATOM 2448 C C . LEU B 1 78 ? 20.296 49.853 89.741 1.00 7.46 78 LEU B C 1
ATOM 2449 O O . LEU B 1 78 ? 19.467 49.009 90.088 1.00 8.60 78 LEU B O 1
ATOM 2454 N N . VAL B 1 79 ? 20.603 50.052 88.464 1.00 7.40 79 VAL B N 1
ATOM 2455 C CA . VAL B 1 79 ? 19.917 49.286 87.411 1.00 7.05 79 VAL B CA 1
ATOM 2456 C C . VAL B 1 79 ? 20.094 47.784 87.701 1.00 7.75 79 VAL B C 1
ATOM 2457 O O . VAL B 1 79 ? 19.120 47.023 87.686 1.00 7.42 79 VAL B O 1
ATOM 2461 N N . HIS B 1 80 ? 21.328 47.383 88.007 1.00 7.65 80 HIS B N 1
ATOM 2462 C CA . HIS B 1 80 ? 21.604 45.983 88.331 1.00 7.98 80 HIS B CA 1
ATOM 2463 C C . HIS B 1 80 ? 21.078 45.551 89.704 1.00 8.32 80 HIS B C 1
ATOM 2464 O O . HIS B 1 80 ? 20.622 44.423 89.865 1.00 7.58 80 HIS B O 1
ATOM 2471 N N . ASP B 1 81 ? 21.192 46.424 90.701 1.00 9.60 81 ASP B N 1
ATOM 2472 C CA . ASP B 1 81 ? 20.843 46.058 92.077 1.00 11.96 81 ASP B CA 1
ATOM 2473 C C . ASP B 1 81 ? 19.372 45.759 92.240 1.00 11.78 81 ASP B C 1
ATOM 2474 O O . ASP B 1 81 ? 18.999 44.885 93.036 1.00 12.30 81 ASP B O 1
ATOM 2479 N N . ASP B 1 82 ? 18.552 46.449 91.449 1.00 11.25 82 ASP B N 1
ATOM 2480 C CA . ASP B 1 82 ? 17.101 46.237 91.417 1.00 12.02 82 ASP B CA 1
ATOM 2481 C C . ASP B 1 82 ? 16.697 44.908 90.801 1.00 11.90 82 ASP B C 1
ATOM 2482 O O . ASP B 1 82 ? 15.568 44.463 91.000 1.00 11.90 82 ASP B O 1
ATOM 2495 N N . PRO B 1 84 ? 15.974 40.974 89.887 1.00 10.41 84 PRO B N 1
ATOM 2496 C CA . PRO B 1 84 ? 15.379 39.904 90.708 1.00 10.18 84 PRO B CA 1
ATOM 2497 C C . PRO B 1 84 ? 16.406 39.092 91.501 1.00 10.80 84 PRO B C 1
ATOM 2498 O O . PRO B 1 84 ? 16.185 38.817 92.678 1.00 11.59 84 PRO B O 1
ATOM 2502 N N . CYS B 1 85 ? 17.522 38.729 90.870 1.00 11.09 85 CYS B N 1
ATOM 2503 C CA . CYS B 1 85 ? 18.553 37.925 91.537 1.00 11.23 85 CYS B CA 1
ATOM 2504 C C . CYS B 1 85 ? 19.353 38.745 92.545 1.00 11.30 85 CYS B C 1
ATOM 2505 O O . CYS B 1 85 ? 20.145 38.204 93.297 1.00 10.71 85 CYS B O 1
ATOM 2516 N N . ASP B 1 87 ? 18.442 42.677 94.523 1.00 12.69 87 ASP B N 1
ATOM 2517 C CA . ASP B 1 87 ? 17.481 43.223 95.477 1.00 13.72 87 ASP B CA 1
ATOM 2518 C C . ASP B 1 87 ? 16.024 43.027 95.086 1.00 13.45 87 ASP B C 1
ATOM 2519 O O . ASP B 1 87 ? 15.146 43.127 95.948 1.00 14.26 87 ASP B O 1
ATOM 2524 N N . ASN B 1 88 ? 15.771 42.759 93.803 1.00 12.50 88 ASN B N 1
ATOM 2525 C CA . ASN B 1 88 ? 14.432 42.394 93.324 1.00 12.41 88 ASN B CA 1
ATOM 2526 C C . ASN B 1 88 ? 13.382 43.487 93.630 1.00 12.25 88 ASN B C 1
ATOM 2527 O O . ASN B 1 88 ? 12.357 43.225 94.263 1.00 12.00 88 ASN B O 1
ATOM 2532 N N . ASP B 1 89 ? 13.658 44.711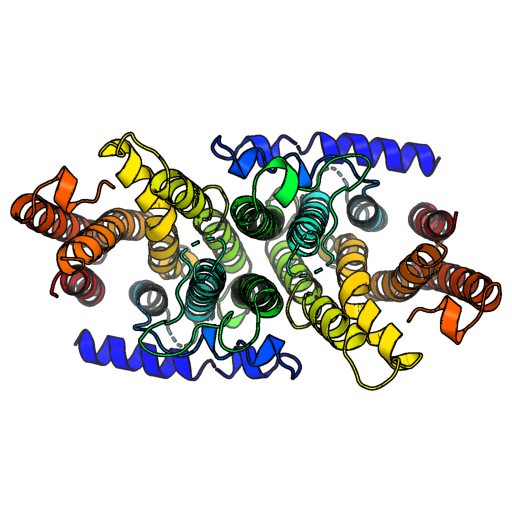 93.174 1.00 12.18 89 ASP B N 1
ATOM 2533 C CA . ASP B 1 89 ? 12.767 45.860 93.385 1.00 12.72 89 ASP B CA 1
ATOM 2534 C C . ASP B 1 89 ? 11.928 46.130 92.133 1.00 12.31 89 ASP B C 1
ATOM 2535 O O . ASP B 1 89 ? 12.473 46.243 91.037 1.00 12.15 89 ASP B O 1
ATOM 2540 N N . ASP B 1 90 ? 10.610 46.214 92.298 1.00 12.13 90 ASP B N 1
ATOM 2541 C CA . ASP B 1 90 ? 9.698 46.492 91.185 1.00 12.28 90 ASP B CA 1
ATOM 2542 C C . ASP B 1 90 ? 9.679 47.988 90.926 1.00 12.38 90 ASP B C 1
ATOM 2543 O O . ASP B 1 90 ? 9.475 48.436 89.794 1.00 12.34 90 ASP B O 1
ATOM 2548 N N . LEU B 1 91 ? 9.921 48.750 91.987 1.00 12.88 91 LEU B N 1
ATOM 2549 C CA . LEU B 1 91 ? 9.811 50.207 91.968 1.00 13.96 91 LEU B CA 1
ATOM 2550 C C . LEU B 1 91 ? 11.094 50.906 92.375 1.00 15.39 91 LEU B C 1
ATOM 2551 O O . LEU B 1 91 ? 11.815 50.443 93.265 1.00 15.59 91 LEU B O 1
ATOM 2556 N N . ARG B 1 92 ? 11.370 52.032 91.721 1.00 16.29 92 ARG B N 1
ATOM 2557 C CA . ARG B 1 92 ? 12.416 52.942 92.159 1.00 16.47 92 ARG B CA 1
ATOM 2558 C C . ARG B 1 92 ? 11.834 54.341 92.163 1.00 17.76 92 ARG B C 1
ATOM 2559 O O . ARG B 1 92 ? 11.391 54.841 91.123 1.00 17.73 92 ARG B O 1
ATOM 2567 N N . ARG B 1 93 ? 11.838 54.961 93.342 1.00 19.40 93 ARG B N 1
ATOM 2568 C CA . ARG B 1 93 ? 11.149 56.242 93.585 1.00 20.71 93 ARG B CA 1
ATOM 2569 C C . ARG B 1 93 ? 9.726 56.243 92.998 1.00 20.38 93 ARG B C 1
ATOM 2570 O O . ARG B 1 93 ? 9.310 57.188 92.328 1.00 21.23 93 ARG B O 1
ATOM 2578 N N . GLY B 1 94 ? 9.008 55.146 93.238 1.00 19.34 94 GLY B N 1
ATOM 2579 C CA . GLY B 1 94 ? 7.602 55.019 92.842 1.00 17.92 94 GLY B CA 1
ATOM 2580 C C . GLY B 1 94 ? 7.308 54.767 91.373 1.00 17.12 94 GLY B C 1
ATOM 2581 O O . GLY B 1 94 ? 6.142 54.764 90.973 1.00 18.01 94 GLY B O 1
ATOM 2582 N N . LEU B 1 95 ? 8.348 54.555 90.571 1.00 15.48 95 LEU B N 1
ATOM 2583 C CA . LEU B 1 95 ? 8.192 54.236 89.144 1.00 14.17 95 LEU B CA 1
ATOM 2584 C C . LEU B 1 95 ? 8.795 52.867 88.838 1.00 11.76 95 LEU B C 1
ATOM 2585 O O . LEU B 1 95 ? 9.734 52.456 89.515 1.00 11.70 95 LEU B O 1
ATOM 2590 N N . PRO B 1 96 ? 8.273 52.166 87.810 1.00 10.23 96 PRO B N 1
ATOM 2591 C CA . PRO B 1 96 ? 8.792 50.833 87.474 1.00 9.33 96 PRO B CA 1
ATOM 2592 C C . PRO B 1 96 ? 10.302 50.851 87.246 1.00 8.74 96 PRO B C 1
ATOM 2593 O O . PRO B 1 96 ? 10.851 51.849 86.751 1.00 8.44 96 PRO B O 1
ATOM 2597 N N . THR B 1 97 ? 10.969 49.764 87.606 1.00 8.40 97 THR B N 1
ATOM 2598 C CA . THR B 1 97 ? 12.417 49.696 87.439 1.00 8.58 97 THR B CA 1
ATOM 2599 C C . THR B 1 97 ? 12.740 49.370 85.993 1.00 8.77 97 THR B C 1
ATOM 2600 O O . THR B 1 97 ? 11.836 49.106 85.191 1.00 9.06 97 THR B O 1
ATOM 2604 N N . VAL B 1 98 ? 14.023 49.409 85.641 1.00 8.62 98 VAL B N 1
ATOM 2605 C CA . VAL B 1 98 ? 14.407 49.159 84.250 1.00 7.91 98 VAL B CA 1
ATOM 2606 C C . VAL B 1 98 ? 14.046 47.739 83.841 1.00 8.97 98 VAL B C 1
ATOM 2607 O O . VAL B 1 98 ? 13.486 47.522 82.765 1.00 10.01 98 VAL B O 1
ATOM 2611 N N . HIS B 1 99 ? 14.370 46.782 84.705 1.00 8.60 99 HIS B N 1
ATOM 2612 C CA . HIS B 1 99 ? 14.127 45.376 84.412 1.00 8.78 99 HIS B CA 1
ATOM 2613 C C . HIS B 1 99 ? 12.610 45.074 84.329 1.00 8.66 99 HIS B C 1
ATOM 2614 O O . HIS B 1 99 ? 12.205 44.176 83.602 1.00 9.29 99 HIS B O 1
ATOM 2621 N N . LYS B 1 100 ? 11.792 45.837 85.049 1.00 8.20 100 LYS B N 1
ATOM 2622 C CA . LYS B 1 100 ? 10.327 45.726 84.930 1.00 8.37 100 LYS B CA 1
ATOM 2623 C C . LYS B 1 100 ? 9.760 46.407 83.681 1.00 8.56 100 LYS B C 1
ATOM 2624 O O . LYS B 1 100 ? 8.844 45.888 83.065 1.00 8.91 100 LYS B O 1
ATOM 2630 N N . LYS B 1 101 ? 10.289 47.575 83.327 1.00 9.48 101 LYS B N 1
ATOM 2631 C CA . LYS B 1 101 ? 9.803 48.336 82.163 1.00 10.13 101 LYS B CA 1
ATOM 2632 C C . LYS B 1 101 ? 10.289 47.758 80.824 1.00 10.56 101 LYS B C 1
ATOM 2633 O O . LYS B 1 101 ? 9.585 47.845 79.810 1.00 11.21 101 LYS B O 1
ATOM 2639 N N . TRP B 1 102 ? 11.484 47.171 80.805 1.00 10.23 102 TRP B N 1
ATOM 2640 C CA . TRP B 1 102 ? 11.922 46.438 79.616 1.00 9.56 102 TRP B CA 1
ATOM 2641 C C . TRP B 1 102 ? 11.953 44.924 79.904 1.00 9.70 102 TRP B C 1
ATOM 2642 O O . TRP B 1 102 ? 10.916 44.254 79.868 1.00 10.23 102 TRP B O 1
ATOM 2653 N N . ASP B 1 103 ? 1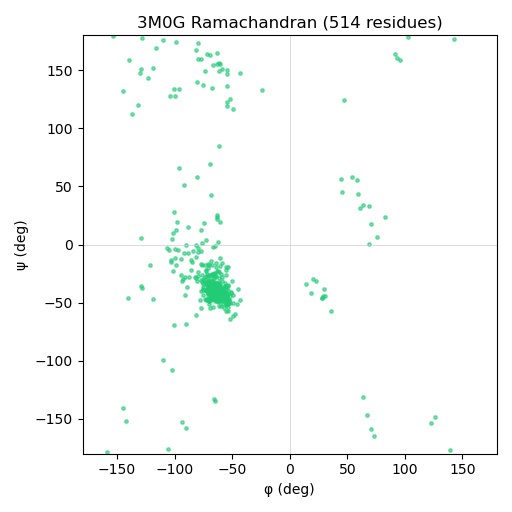3.129 44.387 80.193 1.00 9.36 103 ASP B N 1
ATOM 2654 C CA . ASP B 1 103 ? 13.254 43.037 80.732 1.00 9.32 103 ASP B CA 1
ATOM 2655 C C . ASP B 1 103 ? 14.606 42.904 81.431 1.00 8.96 103 ASP B C 1
ATOM 2656 O O . ASP B 1 103 ? 15.355 43.885 81.498 1.00 9.29 103 ASP B O 1
ATOM 2661 N N . ASP B 1 104 ? 14.903 41.720 81.967 1.00 8.52 104 ASP B N 1
ATOM 2662 C CA . ASP B 1 104 ? 16.172 41.480 82.666 1.00 8.25 104 ASP B CA 1
ATOM 2663 C C . ASP B 1 104 ? 17.398 41.670 81.756 1.00 6.73 104 ASP B C 1
ATOM 2664 O O . ASP B 1 104 ? 18.398 42.264 82.169 1.00 5.72 104 ASP B O 1
ATOM 2669 N N . ALA B 1 105 ? 17.313 41.165 80.525 1.00 6.07 105 ALA B N 1
ATOM 2670 C CA . ALA B 1 105 ? 18.395 41.316 79.539 1.00 5.84 105 ALA B CA 1
ATOM 2671 C C . ALA B 1 105 ? 18.744 42.790 79.313 1.00 6.18 105 ALA B C 1
ATOM 2672 O O . ALA B 1 105 ? 19.922 43.173 79.320 1.00 6.06 105 ALA B O 1
ATOM 2674 N N . THR B 1 106 ? 17.709 43.604 79.105 1.00 5.74 106 THR B N 1
ATOM 2675 C CA . THR B 1 106 ? 17.875 45.052 78.928 1.00 5.86 106 THR B CA 1
ATOM 2676 C C . THR B 1 106 ? 18.474 45.763 80.148 1.00 6.27 106 THR B C 1
ATOM 2677 O O . THR B 1 106 ? 19.297 46.677 79.982 1.00 6.65 106 THR B O 1
ATOM 2681 N N . ALA B 1 107 ? 18.080 45.361 81.364 1.00 5.68 107 ALA B N 1
ATOM 2682 C CA . ALA B 1 107 ? 18.718 45.897 82.571 1.00 4.89 107 ALA B CA 1
ATOM 2683 C C . ALA B 1 107 ? 20.217 45.539 82.707 1.00 4.19 107 ALA B C 1
ATOM 2684 O O . ALA B 1 107 ? 21.025 46.374 83.081 1.00 4.55 107 ALA B O 1
ATOM 2686 N N . VAL B 1 108 ? 20.591 44.301 82.415 1.00 3.17 108 VAL B N 1
ATOM 2687 C CA . VAL B 1 108 ? 22.014 43.945 82.377 1.00 3.11 108 VAL B CA 1
ATOM 2688 C C . VAL B 1 108 ? 22.742 44.884 81.417 1.00 3.32 108 VAL B C 1
ATOM 2689 O O . VAL B 1 108 ? 23.739 45.528 81.772 1.00 4.33 108 VAL B O 1
ATOM 2693 N N . LEU B 1 109 ? 22.195 45.006 80.207 1.00 2.36 109 LEU B N 1
ATOM 2694 C CA . LEU B 1 109 ? 22.877 45.715 79.142 1.00 3.51 109 LEU B CA 1
ATOM 2695 C C . LEU B 1 109 ? 22.931 47.222 79.378 1.00 3.49 109 LEU B C 1
ATOM 2696 O O . LEU B 1 109 ? 23.962 47.855 79.126 1.00 4.31 109 LEU B O 1
ATOM 2701 N N . ALA B 1 110 ? 21.856 47.779 79.916 1.00 2.79 110 ALA B N 1
ATOM 2702 C CA . ALA B 1 110 ? 21.805 49.225 80.149 1.00 2.02 110 ALA B CA 1
ATOM 2703 C C . ALA B 1 110 ? 22.763 49.633 81.276 1.00 2.14 110 ALA B C 1
ATOM 2704 O O . ALA B 1 110 ? 23.437 50.671 81.198 1.00 2.41 110 ALA B O 1
ATOM 2706 N N . GLY B 1 111 ? 22.825 48.825 82.323 1.00 2.65 111 GLY B N 1
ATOM 2707 C CA . GLY B 1 111 ? 23.840 49.050 83.375 1.00 4.19 111 GLY B CA 1
ATOM 2708 C C . GLY B 1 111 ? 25.267 48.871 82.856 1.00 4.32 111 GLY B C 1
ATOM 2709 O O . GLY B 1 111 ? 26.158 49.608 83.239 1.00 4.67 111 GLY B O 1
ATOM 2710 N N . ASP B 1 112 ? 25.486 47.876 82.003 1.00 4.47 112 ASP B N 1
ATOM 2711 C CA . ASP B 1 112 ? 26.806 47.655 81.415 1.00 5.26 112 ASP B CA 1
ATOM 2712 C C . ASP B 1 112 ? 27.265 48.904 80.641 1.00 5.84 112 ASP B C 1
ATOM 2713 O O . ASP B 1 112 ? 28.410 49.356 80.786 1.00 5.46 112 ASP B O 1
ATOM 2718 N N . ALA B 1 113 ? 26.361 49.489 79.853 1.00 5.92 113 ALA B N 1
ATOM 2719 C CA . ALA B 1 113 ? 26.721 50.633 79.016 1.00 5.61 113 ALA B CA 1
ATOM 2720 C C . ALA B 1 113 ? 26.755 51.925 79.813 1.00 5.91 113 ALA B C 1
ATOM 2721 O O . ALA B 1 113 ? 27.429 52.893 79.434 1.00 5.93 113 ALA B O 1
ATOM 2723 N N . LEU B 1 114 ? 26.028 51.966 80.933 1.00 5.69 114 LEU B N 1
ATOM 2724 C CA . LEU B 1 114 ? 26.111 53.134 81.772 1.00 5.65 114 LEU B CA 1
ATOM 2725 C C . LEU B 1 114 ? 27.459 53.178 82.490 1.00 6.11 114 LEU B C 1
ATOM 2726 O O . LEU B 1 114 ? 27.990 54.251 82.719 1.00 7.51 114 LEU B O 1
ATOM 2731 N N . GLN B 1 115 ? 28.015 52.012 82.824 1.00 5.55 115 GLN B N 1
ATOM 2732 C CA . GLN B 1 115 ? 29.369 51.989 83.433 1.00 5.28 115 GLN B CA 1
ATOM 2733 C C . GLN B 1 115 ? 30.432 52.392 82.412 1.00 4.00 115 GLN B C 1
ATOM 2734 O O . GLN B 1 115 ? 31.383 53.124 82.742 1.00 5.63 115 GLN B O 1
ATOM 2740 N N . THR B 1 116 ? 30.244 51.947 81.172 1.00 2.00 116 THR B N 1
ATOM 2741 C CA . THR B 1 116 ? 31.106 52.332 80.059 1.00 2.00 116 THR B CA 1
ATOM 2742 C C . THR B 1 116 ? 30.985 53.828 79.782 1.00 2.78 116 THR B C 1
ATOM 2743 O O . THR B 1 116 ? 31.979 54.501 79.528 1.00 3.50 116 THR B O 1
ATOM 2747 N N . LEU B 1 117 ? 29.760 54.345 79.827 1.00 4.43 117 LEU B N 1
ATOM 2748 C CA . LEU B 1 117 ? 29.537 55.784 79.657 1.00 4.73 117 LEU B CA 1
ATOM 2749 C C . LEU B 1 117 ? 30.273 56.622 80.709 1.00 4.35 117 LEU B C 1
ATOM 2750 O O . LEU B 1 117 ? 30.880 57.666 80.357 1.00 5.46 117 LEU B O 1
ATOM 2755 N N . ALA B 1 118 ? 30.170 56.215 81.979 1.00 3.20 118 ALA B N 1
ATOM 2756 C CA . ALA B 1 118 ? 30.880 56.870 83.089 1.00 3.51 118 ALA B CA 1
ATOM 2757 C C . ALA B 1 118 ? 32.381 57.065 82.800 1.00 4.24 118 ALA B C 1
ATOM 2758 O O . ALA B 1 118 ? 32.914 58.168 82.962 1.00 3.92 118 ALA B O 1
ATOM 2760 N N . PHE B 1 119 ? 33.046 56.001 82.385 1.00 3.79 119 PHE B N 1
ATOM 2761 C CA . PHE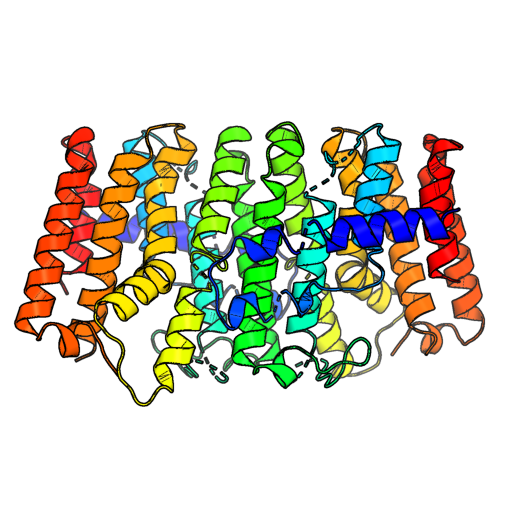 B 1 119 ? 34.479 56.047 82.015 1.00 4.84 119 PHE B CA 1
ATOM 2762 C C . PHE B 1 119 ? 34.795 56.918 80.796 1.00 5.28 119 PHE B C 1
ATOM 2763 O O . PHE B 1 119 ? 35.853 57.586 80.749 1.00 4.99 119 PHE B O 1
ATOM 2771 N N . GLU B 1 120 ? 33.875 56.943 79.833 1.00 5.44 120 GLU B N 1
ATOM 2772 C CA . GLU B 1 120 ? 34.068 57.700 78.600 1.00 6.38 120 GLU B CA 1
ATOM 2773 C C . GLU B 1 120 ? 34.051 59.179 78.963 1.00 5.63 120 GLU B C 1
ATOM 2774 O O . GLU B 1 120 ? 34.880 59.966 78.513 1.00 5.72 120 GLU B O 1
ATOM 2780 N N . LEU B 1 121 ? 33.085 59.531 79.796 1.00 4.68 121 LEU B N 1
ATOM 2781 C CA . LEU B 1 121 ? 32.934 60.880 80.334 1.00 4.69 121 LEU B CA 1
ATOM 2782 C C . LEU B 1 121 ? 34.186 61.424 81.006 1.00 5.05 121 LEU B C 1
ATOM 2783 O O . LEU B 1 121 ? 34.461 62.605 80.905 1.00 6.10 121 LEU B O 1
ATOM 2788 N N . CYS B 1 122 ? 34.898 60.570 81.725 1.00 5.95 122 CYS B N 1
ATOM 2789 C CA . CYS B 1 122 ? 36.191 60.920 82.352 1.00 7.73 122 CYS B CA 1
ATOM 2790 C C . CYS B 1 122 ? 37.292 61.357 81.379 1.00 8.47 122 CYS B C 1
ATOM 2791 O O . CYS B 1 122 ? 38.335 61.868 81.806 1.00 7.97 122 CYS B O 1
ATOM 2794 N N . THR B 1 123 ? 37.067 61.147 80.086 1.00 8.99 123 THR B N 1
ATOM 2795 C CA . THR B 1 123 ? 38.086 61.399 79.068 1.00 8.97 123 THR B CA 1
ATOM 2796 C C . THR B 1 123 ? 37.882 62.728 78.368 1.00 10.12 123 THR B C 1
ATOM 2797 O O . THR B 1 123 ? 38.748 63.168 77.622 1.00 10.50 123 THR B O 1
ATOM 2801 N N . ASP B 1 124 ? 36.721 63.339 78.587 1.00 10.81 124 ASP B N 1
ATOM 2802 C CA . ASP B 1 124 ? 36.367 64.641 78.016 1.00 10.37 124 ASP B CA 1
ATOM 2803 C C . ASP B 1 124 ? 37.414 65.698 78.347 1.00 10.25 124 ASP B C 1
ATOM 2804 O O . ASP B 1 124 ? 37.622 66.003 79.531 1.00 10.01 124 ASP B O 1
ATOM 2809 N N . PRO B 1 125 ? 38.053 66.282 77.303 1.00 9.67 125 PRO B N 1
ATOM 2810 C CA . PRO B 1 125 ? 39.134 67.250 77.504 1.00 9.42 125 PRO B CA 1
ATOM 2811 C C . PRO B 1 125 ? 38.685 68.525 78.207 1.00 8.78 125 PRO B C 1
ATOM 2812 O O . PRO B 1 125 ? 39.523 69.226 78.765 1.00 8.80 125 PRO B O 1
ATOM 2816 N N . VAL B 1 126 ? 37.377 68.802 78.193 1.00 8.31 126 VAL B N 1
ATOM 2817 C CA . VAL B 1 126 ? 36.783 69.882 79.000 1.00 7.91 126 VAL B CA 1
ATOM 2818 C C . VAL B 1 126 ? 37.226 69.782 80.461 1.00 7.55 126 VAL B C 1
ATOM 2819 O O . VAL B 1 126 ? 37.359 70.793 81.148 1.00 8.16 126 VAL B O 1
ATOM 2823 N N . LEU B 1 127 ? 37.453 68.553 80.929 1.00 6.83 127 LEU B N 1
ATOM 2824 C CA . LEU B 1 127 ? 37.901 68.292 82.295 1.00 6.87 127 LEU B CA 1
ATOM 2825 C C . LEU B 1 127 ? 39.283 68.836 82.617 1.00 7.29 127 LEU B C 1
ATOM 2826 O O . LEU B 1 127 ? 39.583 69.081 83.783 1.00 7.87 127 LEU B O 1
ATOM 2831 N N . GLY B 1 128 ? 40.132 68.994 81.598 1.00 7.46 128 GLY B N 1
ATOM 2832 C CA . GLY B 1 128 ? 41.504 69.463 81.800 1.00 7.63 128 GLY B CA 1
ATOM 2833 C C . GLY B 1 128 ? 42.610 68.548 81.299 1.00 7.91 128 GLY B C 1
ATOM 2834 O O . GLY B 1 128 ? 42.405 67.748 80.374 1.00 8.56 128 GLY B O 1
ATOM 2835 N N . SER B 1 129 ? 43.790 68.654 81.913 1.00 6.66 129 SER B N 1
ATOM 2836 C CA . SER B 1 129 ? 44.975 67.929 81.437 1.00 5.67 129 SER B CA 1
ATOM 2837 C C . SER B 1 129 ? 44.706 66.434 81.333 1.00 5.16 129 SER B C 1
ATOM 2838 O O . SER B 1 129 ? 43.870 65.907 82.071 1.00 5.09 129 SER B O 1
ATOM 2841 N N . ALA B 1 130 ? 45.380 65.766 80.397 1.00 4.83 130 ALA B N 1
ATOM 2842 C CA . ALA B 1 130 ? 45.329 64.296 80.304 1.00 5.28 130 ALA B CA 1
ATOM 2843 C C . ALA B 1 130 ? 45.750 63.614 81.613 1.00 6.05 130 ALA B C 1
ATOM 2844 O O . ALA B 1 130 ? 45.232 62.524 81.966 1.00 6.71 130 ALA B O 1
ATOM 2846 N N . GLU B 1 131 ? 46.720 64.233 82.292 1.00 6.37 131 GLU B N 1
ATOM 2847 C CA . GLU B 1 131 ? 47.251 63.742 83.563 1.00 7.98 131 GLU B CA 1
ATOM 2848 C C . GLU B 1 131 ? 46.180 63.685 84.659 1.00 8.43 131 GLU B C 1
ATOM 2849 O O . GLU B 1 131 ? 46.053 62.679 85.363 1.00 8.59 131 GLU B O 1
ATOM 2855 N N . ASN B 1 132 ? 45.427 64.773 84.812 1.00 8.60 132 ASN B N 1
ATOM 2856 C CA . ASN B 1 132 ? 44.307 64.812 85.771 1.00 7.91 132 ASN B CA 1
ATOM 2857 C C . ASN B 1 132 ? 43.200 63.841 85.328 1.00 7.83 132 ASN B C 1
ATOM 2858 O O . ASN B 1 132 ? 42.570 63.183 86.164 1.00 8.24 132 ASN B O 1
ATOM 2863 N N . ARG B 1 133 ? 42.966 63.742 84.017 1.00 6.38 133 ARG B N 1
ATOM 2864 C CA . ARG B 1 133 ? 41.915 62.856 83.513 1.00 6.00 133 ARG B CA 1
ATOM 2865 C C . ARG B 1 133 ? 42.206 61.388 83.788 1.00 5.16 133 ARG B C 1
ATOM 2866 O O . ARG B 1 133 ? 41.309 60.648 84.178 1.00 4.85 133 ARG B O 1
ATOM 2874 N N . VAL B 1 134 ? 43.460 60.975 83.624 1.00 4.93 134 VAL B N 1
ATOM 2875 C CA . VAL B 1 134 ? 43.805 59.593 83.932 1.00 5.26 134 VAL B CA 1
ATOM 2876 C C . VAL B 1 134 ? 43.728 59.340 85.443 1.00 3.94 134 VAL B C 1
ATOM 2877 O O . VAL B 1 134 ? 43.362 58.270 85.847 1.00 3.94 134 VAL B O 1
ATOM 2881 N N . ALA B 1 135 ? 44.084 60.327 86.262 1.00 3.58 135 ALA B N 1
ATOM 2882 C CA . ALA B 1 135 ? 43.950 60.189 87.718 1.00 4.78 135 ALA B CA 1
ATOM 2883 C C . ALA B 1 135 ? 42.467 60.083 88.065 1.00 4.15 135 ALA B C 1
ATOM 2884 O O . ALA B 1 135 ? 42.102 59.420 89.034 1.00 4.32 135 ALA B O 1
ATOM 2886 N N . LEU B 1 136 ? 41.620 60.764 87.284 1.00 4.34 136 LEU B N 1
ATOM 2887 C CA . LEU B 1 136 ? 40.166 60.675 87.450 1.00 4.93 136 LEU B CA 1
ATOM 2888 C C . LEU B 1 136 ? 39.636 59.250 87.162 1.00 5.31 136 LEU B C 1
ATOM 2889 O O . LEU B 1 136 ? 38.880 58.700 87.969 1.00 6.34 136 LEU B O 1
ATOM 2894 N N . VAL B 1 137 ? 40.063 58.656 86.040 1.00 4.57 137 VAL B N 1
ATOM 2895 C CA . VAL B 1 137 ? 39.720 57.272 85.654 1.00 4.04 137 VAL B CA 1
ATOM 2896 C C . VAL B 1 137 ? 40.198 56.261 86.697 1.00 4.13 137 VAL B C 1
ATOM 2897 O O . VAL B 1 137 ? 39.436 55.365 87.079 1.00 5.71 137 VAL B O 1
ATOM 2901 N N . ALA B 1 138 ? 41.457 56.390 87.138 1.00 2.90 138 ALA B N 1
ATOM 2902 C CA . ALA B 1 138 ? 42.012 55.479 88.144 1.00 3.10 138 ALA B CA 1
ATOM 2903 C C . ALA B 1 138 ? 41.188 55.544 89.432 1.00 3.69 138 ALA B C 1
ATOM 2904 O O . ALA B 1 138 ? 40.884 54.524 90.025 1.00 4.88 138 ALA B O 1
ATOM 2906 N N . ALA B 1 139 ? 40.811 56.753 89.830 1.00 3.36 139 ALA B N 1
ATOM 2907 C CA . ALA B 1 139 ? 40.067 56.967 91.061 1.00 3.93 139 ALA B CA 1
ATOM 2908 C C . ALA B 1 139 ? 38.662 56.399 90.976 1.00 3.94 139 ALA B C 1
ATOM 2909 O O . ALA B 1 139 ? 38.187 55.831 91.945 1.00 4.90 139 ALA B O 1
ATOM 2911 N N . LEU B 1 140 ? 38.022 56.532 89.811 1.00 3.91 140 LEU B N 1
ATOM 2912 C CA . LEU B 1 140 ? 36.674 56.001 89.558 1.00 3.56 140 LEU B CA 1
ATOM 2913 C C . LEU B 1 140 ? 36.705 54.495 89.564 1.00 3.36 140 LEU B C 1
ATOM 2914 O O . LEU B 1 140 ? 35.828 53.846 90.148 1.00 3.14 140 LEU B O 1
ATOM 2919 N N . ALA B 1 141 ? 37.731 53.942 88.931 1.00 2.84 141 ALA B N 1
ATOM 2920 C CA . ALA B 1 141 ? 37.897 52.489 88.881 1.00 3.28 141 ALA B CA 1
ATOM 2921 C C . ALA B 1 141 ? 38.153 51.874 90.246 1.00 4.70 141 ALA B C 1
ATOM 2922 O O . ALA B 1 141 ? 37.601 50.818 90.573 1.00 5.48 141 ALA B O 1
ATOM 2924 N N . GLN B 1 142 ? 39.029 52.485 91.032 1.00 6.75 142 GLN B N 1
ATOM 2925 C CA . GLN B 1 142 ? 39.264 52.011 92.400 1.00 7.59 142 GLN B CA 1
ATOM 2926 C C . GLN B 1 142 ? 37.963 51.957 93.214 1.00 7.66 142 GLN B C 1
ATOM 2927 O O . GLN B 1 142 ? 37.684 50.975 93.909 1.00 8.41 142 GLN B O 1
ATOM 2933 N N . ALA B 1 143 ? 37.178 53.019 93.115 1.00 7.57 143 ALA B N 1
ATOM 2934 C CA . ALA B 1 143 ? 35.977 53.171 93.923 1.00 6.92 143 ALA B CA 1
ATOM 2935 C C . ALA B 1 143 ? 34.842 52.217 93.509 1.00 6.45 143 ALA B C 1
ATOM 2936 O O . ALA B 1 143 ? 34.032 51.803 94.349 1.00 6.49 143 ALA B O 1
ATOM 2938 N N . SER B 1 144 ? 34.810 51.841 92.227 1.00 4.97 144 SER B N 1
ATOM 2939 C CA . SER B 1 144 ? 33.618 51.241 91.646 1.00 3.65 144 SER B CA 1
ATOM 2940 C C . SER B 1 144 ? 33.759 49.740 91.549 1.00 4.20 144 SER B C 1
ATOM 2941 O O . SER B 1 144 ? 32.759 49.047 91.451 1.00 4.75 144 SER B O 1
ATOM 2944 N N . GLY B 1 145 ? 35.002 49.264 91.524 1.00 4.74 145 GLY B N 1
ATOM 2945 C CA . GLY B 1 145 ? 35.267 47.852 91.212 1.00 5.65 145 GLY B CA 1
ATOM 2946 C C . GLY B 1 145 ? 35.284 46.976 92.422 1.00 6.54 145 GLY B C 1
ATOM 2947 O O . GLY B 1 145 ? 34.695 47.317 93.462 1.00 7.00 145 GLY B O 1
ATOM 2948 N N . ALA B 1 146 ? 35.956 45.836 92.259 1.00 7.95 146 ALA B N 1
ATOM 2949 C CA . ALA B 1 146 ? 36.063 44.758 93.259 1.00 8.52 146 ALA B CA 1
ATOM 2950 C C . ALA B 1 146 ? 36.843 45.077 94.539 1.00 9.27 146 ALA B C 1
ATOM 2951 O O . ALA B 1 146 ? 36.937 44.231 95.407 1.00 9.14 146 ALA B O 1
ATOM 2953 N N . GLU B 1 147 ? 37.400 46.286 94.634 1.00 10.88 147 GLU B N 1
ATOM 2954 C CA . GLU B 1 147 ? 37.995 46.801 95.881 1.00 12.02 147 GLU B CA 1
ATOM 2955 C C . GLU B 1 147 ? 37.068 47.807 96.555 1.00 11.41 147 GLU B C 1
ATOM 2956 O O . GLU B 1 147 ? 37.266 48.169 97.722 1.00 11.50 147 GLU B O 1
ATOM 2962 N N . GLY B 1 148 ? 36.060 48.266 95.819 1.00 10.28 148 GLY B N 1
ATOM 2963 C CA . GLY B 1 148 ? 35.134 49.279 96.321 1.00 9.20 148 GLY B CA 1
ATOM 2964 C C . GLY B 1 148 ? 33.676 48.909 96.189 1.00 7.98 148 GLY B C 1
ATOM 2965 O O . GLY B 1 148 ? 33.199 48.067 96.930 1.00 8.31 148 GLY B O 1
ATOM 2974 N N . VAL B 1 150 ? 31.510 47.230 93.877 1.00 4.25 150 VAL B N 1
ATOM 2975 C CA . VAL B 1 150 ? 31.049 45.843 93.589 1.00 3.42 150 VAL B CA 1
ATOM 2976 C C . VAL B 1 150 ? 31.394 44.899 94.730 1.00 3.53 150 VAL B C 1
ATOM 2977 O O . VAL B 1 150 ? 30.670 43.916 94.999 1.00 3.43 150 VAL B O 1
ATOM 2981 N N . TYR B 1 151 ? 32.530 45.149 95.373 1.00 3.82 151 TYR B N 1
ATOM 2982 C CA . TYR B 1 151 ? 32.920 44.334 96.531 1.00 5.01 151 TYR B CA 1
ATOM 2983 C C . TYR B 1 151 ? 31.895 44.477 97.668 1.00 4.68 151 TYR B C 1
ATOM 2984 O O . TYR B 1 151 ? 31.458 43.492 98.223 1.00 5.68 151 TYR B O 1
ATOM 2993 N N . GLY B 1 152 ? 31.482 45.692 97.995 1.00 4.65 152 GLY B N 1
ATOM 2994 C CA . GLY B 1 152 ? 30.514 45.860 99.082 1.00 3.89 152 GLY B CA 1
ATOM 2995 C C . GLY B 1 152 ? 29.120 45.402 98.696 1.00 3.36 152 GLY B C 1
ATOM 2996 O O . GLY B 1 152 ? 28.329 45.037 99.576 1.00 5.25 152 GLY B O 1
ATOM 2997 N N . GLN B 1 153 ? 28.814 45.367 97.393 1.00 2.51 153 GLN B N 1
ATOM 2998 C CA . GLN B 1 153 ? 27.512 44.834 96.942 1.00 3.17 153 GLN B CA 1
ATOM 2999 C C . GLN B 1 153 ? 27.515 43.338 97.143 1.00 2.30 153 GLN B C 1
ATOM 3000 O O . GLN B 1 153 ? 26.535 42.773 97.574 1.00 2.23 153 GLN B O 1
ATOM 3006 N N . ALA B 1 154 ? 28.638 42.729 96.809 1.00 3.13 154 ALA B N 1
ATOM 3007 C CA . ALA B 1 154 ? 28.831 41.290 96.982 1.00 3.73 154 ALA B CA 1
ATOM 3008 C C . ALA B 1 154 ? 28.780 40.883 98.452 1.00 4.62 154 ALA B C 1
ATOM 3009 O O . ALA B 1 154 ? 28.247 39.810 98.796 1.00 5.82 154 ALA B O 1
ATOM 3011 N N . LEU B 1 155 ? 29.397 41.679 99.315 1.00 5.15 155 LEU B N 1
ATOM 3012 C CA . LEU B 1 155 ? 29.280 41.446 100.754 1.00 7.35 155 LEU B CA 1
ATOM 3013 C C . LEU B 1 155 ? 27.828 41.560 101.233 1.00 8.53 155 LEU B C 1
ATOM 3014 O O . LEU B 1 155 ? 27.383 40.782 102.091 1.00 8.13 155 LEU B O 1
ATOM 3019 N N . ASP B 1 156 ? 27.096 42.516 100.665 1.00 9.53 156 ASP B N 1
ATOM 3020 C CA . ASP B 1 156 ? 25.715 42.794 101.058 1.00 11.76 156 ASP B CA 1
ATOM 3021 C C . ASP B 1 156 ? 24.725 41.758 100.545 1.00 12.99 156 ASP B C 1
ATOM 3022 O O . ASP B 1 156 ? 23.758 41.447 101.231 1.00 12.96 156 ASP B O 1
ATOM 3027 N N . ILE B 1 157 ? 24.976 41.213 99.354 1.00 13.71 157 ILE B N 1
ATOM 3028 C CA . ILE B 1 157 ? 24.171 40.100 98.824 1.00 14.11 157 ILE B CA 1
ATOM 3029 C C . ILE B 1 157 ? 24.359 38.840 99.674 1.00 14.07 157 ILE B C 1
ATOM 3030 O O . ILE B 1 157 ? 23.385 38.143 99.992 1.00 13.14 157 ILE B O 1
ATOM 3035 N N . ALA B 1 158 ? 25.607 38.579 100.067 1.00 14.09 158 ALA B N 1
ATOM 3036 C CA . ALA B 1 158 ? 25.923 37.460 100.943 1.00 13.77 158 ALA B CA 1
ATOM 3037 C C . ALA B 1 158 ? 25.319 37.646 102.336 1.00 12.52 158 ALA B C 1
ATOM 3038 O O . ALA B 1 158 ? 24.853 36.692 102.950 1.00 11.53 158 ALA B O 1
ATOM 3040 N N . ALA B 1 159 ? 25.332 38.878 102.832 1.00 10.92 159 ALA B N 1
ATOM 3041 C CA . ALA B 1 159 ? 24.745 39.185 104.131 1.00 11.11 159 ALA B CA 1
ATOM 3042 C C . ALA B 1 159 ? 23.243 38.880 104.195 1.00 11.69 159 ALA B C 1
ATOM 3043 O O . ALA B 1 159 ? 22.758 38.448 105.239 1.00 10.87 159 ALA B O 1
ATOM 3045 N N . GLU B 1 160 ? 22.532 39.085 103.079 1.00 13.03 160 GLU B N 1
ATOM 3046 C CA . GLU B 1 160 ? 21.062 38.956 103.006 1.00 15.75 160 GLU B CA 1
ATOM 3047 C C . GLU B 1 160 ? 20.539 37.553 103.281 1.00 16.88 160 GLU B C 1
ATOM 3048 O O . GLU B 1 160 ? 19.366 37.377 103.636 1.00 16.37 160 GLU B O 1
ATOM 3054 N N . THR B 1 161 ? 21.417 36.574 103.072 1.00 18.27 161 THR B N 1
ATOM 3055 C CA . THR B 1 161 ? 21.151 35.169 103.316 1.00 19.13 161 THR B CA 1
ATOM 3056 C C . THR B 1 161 ? 21.541 34.821 104.753 1.00 19.85 161 THR B C 1
ATOM 3057 O O . THR B 1 161 ? 20.673 34.561 105.590 1.00 20.27 161 THR B O 1
ATOM 3061 N N . ALA B 1 162 ? 22.851 34.851 105.019 1.00 19.54 162 ALA B N 1
ATOM 3062 C CA . ALA B 1 162 ? 23.468 34.402 106.272 1.00 19.05 162 ALA B CA 1
ATOM 3063 C C . ALA B 1 162 ? 22.576 34.391 107.524 1.00 18.52 162 ALA B C 1
ATOM 3064 O O . ALA B 1 162 ? 21.871 35.362 107.825 1.00 18.26 162 ALA B O 1
ATOM 3066 N N . ALA B 1 163 ? 22.642 33.278 108.251 1.00 17.80 163 ALA B N 1
ATOM 3067 C CA . ALA B 1 163 ? 21.872 33.082 109.481 1.00 17.42 163 ALA B CA 1
ATOM 3068 C C . ALA B 1 163 ? 22.715 33.323 110.735 1.00 16.82 163 ALA B C 1
ATOM 3069 O O . ALA B 1 163 ? 22.483 32.715 111.787 1.00 17.34 163 ALA B O 1
ATOM 3071 N N . VAL B 1 164 ? 23.719 34.179 110.585 1.00 15.49 164 VAL B N 1
ATOM 3072 C CA . VAL B 1 164 ? 24.509 34.710 111.683 1.00 13.81 164 VAL B CA 1
ATOM 3073 C C . VAL B 1 164 ? 24.648 36.198 111.322 1.00 13.32 164 VAL B C 1
ATOM 3074 O O . VAL B 1 164 ? 25.292 36.521 110.320 1.00 13.83 164 VAL B O 1
ATOM 3078 N N . PRO B 1 165 ? 24.019 37.106 112.098 1.00 12.34 165 PRO B N 1
ATOM 3079 C CA . PRO B 1 165 ? 24.053 38.528 111.684 1.00 11.39 165 PRO B CA 1
ATOM 3080 C C . PRO B 1 165 ? 25.485 39.075 111.610 1.00 10.23 165 PRO B C 1
ATOM 3081 O O . PRO B 1 165 ? 26.368 38.548 112.292 1.00 8.28 165 PRO B O 1
ATOM 3085 N N . LEU B 1 166 ? 25.708 40.127 110.805 1.00 10.34 166 LEU B N 1
ATOM 3086 C CA . LEU B 1 166 ? 27.048 40.703 110.675 1.00 10.26 166 LEU B CA 1
ATOM 3087 C C . LEU B 1 166 ? 27.443 41.496 111.918 1.00 9.84 166 LEU B C 1
ATOM 3088 O O . LEU B 1 166 ? 26.596 42.081 112.594 1.00 9.61 166 LEU B O 1
ATOM 3093 N N . THR B 1 167 ? 28.745 41.511 112.191 1.00 9.26 167 THR B N 1
ATOM 3094 C CA . THR B 1 167 ? 29.297 42.308 113.267 1.00 8.86 167 THR B CA 1
ATOM 3095 C C . THR B 1 167 ? 29.471 43.743 112.805 1.00 8.08 167 THR B C 1
ATOM 3096 O O . THR B 1 167 ? 29.417 44.054 111.586 1.00 7.93 167 THR B O 1
ATOM 3100 N N . LEU B 1 168 ? 29.727 44.610 113.775 1.00 6.98 168 LEU B N 1
ATOM 3101 C CA . LEU B 1 168 ? 29.937 46.012 113.464 1.00 7.46 168 LEU B CA 1
ATOM 3102 C C . LEU B 1 168 ? 31.061 46.155 112.440 1.00 8.85 168 LEU B C 1
ATOM 3103 O O . LEU B 1 168 ? 30.910 46.853 111.439 1.00 9.07 168 LEU B O 1
ATOM 3108 N N . ASP B 1 169 ? 32.173 45.470 112.696 1.00 10.45 169 ASP B N 1
ATOM 3109 C CA . ASP B 1 169 ? 33.330 45.528 111.822 1.00 11.15 169 ASP B CA 1
ATOM 3110 C C . ASP B 1 169 ? 32.992 45.083 110.392 1.00 9.99 169 ASP B C 1
ATOM 3111 O O . ASP B 1 169 ? 33.422 45.719 109.426 1.00 7.83 169 ASP B O 1
ATOM 3116 N N . GLU B 1 170 ? 32.199 44.014 110.272 1.00 10.25 170 GLU B N 1
ATOM 3117 C CA . GLU B 1 170 ? 31.689 43.571 108.969 1.00 10.57 170 GLU B CA 1
ATOM 3118 C C . GLU B 1 170 ? 30.777 44.569 108.244 1.00 10.85 170 GLU B C 1
ATOM 3119 O O . GLU B 1 170 ? 31.003 44.852 107.054 1.00 10.60 170 GLU B O 1
ATOM 3125 N N . ILE B 1 171 ? 29.764 45.113 108.923 1.00 11.38 171 ILE B N 1
ATOM 3126 C CA . ILE B 1 171 ? 28.883 46.088 108.262 1.00 11.39 171 ILE B CA 1
ATOM 3127 C C . ILE B 1 171 ? 29.579 47.409 107.904 1.00 11.21 171 ILE B C 1
ATOM 3128 O O . ILE B 1 171 ? 29.157 48.085 106.957 1.00 10.90 171 ILE B O 1
ATOM 3133 N N . ILE B 1 172 ? 30.643 47.761 108.638 1.00 10.97 172 ILE B N 1
ATOM 3134 C CA . ILE B 1 172 ? 31.496 48.925 108.318 1.00 10.56 172 ILE B CA 1
ATOM 3135 C C . ILE B 1 172 ? 32.279 48.671 107.011 1.00 10.16 172 ILE B C 1
ATOM 3136 O O . ILE B 1 172 ? 32.334 49.524 106.132 1.00 9.65 172 ILE B O 1
ATOM 3141 N N . ARG B 1 173 ? 32.864 47.486 106.893 1.00 9.69 173 ARG B N 1
ATOM 3142 C CA . ARG B 1 173 ? 33.566 47.077 105.668 1.00 9.89 173 ARG B CA 1
ATOM 3143 C C . ARG B 1 173 ? 32.621 47.038 104.457 1.00 8.29 173 ARG B C 1
ATOM 3144 O O . ARG B 1 173 ? 32.985 47.444 103.358 1.00 8.18 173 ARG B O 1
ATOM 3152 N N . LEU B 1 174 ? 31.415 46.538 104.670 1.00 8.23 174 LEU B N 1
ATOM 3153 C CA . LEU B 1 174 ? 30.391 46.449 103.622 1.00 8.34 174 LEU B CA 1
ATOM 3154 C C . LEU B 1 174 ? 30.038 47.834 103.114 1.00 7.86 174 LEU B C 1
ATOM 3155 O O . LEU B 1 174 ? 29.966 48.080 101.911 1.00 6.89 174 LEU B O 1
ATOM 3160 N N . GLN B 1 175 ? 29.812 48.732 104.065 1.00 8.06 175 GLN B N 1
ATOM 3161 C CA . GLN B 1 175 ? 29.380 50.094 103.779 1.00 7.21 175 GLN B CA 1
ATOM 3162 C C . GLN B 1 175 ? 30.436 50.990 103.161 1.00 6.54 175 GLN B C 1
ATOM 3163 O O . GLN B 1 175 ? 30.120 51.817 102.287 1.00 6.40 175 GLN B O 1
ATOM 3169 N N . ALA B 1 176 ? 31.676 50.848 103.616 1.00 5.66 176 ALA B N 1
ATOM 3170 C CA . ALA B 1 176 ? 32.796 51.504 102.967 1.00 4.96 176 ALA B CA 1
ATOM 3171 C C . ALA B 1 176 ? 32.897 51.189 101.450 1.00 5.38 176 ALA B C 1
ATOM 3172 O O . ALA B 1 176 ? 33.072 52.077 100.620 1.00 6.13 176 ALA B O 1
ATOM 3174 N N . GLY B 1 177 ? 32.777 49.932 101.072 1.00 5.29 177 GLY B N 1
ATOM 3175 C CA . GLY B 1 177 ? 32.727 49.635 99.637 1.00 6.35 177 GLY B CA 1
ATOM 3176 C C . GLY B 1 177 ? 31.421 50.012 98.953 1.00 5.66 177 GLY B C 1
ATOM 3177 O O . GLY B 1 177 ? 31.443 50.681 97.922 1.00 7.19 177 GLY B O 1
ATOM 3178 N N . LYS B 1 178 ? 30.293 49.641 99.561 1.00 4.73 178 LYS B N 1
ATOM 3179 C CA . LYS B 1 178 ? 28.979 49.642 98.886 1.00 4.19 178 LYS B CA 1
ATOM 3180 C C . LYS B 1 178 ? 28.558 51.054 98.593 1.00 4.27 178 LYS B C 1
ATOM 3181 O O . LYS B 1 178 ? 27.961 51.365 97.546 1.00 2.94 178 LYS B O 1
ATOM 3187 N N . THR B 1 179 ? 28.867 51.907 99.540 1.00 5.78 179 THR B N 1
ATOM 3188 C CA . THR B 1 179 ? 28.386 53.268 99.492 1.00 6.14 179 THR B CA 1
ATOM 3189 C C . THR B 1 179 ? 29.480 54.283 99.683 1.00 7.31 179 THR B C 1
ATOM 3190 O O . THR B 1 179 ? 29.432 55.380 99.075 1.00 7.02 179 THR B O 1
ATOM 3194 N N . GLY B 1 180 ? 30.442 53.932 100.535 1.00 7.30 180 GLY B N 1
ATOM 3195 C CA . GLY B 1 180 ? 31.467 54.844 100.986 1.00 7.75 180 GLY B CA 1
ATOM 3196 C C . GLY B 1 180 ? 32.417 55.235 99.874 1.00 7.79 180 GLY B C 1
ATOM 3197 O O . GLY B 1 180 ? 32.830 56.394 99.787 1.00 6.56 180 GLY B O 1
ATOM 3198 N N . ALA B 1 181 ? 32.747 54.255 99.034 1.00 6.79 181 ALA B N 1
ATOM 3199 C CA . ALA B 1 181 ? 33.768 54.411 97.999 1.00 6.66 181 ALA B CA 1
ATOM 3200 C C . ALA B 1 181 ? 33.372 55.435 96.936 1.00 7.18 181 ALA B C 1
ATOM 3201 O O . ALA B 1 181 ? 34.185 56.322 96.595 1.00 7.93 181 ALA B O 1
ATOM 3203 N N . LEU B 1 182 ? 32.126 55.347 96.446 1.00 6.17 182 LEU B N 1
ATOM 3204 C CA . LEU B 1 182 ? 31.646 56.221 95.336 1.00 4.64 182 LEU B CA 1
ATOM 3205 C C . LEU B 1 182 ? 31.491 57.648 95.766 1.00 5.40 182 LEU B C 1
ATOM 3206 O O . LEU B 1 182 ? 31.762 58.572 94.973 1.00 4.48 182 LEU B O 1
ATOM 3211 N N . ILE B 1 183 ? 31.026 57.839 97.001 1.00 5.03 183 ILE B N 1
ATOM 3212 C CA . ILE B 1 183 ? 30.948 59.202 97.572 1.00 4.85 183 ILE B CA 1
ATOM 3213 C C . ILE B 1 183 ? 32.332 59.837 97.711 1.00 5.57 183 ILE B C 1
ATOM 3214 O O . ILE B 1 183 ? 32.479 61.077 97.550 1.00 5.92 183 ILE B O 1
ATOM 3219 N N . SER B 1 184 ? 33.314 59.020 98.088 1.00 6.22 184 SER B N 1
ATOM 3220 C CA . SER B 1 184 ? 34.697 59.475 98.215 1.00 6.31 184 SER B CA 1
ATOM 3221 C C . SER B 1 184 ? 35.284 59.846 96.853 1.00 6.02 184 SER B C 1
ATOM 3222 O O . SER B 1 184 ? 36.005 60.857 96.722 1.00 4.88 184 SER B O 1
ATOM 3225 N N . PHE B 1 185 ? 34.971 59.043 95.832 1.00 5.77 185 PHE B N 1
ATOM 3226 C CA . PHE B 1 185 ? 35.335 59.473 94.492 1.00 5.55 185 PHE B CA 1
ATOM 3227 C C . PHE B 1 185 ? 34.784 60.863 94.207 1.00 5.74 185 PHE B C 1
ATOM 3228 O O . PHE B 1 185 ? 35.550 61.728 93.811 1.00 6.59 185 PHE B O 1
ATOM 3236 N N . ALA B 1 186 ? 33.467 61.075 94.379 1.00 5.66 186 ALA B N 1
ATOM 3237 C CA . ALA B 1 186 ? 32.847 62.392 94.068 1.00 5.43 186 ALA B CA 1
ATOM 3238 C C . ALA B 1 186 ? 33.505 63.548 94.805 1.00 6.08 186 ALA B C 1
ATOM 3239 O O . ALA B 1 186 ? 33.709 64.640 94.237 1.00 5.57 186 ALA B O 1
ATOM 3241 N N . ALA B 1 187 ? 33.813 63.315 96.079 1.00 6.88 187 ALA B N 1
ATOM 3242 C CA . ALA B 1 187 ? 34.368 64.342 96.941 1.00 7.23 187 ALA B CA 1
ATOM 3243 C C . ALA B 1 187 ? 35.794 64.696 96.558 1.00 6.91 187 ALA B C 1
ATOM 3244 O O . ALA B 1 187 ? 36.201 65.830 96.682 1.00 6.95 187 ALA B O 1
ATOM 3246 N N . GLN B 1 188 ? 36.537 63.716 96.066 1.00 8.11 188 GLN B N 1
ATOM 3247 C CA . GLN B 1 188 ? 37.918 63.931 95.685 1.00 8.06 188 GLN B CA 1
ATOM 3248 C C . GLN B 1 188 ? 38.051 64.480 94.277 1.00 8.40 188 GLN B C 1
ATOM 3249 O O . GLN B 1 188 ? 39.120 64.944 93.906 1.00 8.66 188 GLN B O 1
ATOM 3255 N N . ALA B 1 189 ? 36.975 64.395 93.497 1.00 8.02 189 ALA B N 1
ATOM 3256 C CA . ALA B 1 189 ? 37.006 64.751 92.078 1.00 8.12 189 ALA B CA 1
ATOM 3257 C C . ALA B 1 189 ? 37.456 66.196 91.854 1.00 7.67 189 ALA B C 1
ATOM 3258 O O . ALA B 1 189 ? 38.182 66.480 90.907 1.00 8.04 189 ALA B O 1
ATOM 3260 N N . GLY B 1 190 ? 37.043 67.101 92.736 1.00 6.99 190 GLY B N 1
ATOM 3261 C CA . GLY B 1 190 ? 37.481 68.514 92.647 1.00 6.98 190 GLY B CA 1
ATOM 3262 C C . GLY B 1 190 ? 38.980 68.675 92.890 1.00 7.65 190 GLY B C 1
ATOM 3263 O O . GLY B 1 190 ? 39.649 69.448 92.196 1.00 8.98 190 GLY B O 1
ATOM 3264 N N . ALA B 1 191 ? 39.511 67.933 93.859 1.00 7.61 191 ALA B N 1
ATOM 3265 C CA . ALA B 1 191 ? 40.952 67.934 94.118 1.00 8.64 191 ALA B CA 1
ATOM 3266 C C . ALA B 1 191 ? 41.753 67.291 92.964 1.00 10.19 191 ALA B C 1
ATOM 3267 O O . ALA B 1 191 ? 42.807 67.809 92.595 1.00 10.64 191 ALA B O 1
ATOM 3269 N N . ILE B 1 192 ? 41.254 66.181 92.400 1.00 11.05 192 ILE B N 1
ATOM 3270 C CA . ILE B 1 192 ? 41.884 65.542 91.217 1.00 11.49 192 ILE B CA 1
ATOM 3271 C C . ILE B 1 192 ? 42.021 66.514 90.049 1.00 12.34 192 ILE B C 1
ATOM 3272 O O . ILE B 1 192 ? 43.106 66.634 89.468 1.00 13.34 192 ILE B O 1
ATOM 3277 N N . LEU B 1 193 ? 40.940 67.228 89.728 1.00 11.70 193 LEU B N 1
ATOM 3278 C CA . LEU B 1 193 ? 40.928 68.140 88.596 1.00 11.44 193 LEU B CA 1
ATOM 3279 C C . LEU B 1 193 ? 41.791 69.386 88.832 1.00 11.47 193 LEU B C 1
ATOM 3280 O O . LEU B 1 193 ? 42.150 70.070 87.880 1.00 11.01 193 LEU B O 1
ATOM 3285 N N . ALA B 1 194 ? 42.121 69.668 90.094 1.00 10.78 194 ALA B N 1
ATOM 3286 C CA . ALA B 1 194 ? 42.958 70.817 90.432 1.00 10.82 194 ALA B CA 1
ATOM 3287 C C . ALA B 1 194 ? 44.413 70.409 90.667 1.00 10.69 194 ALA B C 1
ATOM 3288 O O . ALA B 1 194 ? 45.253 71.257 90.891 1.00 10.09 194 ALA B O 1
ATOM 3290 N N . GLY B 1 195 ? 44.697 69.111 90.610 1.00 11.32 195 GLY B N 1
ATOM 3291 C CA . GLY B 1 195 ? 46.024 68.579 90.930 1.00 12.91 195 GLY B CA 1
ATOM 3292 C C . GLY B 1 195 ? 46.480 68.861 92.358 1.00 14.78 195 GLY B C 1
ATOM 3293 O O . GLY B 1 195 ? 47.683 69.009 92.617 1.00 15.47 195 GLY B O 1
ATOM 3294 N N . ALA B 1 196 ? 45.523 68.928 93.286 1.00 15.04 196 ALA B N 1
ATOM 3295 C CA . ALA B 1 196 ? 45.800 69.348 94.656 1.00 15.13 196 ALA B CA 1
ATOM 3296 C C . ALA B 1 196 ? 45.691 68.206 95.659 1.00 15.07 196 ALA B C 1
ATOM 3297 O O . ALA B 1 196 ? 45.339 67.075 95.293 1.00 15.46 196 ALA B O 1
ATOM 3299 N N . ASP B 1 197 ? 46.010 68.508 96.915 1.00 14.26 197 ASP B N 1
ATOM 3300 C CA . ASP B 1 197 ? 45.890 67.574 98.035 1.00 14.35 197 ASP B CA 1
ATOM 3301 C C . ASP B 1 197 ? 44.491 66.962 98.068 1.00 14.15 197 ASP B C 1
ATOM 3302 O O . ASP B 1 197 ? 43.499 67.688 98.097 1.00 14.75 197 ASP B O 1
ATOM 3307 N N . ARG B 1 198 ? 44.445 65.632 98.061 1.00 12.95 198 ARG B N 1
ATOM 3308 C CA . ARG B 1 198 ? 43.215 64.846 98.083 1.00 12.16 198 ARG B CA 1
ATOM 3309 C C . ARG B 1 198 ? 42.835 64.442 99.499 1.00 9.76 198 ARG B C 1
ATOM 3310 O O . ARG B 1 198 ? 41.716 63.997 99.731 1.00 9.51 198 ARG B O 1
ATOM 3318 N N . GLY B 1 199 ? 43.778 64.627 100.427 1.00 8.94 199 GLY B N 1
ATOM 3319 C CA . GLY B 1 199 ? 43.651 64.265 101.847 1.00 8.42 199 GLY B CA 1
ATOM 3320 C C . GLY B 1 199 ? 42.413 64.689 102.619 1.00 7.54 199 GLY B C 1
ATOM 3321 O O . GLY B 1 199 ? 41.696 63.831 103.131 1.00 7.85 199 GLY B O 1
ATOM 3322 N N . PRO B 1 200 ? 42.176 66.016 102.742 1.00 7.20 200 PRO B N 1
ATOM 3323 C CA . PRO B 1 200 ? 41.002 66.550 103.425 1.00 7.30 200 PRO B CA 1
ATOM 3324 C C . PRO B 1 200 ? 39.665 66.108 102.850 1.00 6.98 200 PRO B C 1
ATOM 3325 O O . PRO B 1 200 ? 38.754 65.835 103.597 1.00 7.93 200 PRO B O 1
ATOM 3329 N N . LEU B 1 201 ? 39.536 66.061 101.536 1.00 6.45 201 LEU B N 1
ATOM 3330 C CA . LEU B 1 201 ? 38.288 65.621 100.945 1.00 6.59 201 LEU B CA 1
ATOM 3331 C C . LEU B 1 201 ? 38.085 64.109 101.123 1.00 7.68 201 LEU B C 1
ATOM 3332 O O . LEU B 1 201 ? 36.950 63.661 101.320 1.00 7.90 201 LEU B O 1
ATOM 3337 N N . THR B 1 202 ? 39.178 63.344 101.123 1.00 7.81 202 THR B N 1
ATOM 3338 C CA . THR B 1 202 ? 39.103 61.894 101.432 1.00 8.13 202 THR B CA 1
ATOM 3339 C C . THR B 1 202 ? 38.622 61.620 102.874 1.00 8.78 202 THR B C 1
ATOM 3340 O O . THR B 1 202 ? 37.833 60.697 103.123 1.00 9.23 202 THR B O 1
ATOM 3344 N N . ALA B 1 203 ? 39.081 62.433 103.818 1.00 9.46 203 ALA B N 1
ATOM 3345 C CA . ALA B 1 203 ? 38.728 62.266 105.227 1.00 9.67 203 ALA B CA 1
ATOM 3346 C C . ALA B 1 203 ? 37.273 62.670 105.468 1.00 9.05 203 ALA B C 1
ATOM 3347 O O . ALA B 1 203 ? 36.532 61.964 106.152 1.00 8.13 203 ALA B O 1
ATOM 3349 N N . TYR B 1 204 ? 36.905 63.829 104.919 1.00 10.10 204 TYR B N 1
ATOM 3350 C CA . TYR B 1 204 ? 35.528 64.317 104.826 1.00 10.34 204 TYR B CA 1
ATOM 3351 C C . TYR B 1 204 ? 34.582 63.220 104.343 1.00 10.47 204 TYR B C 1
ATOM 3352 O O . TYR B 1 204 ? 33.554 62.943 104.962 1.00 10.68 204 TYR B O 1
ATOM 3361 N N . ALA B 1 205 ? 34.957 62.590 103.246 1.00 10.75 205 ALA B N 1
ATOM 3362 C CA . ALA B 1 205 ? 34.122 61.589 102.577 1.00 10.43 205 ALA B CA 1
ATOM 3363 C C . ALA B 1 205 ? 33.980 60.269 103.348 1.00 10.81 205 ALA B C 1
ATOM 3364 O O . ALA B 1 205 ? 32.903 59.680 103.373 1.00 9.71 205 ALA B O 1
ATOM 3366 N N . THR B 1 206 ? 35.070 59.829 103.975 1.00 11.38 206 THR B N 1
ATOM 3367 C CA . THR B 1 206 ? 35.082 58.650 104.840 1.00 11.74 206 THR B CA 1
ATOM 3368 C C . THR B 1 206 ? 34.053 58.836 105.971 1.00 12.02 206 THR B C 1
ATOM 3369 O O . THR B 1 206 ? 33.257 57.931 106.250 1.00 12.21 206 THR B O 1
ATOM 3373 N N . ALA B 1 207 ? 34.049 60.019 106.596 1.00 12.32 207 ALA B N 1
ATOM 3374 C CA . ALA B 1 207 ? 33.082 60.323 107.662 1.00 12.49 207 ALA B CA 1
ATOM 3375 C C . ALA B 1 207 ? 31.662 60.519 107.130 1.00 12.99 207 ALA B C 1
ATOM 3376 O O . ALA B 1 207 ? 30.714 59.941 107.678 1.00 12.61 207 ALA B O 1
ATOM 3378 N N . LEU B 1 208 ? 31.525 61.322 106.070 1.00 12.85 208 LEU B N 1
ATOM 3379 C CA . LEU B 1 208 ? 30.246 61.527 105.379 1.00 13.24 208 LEU B CA 1
ATOM 3380 C C . LEU B 1 208 ? 29.578 60.230 104.883 1.00 13.41 208 LEU B C 1
ATOM 3381 O O . LEU B 1 208 ? 28.353 60.068 105.008 1.00 14.26 208 LEU B O 1
ATOM 3386 N N . GLY B 1 209 ? 30.376 59.327 104.319 1.00 12.48 209 GLY B N 1
ATOM 3387 C CA . GLY B 1 209 ? 29.873 58.086 103.768 1.00 11.91 209 GLY B CA 1
ATOM 3388 C C . GLY B 1 209 ? 29.242 57.198 104.822 1.00 11.30 209 GLY B C 1
ATOM 3389 O O . GLY B 1 209 ? 28.172 56.617 104.610 1.00 10.70 209 GLY B O 1
ATOM 3390 N N . LEU B 1 210 ? 29.902 57.097 105.968 1.00 11.19 210 LEU B N 1
ATOM 3391 C CA . LEU B 1 210 ? 29.331 56.334 107.071 1.00 11.18 210 LEU B CA 1
ATOM 3392 C C . LEU B 1 210 ? 28.113 57.023 107.714 1.00 11.09 210 LEU B C 1
ATOM 3393 O O . LEU B 1 210 ? 27.124 56.360 108.013 1.00 12.12 210 LEU B O 1
ATOM 3398 N N . ALA B 1 211 ? 28.164 58.346 107.905 1.00 10.31 211 ALA B N 1
ATOM 3399 C CA . ALA B 1 211 ? 26.962 59.091 108.322 1.00 9.81 211 ALA B CA 1
ATOM 3400 C C . ALA B 1 211 ? 25.791 58.864 107.362 1.00 9.51 211 ALA B C 1
ATOM 3401 O O . ALA B 1 211 ? 24.646 58.794 107.780 1.00 8.74 211 ALA B O 1
ATOM 3403 N N . PHE B 1 212 ? 26.083 58.810 106.066 1.00 11.40 212 PHE B N 1
ATOM 3404 C CA . PHE B 1 212 ? 25.063 58.606 105.022 1.00 12.57 212 PHE B CA 1
ATOM 3405 C C . PHE B 1 212 ? 24.303 57.301 105.236 1.00 13.06 212 PHE B C 1
ATOM 3406 O O . PHE B 1 212 ? 23.076 57.282 105.273 1.00 14.23 212 PHE B O 1
ATOM 3414 N N . GLN B 1 213 ? 25.038 56.218 105.397 1.00 13.28 213 GLN B N 1
ATOM 3415 C CA . GLN B 1 213 ? 24.423 54.909 105.545 1.00 13.11 213 GLN B CA 1
ATOM 3416 C C . GLN B 1 213 ? 23.673 54.765 106.866 1.00 12.61 213 GLN B C 1
ATOM 3417 O O . GLN B 1 213 ? 22.545 54.254 106.884 1.00 13.21 213 GLN B O 1
ATOM 3423 N N . ILE B 1 214 ? 24.296 55.217 107.956 1.00 11.28 214 ILE B N 1
ATOM 3424 C CA . ILE B 1 214 ? 23.625 55.294 109.265 1.00 10.21 214 ILE B CA 1
ATOM 3425 C C . ILE B 1 214 ? 22.272 56.042 109.186 1.00 10.38 214 ILE B C 1
ATOM 3426 O O . ILE B 1 214 ? 21.249 55.525 109.652 1.00 9.29 214 ILE B O 1
ATOM 3431 N N . ALA B 1 215 ? 22.264 57.239 108.585 1.00 11.75 215 ALA B N 1
ATOM 3432 C CA . ALA B 1 215 ? 21.023 57.988 108.365 1.00 13.02 215 ALA B CA 1
ATOM 3433 C C . ALA B 1 215 ? 19.940 57.201 107.617 1.00 13.96 215 ALA B C 1
ATOM 3434 O O . ALA B 1 215 ? 18.798 57.144 108.084 1.00 13.33 215 ALA B O 1
ATOM 3436 N N . ASP B 1 216 ? 20.309 56.613 106.473 1.00 16.80 216 ASP B N 1
ATOM 3437 C CA . ASP B 1 216 ? 19.466 55.653 105.718 1.00 19.85 216 ASP B CA 1
ATOM 3438 C C . ASP B 1 216 ? 18.774 54.626 106.621 1.00 21.09 216 ASP B C 1
ATOM 3439 O O . ASP B 1 216 ? 17.571 54.385 106.487 1.00 21.56 216 ASP B O 1
ATOM 3444 N N . ASP B 1 217 ? 19.545 54.019 107.524 1.00 21.98 217 ASP B N 1
ATOM 3445 C CA . ASP B 1 217 ? 19.047 52.955 108.406 1.00 21.72 217 ASP B CA 1
ATOM 3446 C C . ASP B 1 217 ? 18.027 53.474 109.421 1.00 21.94 217 ASP B C 1
ATOM 3447 O O . ASP B 1 217 ? 17.022 52.807 109.711 1.00 22.51 217 ASP B O 1
ATOM 3452 N N . ILE B 1 218 ? 18.292 54.662 109.958 1.00 21.69 218 ILE B N 1
ATOM 3453 C CA . ILE B 1 218 ? 17.393 55.327 110.905 1.00 22.34 218 ILE B CA 1
ATOM 3454 C C . ILE B 1 218 ? 16.029 55.628 110.270 1.00 23.71 218 ILE B C 1
ATOM 3455 O O . ILE B 1 218 ? 14.977 55.393 110.879 1.00 23.32 218 ILE B O 1
ATOM 3460 N N . LEU B 1 219 ? 16.057 56.145 109.046 1.00 25.36 219 LEU B N 1
ATOM 3461 C CA . LEU B 1 219 ? 14.830 56.388 108.301 1.00 27.01 219 LEU B CA 1
ATOM 3462 C C . LEU B 1 219 ? 14.148 55.076 107.939 1.00 28.41 219 LEU B C 1
ATOM 3463 O O . LEU B 1 219 ? 12.924 55.006 107.889 1.00 29.07 219 LEU B O 1
ATOM 3468 N N . ASP B 1 220 ? 14.947 54.033 107.724 1.00 29.49 220 ASP B N 1
ATOM 3469 C CA . ASP B 1 220 ? 14.454 52.702 107.363 1.00 30.36 220 ASP B CA 1
ATOM 3470 C C . ASP B 1 220 ? 13.562 52.068 108.444 1.00 31.11 220 ASP B C 1
ATOM 3471 O O . ASP B 1 220 ? 13.129 50.919 108.295 1.00 31.55 220 ASP B O 1
ATOM 3476 N N . VAL B 1 221 ? 13.315 52.809 109.528 1.00 31.23 221 VAL B N 1
ATOM 3477 C CA . VAL B 1 221 ? 12.362 52.422 110.579 1.00 31.79 221 VAL B CA 1
ATOM 3478 C C . VAL B 1 221 ? 11.622 53.619 111.191 1.00 31.74 221 VAL B C 1
ATOM 3479 O O . VAL B 1 221 ? 12.206 54.681 111.423 1.00 31.24 221 VAL B O 1
ATOM 3483 N N . LYS B 1 240 ? 18.726 40.637 110.115 1.00 22.06 240 LYS B N 1
ATOM 3484 C CA . LYS B 1 240 ? 19.854 41.276 109.424 1.00 21.70 240 LYS B CA 1
ATOM 3485 C C . LYS B 1 240 ? 20.304 42.551 110.132 1.00 20.42 240 LYS B C 1
ATOM 3486 O O . LYS B 1 240 ? 19.516 43.481 110.334 1.00 20.97 240 LYS B O 1
ATOM 3492 N N . ALA B 1 241 ? 21.586 42.589 110.483 1.00 18.60 241 ALA B N 1
ATOM 3493 C CA . ALA B 1 241 ? 22.164 43.700 111.227 1.00 16.48 241 ALA B CA 1
ATOM 3494 C C . ALA B 1 241 ? 22.218 45.018 110.444 1.00 15.28 241 ALA B C 1
ATOM 3495 O O . ALA B 1 241 ? 22.603 45.064 109.265 1.00 15.00 241 ALA B O 1
ATOM 3497 N N . THR B 1 242 ? 21.814 46.085 111.124 1.00 13.55 242 THR B N 1
ATOM 3498 C CA . THR B 1 242 ? 21.883 47.443 110.593 1.00 12.19 242 THR B CA 1
ATOM 3499 C C . THR B 1 242 ? 22.596 48.286 111.626 1.00 11.30 242 THR B C 1
ATOM 3500 O O . THR B 1 242 ? 22.923 47.791 112.699 1.00 11.70 242 THR B O 1
ATOM 3504 N N . PHE B 1 243 ? 22.810 49.568 111.337 1.00 10.48 243 PHE B N 1
ATOM 3505 C CA . PHE B 1 243 ? 23.376 50.458 112.345 1.00 10.00 243 PHE B CA 1
ATOM 3506 C C . PHE B 1 243 ? 22.417 50.706 113.526 1.00 10.03 243 PHE B C 1
ATOM 3507 O O . PHE B 1 243 ? 22.860 50.943 114.656 1.00 9.75 243 PHE B O 1
ATOM 3515 N N . VAL B 1 244 ? 21.113 50.599 113.278 1.00 10.24 244 VAL B N 1
ATOM 3516 C CA . VAL B 1 244 ? 20.133 50.693 114.362 1.00 10.39 244 VAL B CA 1
ATOM 3517 C C . VAL B 1 244 ? 20.143 49.431 115.240 1.00 9.94 244 VAL B C 1
ATOM 3518 O O . VAL B 1 244 ? 20.159 49.520 116.474 1.00 9.43 244 VAL B O 1
ATOM 3522 N N . SER B 1 245 ? 20.123 48.258 114.620 1.00 10.14 245 SER B N 1
ATOM 3523 C CA . SER B 1 245 ? 20.194 47.028 115.399 1.00 9.54 245 SER B CA 1
ATOM 3524 C C . SER B 1 245 ? 21.535 46.925 116.162 1.00 9.02 245 SER B C 1
ATOM 3525 O O . SER B 1 245 ? 21.560 46.537 117.331 1.00 8.28 245 SER B O 1
ATOM 3528 N N . LEU B 1 246 ? 22.643 47.322 115.522 1.00 9.10 246 LEU B N 1
ATOM 3529 C CA . LEU B 1 246 ? 23.941 47.274 116.208 1.00 8.91 246 LEU B CA 1
ATOM 3530 C C . LEU B 1 246 ? 24.171 48.368 117.248 1.00 8.23 246 LEU B C 1
ATOM 3531 O O . LEU B 1 246 ? 24.664 48.089 118.338 1.00 8.16 246 LEU B O 1
ATOM 3536 N N . LEU B 1 247 ? 23.816 49.605 116.928 1.00 8.25 247 LEU B N 1
ATOM 3537 C CA . LEU B 1 247 ? 24.136 50.733 117.811 1.00 8.58 247 LEU B CA 1
ATOM 3538 C C . LEU B 1 247 ? 22.991 51.190 118.707 1.00 8.52 247 LEU B C 1
ATOM 3539 O O . LEU B 1 247 ? 23.215 51.870 119.703 1.00 9.10 247 LEU B O 1
ATOM 3544 N N . GLY B 1 248 ? 21.771 50.797 118.372 1.00 8.56 248 GLY B N 1
ATOM 3545 C CA . GLY B 1 248 ? 20.583 51.319 119.052 1.00 8.53 248 GLY B CA 1
ATOM 3546 C C . GLY B 1 248 ? 20.124 52.502 118.224 1.00 9.23 248 GLY B C 1
ATOM 3547 O O . GLY B 1 248 ? 20.898 53.037 117.443 1.00 8.25 248 GLY B O 1
ATOM 3548 N N . LEU B 1 249 ? 18.867 52.903 118.376 1.00 11.04 249 LEU B N 1
ATOM 3549 C CA . LEU B 1 249 ? 18.338 54.047 117.631 1.00 11.52 249 LEU B CA 1
ATOM 3550 C C . LEU B 1 249 ? 19.007 55.348 118.050 1.00 10.87 249 LEU B C 1
ATOM 3551 O O . LEU B 1 249 ? 19.528 56.072 117.202 1.00 10.84 249 LEU B O 1
ATOM 3556 N N . ALA B 1 250 ? 19.002 55.638 119.352 1.00 10.13 250 ALA B N 1
ATOM 3557 C CA . ALA B 1 250 ? 19.686 56.820 119.870 1.00 9.17 250 ALA B CA 1
ATOM 3558 C C . ALA B 1 250 ? 21.190 56.711 119.620 1.00 7.99 250 ALA B C 1
ATOM 3559 O O . ALA B 1 250 ? 21.846 57.705 119.337 1.00 6.82 250 ALA B O 1
ATOM 3561 N N . GLY B 1 251 ? 21.717 55.490 119.689 1.00 6.82 251 GLY B N 1
ATOM 3562 C CA . GLY B 1 251 ? 23.140 55.248 119.424 1.00 6.61 251 GLY B CA 1
ATOM 3563 C C . GLY B 1 251 ? 23.519 55.491 117.972 1.00 6.34 251 GLY B C 1
ATOM 3564 O O . GLY B 1 251 ? 24.601 56.006 117.690 1.00 7.02 251 GLY B O 1
ATOM 3565 N N . ALA B 1 252 ? 22.623 55.138 117.049 1.00 6.32 252 ALA B N 1
ATOM 3566 C CA . ALA B 1 252 ? 22.873 55.379 115.617 1.00 6.81 252 ALA B CA 1
ATOM 3567 C C . ALA B 1 252 ? 22.859 56.863 115.333 1.00 7.23 252 ALA B C 1
ATOM 3568 O O . ALA B 1 252 ? 23.731 57.365 114.608 1.00 7.45 252 ALA B O 1
ATOM 3570 N N . LYS B 1 253 ? 21.878 57.554 115.912 1.00 7.22 253 LYS B N 1
ATOM 3571 C CA . LYS B 1 253 ? 21.711 59.004 115.730 1.00 7.52 253 LYS B CA 1
ATOM 3572 C C . LYS B 1 253 ? 22.921 59.764 116.247 1.00 7.43 253 LYS B C 1
ATOM 3573 O O . LYS B 1 253 ? 23.398 60.717 115.620 1.00 7.05 253 LYS B O 1
ATOM 3579 N N . SER B 1 254 ? 23.415 59.336 117.401 1.00 7.41 254 SER B N 1
ATOM 3580 C CA . SER B 1 254 ? 24.573 59.978 118.003 1.00 7.78 254 SER B CA 1
ATOM 3581 C C . SER B 1 254 ? 25.829 59.731 117.166 1.00 7.93 254 SER B C 1
ATOM 3582 O O . SER B 1 254 ? 26.608 60.635 116.983 1.00 8.50 254 SER B O 1
ATOM 3585 N N . ARG B 1 255 ? 26.011 58.507 116.660 1.00 7.76 255 ARG B N 1
ATOM 3586 C CA . ARG B 1 255 ? 27.155 58.180 115.800 1.00 7.77 255 ARG B CA 1
ATOM 3587 C C . ARG B 1 255 ? 27.141 59.021 114.515 1.00 7.11 255 ARG B C 1
ATOM 3588 O O . ARG B 1 255 ? 28.161 59.581 114.117 1.00 6.45 255 ARG B O 1
ATOM 3596 N N . ALA B 1 256 ? 25.967 59.118 113.895 1.00 6.90 256 ALA B N 1
ATOM 3597 C CA . ALA B 1 256 ? 25.805 59.865 112.655 1.00 7.13 256 ALA B CA 1
ATOM 3598 C C . ALA B 1 256 ? 26.187 61.333 112.838 1.00 7.69 256 ALA B C 1
ATOM 3599 O O . ALA B 1 256 ? 26.820 61.923 111.957 1.00 8.66 256 ALA B O 1
ATOM 3601 N N . ALA B 1 257 ? 25.843 61.909 113.984 1.00 7.66 257 ALA B N 1
ATOM 3602 C CA . ALA B 1 257 ? 26.133 63.328 114.235 1.00 8.01 257 ALA B CA 1
ATOM 3603 C C . ALA B 1 257 ? 27.623 63.534 114.540 1.00 7.92 257 ALA B C 1
ATOM 3604 O O . ALA B 1 257 ? 28.208 64.503 114.099 1.00 8.02 257 ALA B O 1
ATOM 3606 N N . ASP B 1 258 ? 28.227 62.602 115.278 1.00 9.63 258 ASP B N 1
ATOM 3607 C CA . ASP B 1 258 ? 29.674 62.644 115.532 1.00 11.04 258 ASP B CA 1
ATOM 3608 C C . ASP B 1 258 ? 30.513 62.513 114.242 1.00 10.96 258 ASP B C 1
ATOM 3609 O O . ASP B 1 258 ? 31.565 63.131 114.129 1.00 10.66 258 ASP B O 1
ATOM 3614 N N . LEU B 1 259 ? 30.055 61.695 113.293 1.00 11.16 259 LEU B N 1
ATOM 3615 C CA . LEU B 1 259 ? 30.765 61.521 112.013 1.00 11.78 259 LEU B CA 1
ATOM 3616 C C . LEU B 1 259 ? 30.638 62.753 111.116 1.00 11.83 259 LEU B C 1
ATOM 3617 O O . LEU B 1 259 ? 31.573 63.107 110.414 1.00 11.48 259 LEU B O 1
ATOM 3622 N N . VAL B 1 260 ? 29.486 63.414 111.163 1.00 12.43 260 VAL B N 1
ATOM 3623 C CA . VAL B 1 260 ? 29.286 64.684 110.457 1.00 12.97 260 VAL B CA 1
ATOM 3624 C C . VAL B 1 260 ? 30.210 65.781 111.012 1.00 13.13 260 VAL B C 1
ATOM 3625 O O . VAL B 1 260 ? 30.715 66.610 110.258 1.00 13.34 260 VAL B O 1
ATOM 3629 N N . ALA B 1 261 ? 30.454 65.759 112.320 1.00 12.89 261 ALA B N 1
ATOM 3630 C CA . ALA B 1 261 ? 31.390 66.709 112.930 1.00 12.43 261 ALA B CA 1
ATOM 3631 C C . ALA B 1 261 ? 32.817 66.354 112.527 1.00 11.95 261 ALA B C 1
ATOM 3632 O O . ALA B 1 261 ? 33.641 67.233 112.338 1.00 11.59 261 ALA B O 1
ATOM 3634 N N . GLU B 1 262 ? 33.101 65.059 112.364 1.00 12.32 262 GLU B N 1
ATOM 3635 C CA . GLU B 1 262 ? 34.425 64.625 111.918 1.00 11.93 262 GLU B CA 1
ATOM 3636 C C . GLU B 1 262 ? 34.649 65.057 110.467 1.00 11.25 262 GLU B C 1
ATOM 3637 O O . GLU B 1 262 ? 35.756 65.451 110.105 1.00 10.45 262 GLU B O 1
ATOM 3643 N N . ALA B 1 263 ? 33.585 64.965 109.657 1.00 9.93 263 ALA B N 1
ATOM 3644 C CA . ALA B 1 263 ? 33.627 65.343 108.253 1.00 8.96 263 ALA B CA 1
ATOM 3645 C C . ALA B 1 263 ? 33.839 66.844 108.094 1.00 9.17 263 ALA B C 1
ATOM 3646 O O . ALA B 1 263 ? 34.592 67.265 107.228 1.00 10.17 263 ALA B O 1
ATOM 3648 N N . GLU B 1 264 ? 33.168 67.632 108.928 1.00 9.37 264 GLU B N 1
ATOM 3649 C CA . GLU B 1 264 ? 33.312 69.097 108.933 1.00 8.68 264 GLU B CA 1
ATOM 3650 C C . GLU B 1 264 ? 34.707 69.526 109.346 1.00 9.14 264 GLU B C 1
ATOM 3651 O O . GLU B 1 264 ? 35.229 70.515 108.828 1.00 8.62 264 GLU B O 1
ATOM 3657 N N . ALA B 1 265 ? 35.283 68.806 110.311 1.00 10.24 265 ALA B N 1
ATOM 3658 C CA . ALA B 1 265 ? 36.625 69.115 110.825 1.00 11.20 265 ALA B CA 1
ATOM 3659 C C . ALA B 1 265 ? 37.688 68.789 109.770 1.00 10.92 265 ALA B C 1
ATOM 3660 O O . ALA B 1 265 ? 38.692 69.489 109.657 1.00 10.78 265 ALA B O 1
ATOM 3662 N N . ALA B 1 266 ? 37.457 67.730 108.992 1.00 11.06 266 ALA B N 1
ATOM 3663 C CA . ALA B 1 266 ? 38.368 67.373 107.891 1.00 11.03 266 ALA B CA 1
ATOM 3664 C C . ALA B 1 266 ? 38.601 68.511 106.888 1.00 10.97 266 ALA B C 1
ATOM 3665 O O . ALA B 1 266 ? 39.627 68.533 106.191 1.00 10.33 266 ALA B O 1
ATOM 3667 N N . LEU B 1 267 ? 37.673 69.469 106.837 1.00 11.49 267 LEU B N 1
ATOM 3668 C CA . LEU B 1 267 ? 37.721 70.538 105.831 1.00 11.57 267 LEU B CA 1
ATOM 3669 C C . LEU B 1 267 ? 38.244 71.881 106.364 1.00 12.08 267 LEU B C 1
ATOM 3670 O O . LEU B 1 267 ? 38.298 72.885 105.634 1.00 11.85 267 LEU B O 1
ATOM 3675 N N . ALA B 1 268 ? 38.678 71.875 107.620 1.00 12.71 268 ALA B N 1
ATOM 3676 C CA . ALA B 1 268 ? 39.351 73.026 108.233 1.00 12.93 268 ALA B CA 1
ATOM 3677 C C . ALA B 1 268 ? 40.435 73.696 107.368 1.00 13.75 268 ALA B C 1
ATOM 3678 O O . ALA B 1 268 ? 40.515 74.922 107.368 1.00 13.83 268 ALA B O 1
ATOM 3680 N N . PRO B 1 269 ? 41.248 72.916 106.608 1.00 14.74 269 PRO B N 1
ATOM 3681 C CA . PRO B 1 269 ? 42.228 73.558 105.709 1.00 15.37 269 PRO B CA 1
ATOM 3682 C C . PRO B 1 269 ? 41.626 74.631 104.787 1.00 15.81 269 PRO B C 1
ATOM 3683 O O . PRO B 1 269 ? 42.233 75.688 104.595 1.00 16.78 269 PRO B O 1
ATOM 3687 N N . TYR B 1 270 ? 40.433 74.358 104.254 1.00 15.42 270 TYR B N 1
ATOM 3688 C CA . TYR B 1 270 ? 39.764 75.228 103.288 1.00 15.06 270 TYR B CA 1
ATOM 3689 C C . TYR B 1 270 ? 39.091 76.480 103.877 1.00 14.46 270 TYR B C 1
ATOM 3690 O O . TYR B 1 270 ? 38.589 77.321 103.129 1.00 13.93 270 TYR B O 1
ATOM 3699 N N . GLY B 1 271 ? 39.074 76.599 105.203 1.00 14.68 271 GLY B N 1
ATOM 3700 C CA . GLY B 1 271 ? 38.508 77.778 105.862 1.00 14.78 271 GLY B CA 1
ATOM 3701 C C . GLY B 1 271 ? 37.020 77.969 105.629 1.00 14.92 271 GLY B C 1
ATOM 3702 O O . GLY B 1 271 ? 36.232 77.041 105.813 1.00 14.64 271 GLY B O 1
ATOM 3703 N N . GLU B 1 272 ? 36.628 79.186 105.243 1.00 14.54 272 GLU B N 1
ATOM 3704 C CA . GLU B 1 272 ? 35.206 79.496 105.023 1.00 14.27 272 GLU B CA 1
ATOM 3705 C C . GLU B 1 272 ? 34.641 78.943 103.705 1.00 13.95 272 GLU B C 1
ATOM 3706 O O . GLU B 1 272 ? 33.421 78.839 103.539 1.00 13.48 272 GLU B O 1
ATOM 3712 N N . ALA B 1 273 ? 35.526 78.589 102.775 1.00 14.21 273 ALA B N 1
ATOM 3713 C CA . ALA B 1 273 ? 35.105 77.999 101.501 1.00 14.09 273 ALA B CA 1
ATOM 3714 C C . ALA B 1 273 ? 34.493 76.591 101.648 1.00 13.93 273 ALA B C 1
ATOM 3715 O O . ALA B 1 273 ? 33.795 76.113 100.747 1.00 13.90 273 ALA B O 1
ATOM 3717 N N . ALA B 1 274 ? 34.742 75.936 102.780 1.00 13.61 274 ALA B N 1
ATOM 3718 C CA . ALA B 1 274 ? 34.190 74.597 103.042 1.00 13.00 274 ALA B CA 1
ATOM 3719 C C . ALA B 1 274 ? 32.721 74.589 103.518 1.00 12.55 274 ALA B C 1
ATOM 3720 O O . ALA B 1 274 ? 32.124 73.521 103.694 1.00 12.37 274 ALA B O 1
ATOM 3722 N N . SER B 1 275 ? 32.136 75.771 103.704 1.00 12.19 275 SER B N 1
ATOM 3723 C CA . SER B 1 275 ? 30.807 75.887 104.336 1.00 11.22 275 SER B CA 1
ATOM 3724 C C . SER B 1 275 ? 29.680 75.188 103.569 1.00 10.74 275 SER B C 1
ATOM 3725 O O . SER B 1 275 ? 28.799 74.594 104.174 1.00 12.01 275 SER B O 1
ATOM 3728 N N . THR B 1 276 ? 29.719 75.213 102.240 1.00 9.52 276 THR B N 1
ATOM 3729 C CA . THR B 1 276 ? 28.711 74.502 101.459 1.00 8.79 276 THR B CA 1
ATOM 3730 C C . THR B 1 276 ? 28.860 72.971 101.631 1.00 7.83 276 THR B C 1
ATOM 3731 O O . THR B 1 276 ? 27.870 72.275 101.799 1.00 7.79 276 THR B O 1
ATOM 3735 N N . LEU B 1 277 ? 30.092 72.464 101.637 1.00 6.44 277 LEU B N 1
ATOM 3736 C CA . LEU B 1 277 ? 30.311 71.037 101.936 1.00 5.58 277 LEU B CA 1
ATOM 3737 C C . LEU B 1 277 ? 30.001 70.635 103.381 1.00 5.91 277 LEU B C 1
ATOM 3738 O O . LEU B 1 277 ? 29.558 69.509 103.628 1.00 5.24 277 LEU B O 1
ATOM 3743 N N . ARG B 1 278 ? 30.280 71.521 104.333 1.00 6.81 278 ARG B N 1
ATOM 3744 C CA . ARG B 1 278 ? 29.895 71.299 105.725 1.00 8.99 278 ARG B CA 1
ATOM 3745 C C . ARG B 1 278 ? 28.370 71.200 105.853 1.00 8.98 278 ARG B C 1
ATOM 3746 O O . ARG B 1 278 ? 27.871 70.330 106.543 1.00 8.57 278 ARG B O 1
ATOM 3754 N N . ALA B 1 279 ? 27.643 72.058 105.147 1.00 9.44 279 ALA B N 1
ATOM 3755 C CA . ALA B 1 279 ? 26.167 72.022 105.170 1.00 10.56 279 ALA B CA 1
ATOM 3756 C C . ALA B 1 279 ? 25.612 70.736 104.545 1.00 11.25 279 ALA B C 1
ATOM 3757 O O . ALA B 1 279 ? 24.636 70.160 105.046 1.00 10.46 279 ALA B O 1
ATOM 3759 N N . CYS B 1 280 ? 26.264 70.263 103.480 1.00 11.45 280 CYS B N 1
ATOM 3760 C CA . CYS B 1 280 ? 25.848 69.028 102.835 1.00 12.53 280 CYS B CA 1
ATOM 3761 C C . CYS B 1 280 ? 25.955 67.832 103.785 1.00 12.92 280 CYS B C 1
ATOM 3762 O O . CYS B 1 280 ? 25.073 66.977 103.800 1.00 13.51 280 CYS B O 1
ATOM 3765 N N . ALA B 1 281 ? 27.032 67.775 104.567 1.00 12.65 281 ALA B N 1
ATOM 3766 C CA . ALA B 1 281 ? 27.237 66.678 105.519 1.00 12.11 281 ALA B CA 1
ATOM 3767 C C . ALA B 1 281 ? 26.129 66.670 106.568 1.00 12.43 281 ALA B C 1
ATOM 3768 O O . ALA B 1 281 ? 25.642 65.616 106.977 1.00 11.92 281 ALA B O 1
ATOM 3770 N N . ARG B 1 282 ? 25.741 67.859 107.001 1.00 13.29 282 ARG B N 1
ATOM 3771 C CA . ARG B 1 282 ? 24.686 68.034 107.990 1.00 14.18 282 ARG B CA 1
ATOM 3772 C C . ARG B 1 282 ? 23.334 67.646 107.389 1.00 15.57 282 ARG B C 1
ATOM 3773 O O . ARG B 1 282 ? 22.515 67.003 108.045 1.00 15.77 282 ARG B O 1
ATOM 3781 N N . TYR B 1 283 ? 23.119 68.038 106.136 1.00 17.04 283 TYR B N 1
ATOM 3782 C CA . TYR B 1 283 ? 21.922 67.660 105.384 1.00 18.66 283 TYR B CA 1
ATOM 3783 C C . TYR B 1 283 ? 21.761 66.134 105.271 1.00 19.45 283 TYR B C 1
ATOM 3784 O O . TYR B 1 283 ? 20.644 65.623 105.387 1.00 18.81 283 TYR B O 1
ATOM 3793 N N . VAL B 1 284 ? 22.866 65.411 105.065 1.00 20.71 284 VAL B N 1
ATOM 3794 C CA . VAL B 1 284 ? 22.783 63.948 104.929 1.00 21.59 284 VAL B CA 1
ATOM 3795 C C . VAL B 1 284 ? 22.053 63.309 106.117 1.00 22.37 284 VAL B C 1
ATOM 3796 O O . VAL B 1 284 ? 21.331 62.332 105.940 1.00 22.02 284 VAL B O 1
ATOM 3800 N N . ILE B 1 285 ? 22.232 63.890 107.304 1.00 23.65 285 ILE B N 1
ATOM 3801 C CA . ILE B 1 285 ? 21.649 63.359 108.537 1.00 25.22 285 ILE B CA 1
ATOM 3802 C C . ILE B 1 285 ? 20.460 64.161 109.092 1.00 26.36 285 ILE B C 1
ATOM 3803 O O . ILE B 1 285 ? 19.874 63.766 110.102 1.00 26.20 285 ILE B O 1
ATOM 3808 N N . GLU B 1 286 ? 20.119 65.280 108.448 1.00 27.68 286 GLU B N 1
ATOM 3809 C CA . GLU B 1 286 ? 19.013 66.136 108.897 1.00 29.49 286 GLU B CA 1
ATOM 3810 C C . GLU B 1 286 ? 17.679 65.790 108.248 1.00 31.25 286 GLU B C 1
ATOM 3811 O O . GLU B 1 286 ? 16.991 66.666 107.709 1.00 31.83 286 GLU B O 1
ATOM 3817 N N . ARG B 1 287 ? 17.310 64.517 108.309 1.00 32.62 287 ARG B N 1
ATOM 3818 C CA . ARG B 1 287 ? 16.048 64.052 107.754 1.00 33.69 287 ARG B CA 1
ATOM 3819 C C . ARG B 1 287 ? 15.352 63.131 108.746 1.00 34.27 287 ARG B C 1
ATOM 3820 O O . ARG B 1 287 ? 14.956 63.566 109.828 1.00 34.42 287 ARG B O 1
#

Secondary structure (DSSP, 8-state):
-HHHHHHHHHHHHHH--HHHHTSPPSHHHH--TTTS-S--HHHHHHHHHHHHTT------HHHHHHHHHHHHHHHH------SEETTEE-HHHHS-HHHHHHHHHHHHHHHHHHTT-GGG--HHHHHHHHHHHHHHHSTT--HHHHHHHHHTTSSS---HHHHHHHHIIIIIHHHHHHHHHHHHHHT---HHHHHHHHHHHHHHHHHTT----HHHHH-SSHHHHHHHHHHHHHHHHTGGGGGGGHHHHHHHHHHT-/-HHHHHHHHHHHHHH--HHHHTSPPSHHHH---TTS-S--HHHHHHHHHHHHTT------HHHHHHHHHHHHHHHH------SEETTEE-HHHHS-HHHHHHHHHHHHHHHHHHTT-GGG--HHHHHHHHHHHHHHHSTT--HHHHHHHHHTT-SSPPPHHHHHHHHIIIIIHHHHHHHHHHHHHHT---HHHHHHHHHHHHHHHHHHHHHT----HHHHH-HHHHHHHHHHHHHHHHHTTGGGGGGGHHHHHHHHHHH--

Nearest PDB structures (foldseek):
  3m0g-assembly1_A  TM=1.002E+00  e=8.625E-31  Rhodobacter capsulatus
  3m0g-assembly1_B  TM=9.932E-01  e=3.385E-29  Rhodobacter capsulatus
  3lvs-assembly1_A  TM=9.991E-01  e=1.202E-28  Rhodobacter capsulatus
  6sxn-assembly3_D  TM=9.221E-01  e=3.864E-12  Picosynechococcus sp. PCC 7002
  3uca-assembly1_A  TM=9.116E-01  e=9.670E-12  Clostridium perfringens

B-factor: mean 13.81, std 8.68, range [2.0, 72.21]

CATH classification: 1.10.600.10